Protein AF-A0A3C0NUC7-F1 (afdb_monomer)

Sequence (745 aa):
VPSLGAIVGIGQNVAAPVVTASPYTPPDVSGTISAPIISTGGTANYTVTAVAGVTYSWNFGDGTADTPYNANPAVTHSYAQAGAYVVTLSAKDSNGIISRRTYIQAVATAKTANSPTSSTAIALESRTGNPARVWVINPDNDSVSVIDTSTNALVAEITVGTSPRNVAIAPDGRIWVTNKNSASISVISPTTLTVVQTIALPRASQPHGLAFSPNGSNAFVVLEATGQLLKLDPATGAQLGAANVGANVRHISIGADSTTLMVSRFITPPLPGESTATIDTTTAGAEIVVANASSMVVTKTITLKHSDKVDNETQGSGIPNYLAAAVISPDGTTAWVPSKQDNIKRGMARSGQNLDFQNTIRAISSRIDMSTLSEDYAKRIDHDNSSLGSAAVYHPSGVYMFVALETSRQVAVVDAIGGRELFKINVGRAPQGLTISADGNTLYVHEFMDRSVSVIDLTPLTINGNLTTNIAAITYTITNEKLPAQVVLGKQLFYDAKDVRLARDSYMSCASCHNDGGHDGRVWDLTGFGEGLRNTIALNGRAGMGHGFLHWSANFDEVQDFEKQIRTLAGGTGLMSDTDFNTGTRNQPLGDAKAGVSVDLDELAAYVSSLSTFAQTPYRNTDGSLTAAASAGRTVFNNSCASCHNGNAFTLSSDANNLKNVGTINSLSGQRLGATLTGLDVPTLRDTWATAPYLHNGSASTITAAVQAHNNVTLNATDLANVVAYVQQIGVEEAATSGTGTGTG

Secondary structure (DSSP, 8-state):
-----------TT-PPP-------------SPPP---EETT-EEEEE----TT-EEEEE-SSSPPPPPPBS--EEEEE--S-EEEEEEEEEE-TT--EEEEEEEEEEEPPPPSS--EE-BSEEEE--TTS--EEEEEEGGGTEEEEEETTTTEEEEEEE-SSSEEEEEE-TTS-EEEEETTTTEEEEEETTTTEEEEEEE-STT--EEEEEE-TTSS-EEEEETTTTEEEEE-TTT--EEEEEE--TTEEEEEE-TTS-EEEEEESSPPPPTTTTSS----SS--EEEEEEETTTTEEEEEEEEPPB-PPPSSS---BEEES----EEPTTSSEEEEEEEEE-TT-BTTTTSB---TTTSEEEEEEEEETTTTEE-GGGPEEESS-S-EEEEEE-TTSSEEEEEETTTTEEEEEETTTTEEEEEEE-SS-EEEEEE-TTS-EEEEEETTTTEEEEEE-HHHHTT--S--EEEEEEE--SS--S-HHHHHHHHHHT-SSSTTTBSTT---GGGTSGGG-----EEE-GGGT--EEEPPP-TT-TGGGGS-BTTTT-BSSGGGGHHHHHHTSB---SS-HHHHTSTTTTSTTSS--TTT-HHHHHHHHHHHH---PPPPTTS-TTSPPPHHHHHHHHHHHHHTTTTS-BTTT---SSTT--B--S---TTS-EETTEE---B-----TTGGG--SBSTT--BSSHHHHHHT-TT----HHHHHHHHHHHTT-STTSPPB--------

Nearest PDB structures (foldseek):
  5c2v-assembly1_B  TM=7.567E-01  e=3.592E-18  Candidatus Kuenenia stuttgartensis
  1l0q-assembly4_D  TM=6.253E-01  e=9.362E-19  Methanosarcina mazei S-6
  7som-assembly1_d  TM=7.506E-01  e=3.390E-08  Chlamydomonas reinhardtii
  9c9i-assembly4_G  TM=6.562E-01  e=1.529E-07  Homo sapiens
  8to0-assembly1_Bo  TM=2.882E-01  e=6.063E-09  Mus musculus

Mean predicted aligned error: 5.79 Å

Solvent-accessible surface area (backbone atoms only — not comparable to full-atom values): 37606 Å² total; per-residue (Å²): 142,88,82,81,84,82,86,78,88,79,73,90,92,68,86,79,79,87,75,83,74,75,82,85,75,64,54,85,77,88,67,85,42,58,25,53,67,37,52,52,61,31,72,50,64,42,52,55,85,78,55,92,69,38,27,31,26,44,33,65,55,80,80,65,78,62,45,73,74,34,74,60,48,57,52,74,50,70,41,81,56,58,34,77,21,57,28,35,44,38,35,30,36,83,87,69,42,72,29,77,50,75,32,33,40,40,19,19,53,68,66,47,98,35,58,48,34,51,27,30,34,31,36,74,46,83,41,91,98,48,71,34,34,41,37,37,59,34,40,82,62,19,26,38,18,35,28,35,67,80,76,61,39,70,74,46,72,34,77,56,45,42,38,32,53,18,37,36,70,40,83,87,56,35,36,40,31,22,6,21,77,56,14,29,32,35,31,26,37,74,86,78,65,40,73,77,46,75,43,82,51,62,65,43,22,26,29,26,12,33,33,48,30,47,79,49,72,34,26,37,38,26,20,23,66,70,9,32,36,39,33,25,37,65,90,78,61,49,77,76,49,63,28,82,70,43,66,43,26,40,21,27,17,29,38,39,82,44,39,49,31,40,33,16,23,22,43,25,70,77,48,58,42,49,57,52,61,58,64,51,57,85,87,49,47,18,45,33,37,27,29,36,60,83,80,41,42,76,78,47,71,31,57,42,59,48,39,88,48,73,70,51,91,71,43,47,32,21,36,42,30,53,32,20,32,48,45,55,36,41,53,57,54,34,28,36,30,22,9,20,21,41,21,67,60,43,2,40,69,47,64,63,38,60,64,39,32,70,53,36,33,30,10,2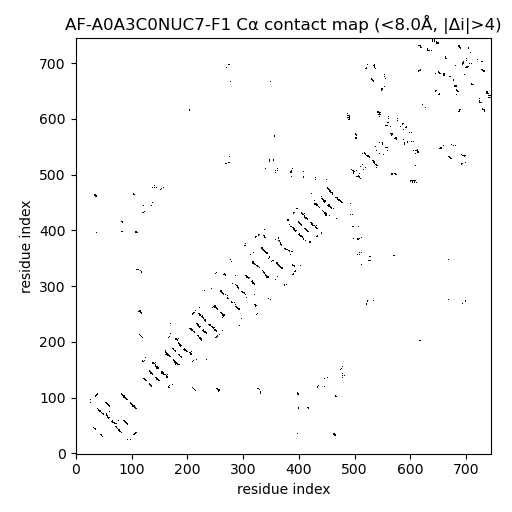8,34,43,32,30,36,52,88,76,57,37,58,41,66,93,40,43,36,64,45,62,60,20,22,30,17,43,21,54,36,70,39,78,44,40,32,42,28,40,34,22,25,16,28,37,19,28,34,40,36,25,36,56,70,82,37,43,80,74,48,72,44,84,58,56,42,34,22,49,21,42,38,62,45,92,87,49,44,37,42,38,36,33,12,67,66,64,39,29,33,43,35,28,38,30,47,47,32,51,36,36,12,37,97,51,69,43,79,76,47,74,29,60,50,68,94,71,82,71,62,56,71,53,34,49,52,6,45,45,55,36,35,30,2,59,46,53,34,43,3,38,68,13,12,34,33,59,34,75,47,24,51,96,35,32,49,51,38,46,38,44,41,35,42,63,76,43,32,16,41,34,35,55,67,58,39,56,30,27,21,50,58,72,49,20,54,45,63,58,64,30,54,24,80,50,66,48,47,50,46,55,47,25,32,68,37,22,50,9,71,28,64,50,55,73,67,62,40,64,42,87,45,31,75,40,47,84,42,46,80,56,76,88,74,25,70,66,38,42,19,34,31,42,25,45,35,65,29,53,62,49,48,64,42,56,71,35,43,93,88,65,45,73,38,74,50,17,53,56,6,48,60,54,34,39,60,71,42,13,72,51,39,17,43,78,52,22,23,64,33,75,61,78,76,74,49,49,69,45,70,76,79,54,94,59,46,41,34,42,96,87,37,83,56,80,39,28,44,44,65,53,43,60,41,50,68,75,54,55,42,30,64,60,32,31,76,14,82,44,67,63,49,42,55,67,51,26,76,72,52,86,68,56,74,68,57,43,53,14,30,41,46,22,46,39,41,27,16,60,81,49,74,60,42,86,38,80,41,87,62,94,106

Structure (mmCIF, N/CA/C/O backbone):
data_AF-A0A3C0NUC7-F1
#
_entry.id   AF-A0A3C0NUC7-F1
#
loop_
_atom_site.group_PDB
_atom_site.id
_atom_site.type_symbol
_atom_site.label_atom_id
_atom_site.label_alt_id
_atom_site.label_comp_id
_atom_site.label_asym_id
_atom_site.label_entity_id
_atom_site.label_seq_id
_atom_site.pdbx_PDB_ins_code
_atom_site.Cartn_x
_atom_site.Cartn_y
_atom_site.Cartn_z
_atom_site.occupancy
_atom_site.B_iso_or_equiv
_atom_site.auth_seq_id
_atom_site.auth_comp_id
_atom_site.auth_asym_id
_atom_site.auth_atom_id
_atom_site.pdbx_PDB_model_num
ATOM 1 N N . VAL A 1 1 ? 1.757 13.877 -35.395 1.00 41.09 1 VAL A N 1
ATOM 2 C CA . VAL A 1 1 ? 1.035 14.422 -36.566 1.00 41.09 1 VAL A CA 1
ATOM 3 C C . VAL A 1 1 ? 0.200 15.602 -36.107 1.00 41.09 1 VAL A C 1
ATOM 5 O O . VAL A 1 1 ? -0.701 15.391 -35.306 1.00 41.09 1 VAL A O 1
ATOM 8 N N . PRO A 1 2 ? 0.531 16.825 -36.540 1.00 38.38 2 PRO A N 1
ATOM 9 C CA . PRO A 1 2 ? -0.512 17.823 -36.744 1.00 38.38 2 PRO A CA 1
ATOM 10 C C . PRO A 1 2 ? -0.326 18.568 -38.077 1.00 38.38 2 PRO A C 1
ATOM 12 O O . PRO A 1 2 ? 0.723 19.151 -38.334 1.00 38.38 2 PRO A O 1
ATOM 15 N N . SER A 1 3 ? -1.365 18.600 -38.904 1.00 34.78 3 SER A N 1
ATOM 16 C CA . SER A 1 3 ? -1.610 19.689 -39.858 1.00 34.78 3 SER A CA 1
ATOM 17 C C . SER A 1 3 ? -3.130 19.842 -39.969 1.00 34.78 3 SER A C 1
ATOM 19 O O . SER A 1 3 ? -3.842 18.927 -40.362 1.00 34.78 3 SER A O 1
ATOM 21 N N . LEU A 1 4 ? -3.679 20.833 -39.267 1.00 37.47 4 LEU A N 1
ATOM 22 C CA . LEU A 1 4 ? -4.042 22.143 -39.818 1.00 37.47 4 LEU A CA 1
ATOM 23 C C . LEU A 1 4 ? -5.168 22.024 -40.849 1.00 37.47 4 LEU A C 1
ATOM 25 O O . LEU A 1 4 ? -4.939 21.863 -42.045 1.00 37.47 4 LEU A O 1
ATOM 29 N N . GLY A 1 5 ? -6.396 22.148 -40.342 1.00 37.69 5 GLY A N 1
ATOM 30 C CA . GLY A 1 5 ? -7.547 22.489 -41.158 1.00 37.69 5 GLY A CA 1
ATOM 31 C C . GLY A 1 5 ? -7.327 23.836 -41.844 1.00 37.69 5 GLY A C 1
ATOM 32 O O . GLY A 1 5 ? -6.888 24.805 -41.225 1.00 37.69 5 GLY A O 1
ATOM 33 N N . ALA A 1 6 ? -7.651 23.887 -43.130 1.00 35.47 6 ALA A N 1
ATOM 34 C CA . ALA A 1 6 ? -7.850 25.133 -43.843 1.00 35.47 6 ALA A CA 1
ATOM 35 C C . ALA A 1 6 ? -9.319 25.543 -43.672 1.00 35.47 6 ALA A C 1
ATOM 37 O O . ALA A 1 6 ? -10.211 24.909 -44.231 1.00 35.47 6 ALA A O 1
ATOM 38 N N . ILE A 1 7 ? -9.578 26.604 -42.905 1.00 40.19 7 ILE A N 1
ATOM 39 C CA . ILE A 1 7 ? -10.824 27.363 -43.039 1.00 40.19 7 ILE A CA 1
ATOM 40 C C . ILE A 1 7 ? -10.574 28.385 -44.149 1.00 40.19 7 ILE A C 1
ATOM 42 O O . ILE A 1 7 ? -9.797 29.320 -43.970 1.00 40.19 7 ILE A O 1
ATOM 46 N N . VAL A 1 8 ? -11.222 28.202 -45.300 1.00 39.09 8 VAL A N 1
ATOM 47 C CA . VAL A 1 8 ? -11.290 29.214 -46.361 1.00 39.09 8 VAL A CA 1
ATOM 48 C C . VAL A 1 8 ? -12.677 29.846 -46.293 1.00 39.09 8 VAL A C 1
ATOM 50 O O . VAL A 1 8 ? -13.677 29.187 -46.571 1.00 39.09 8 VAL A O 1
ATOM 53 N N . GLY A 1 9 ? -12.750 31.119 -45.903 1.00 40.88 9 GLY A N 1
ATOM 54 C CA . GLY A 1 9 ? -13.963 31.918 -46.065 1.00 40.88 9 GLY A CA 1
ATOM 55 C C . GLY A 1 9 ? -14.203 32.188 -47.551 1.00 40.88 9 GLY A C 1
ATOM 56 O O . GLY A 1 9 ? -13.331 32.730 -48.225 1.00 40.88 9 GLY A O 1
ATOM 57 N N . ILE A 1 10 ? -15.370 31.797 -48.066 1.00 42.22 10 ILE A N 1
ATOM 58 C CA . ILE A 1 10 ? -15.755 32.002 -49.468 1.00 42.22 10 ILE A CA 1
ATOM 59 C C . ILE A 1 10 ? -16.673 33.221 -49.579 1.00 42.22 10 ILE A C 1
ATOM 61 O O . ILE A 1 10 ? -17.796 33.217 -49.076 1.00 42.22 10 ILE A O 1
ATOM 65 N N . GLY A 1 11 ? -16.192 34.257 -50.270 1.00 35.88 11 GLY A N 1
ATOM 66 C CA . GLY A 1 11 ? -17.046 35.249 -50.919 1.00 35.88 11 GLY A CA 1
ATOM 67 C C . GLY A 1 11 ? -17.757 34.616 -52.120 1.00 35.88 11 GLY A C 1
ATOM 68 O O . GLY A 1 11 ? -17.204 33.747 -52.793 1.00 35.88 11 GLY A O 1
ATOM 69 N N . GLN A 1 12 ? -19.005 35.013 -52.352 1.00 44.22 12 GLN A N 1
ATOM 70 C CA . GLN A 1 12 ? -19.898 34.398 -53.334 1.00 44.22 12 GLN A CA 1
ATOM 71 C C . GLN A 1 12 ? -19.389 34.528 -54.788 1.00 44.22 12 GLN A C 1
ATOM 73 O O . GLN A 1 12 ? -18.934 35.592 -55.199 1.00 44.22 12 GLN A O 1
ATOM 78 N N . ASN A 1 13 ? -19.569 33.452 -55.570 1.00 47.28 13 ASN A N 1
ATOM 79 C CA . ASN A 1 13 ? -19.500 33.370 -57.043 1.00 47.28 13 ASN A CA 1
ATOM 80 C C . ASN A 1 13 ? -18.130 33.332 -57.757 1.00 47.28 13 ASN A C 1
ATOM 82 O O . ASN A 1 13 ? -18.032 33.767 -58.904 1.00 47.28 13 ASN A O 1
ATOM 86 N N . VAL A 1 14 ? -17.104 32.698 -57.176 1.00 44.00 14 VAL A N 1
ATOM 87 C CA . VAL A 1 14 ? -15.921 32.241 -57.940 1.00 44.00 14 VAL A CA 1
ATOM 88 C C . VAL A 1 14 ? -15.622 30.778 -57.602 1.00 44.00 14 VAL A C 1
ATOM 90 O O . VAL A 1 14 ? -15.551 30.420 -56.428 1.00 44.00 14 VAL A O 1
ATOM 93 N N . ALA A 1 15 ? -15.470 29.916 -58.616 1.00 53.78 15 ALA A N 1
ATOM 94 C CA . ALA A 1 15 ? -15.054 28.527 -58.409 1.00 53.78 15 ALA A CA 1
ATOM 95 C C . ALA A 1 15 ? -13.648 28.494 -57.787 1.00 53.78 15 ALA A C 1
ATOM 97 O O . ALA A 1 15 ? -12.748 29.187 -58.265 1.00 53.78 15 ALA A O 1
ATOM 98 N N . ALA A 1 16 ? -13.464 27.710 -56.720 1.00 47.91 16 ALA A N 1
ATOM 99 C CA . ALA A 1 16 ? -12.172 27.590 -56.051 1.00 47.91 16 ALA A CA 1
ATOM 100 C C . ALA A 1 16 ? -11.092 27.136 -57.055 1.00 47.91 16 ALA A C 1
ATOM 102 O O . ALA A 1 16 ? -11.358 26.231 -57.854 1.00 47.91 16 ALA A O 1
ATOM 103 N N . PRO A 1 17 ? -9.883 27.732 -57.044 1.00 48.47 17 PRO A N 1
ATOM 104 C CA . PRO A 1 17 ? -8.795 27.249 -57.880 1.00 48.47 17 PRO A CA 1
ATOM 105 C C . PRO A 1 17 ? -8.499 25.788 -57.532 1.00 48.47 17 PRO A C 1
ATOM 107 O O . PRO A 1 17 ? -8.503 25.407 -56.361 1.00 48.47 17 PRO A O 1
ATOM 110 N N . VAL A 1 18 ? -8.239 24.966 -58.551 1.00 47.41 18 VAL A N 1
ATOM 111 C CA . VAL A 1 18 ? -7.799 23.581 -58.360 1.00 47.41 18 VAL A CA 1
ATOM 112 C C . VAL A 1 18 ? -6.422 23.622 -57.698 1.00 47.41 18 VAL A C 1
ATOM 114 O O . VAL A 1 18 ? -5.407 23.821 -58.360 1.00 47.41 18 VAL A O 1
ATOM 117 N N . VAL A 1 19 ? -6.382 23.467 -56.375 1.00 43.56 19 VAL A N 1
ATOM 118 C CA . VAL A 1 19 ? -5.134 23.241 -55.647 1.00 43.56 19 VAL A CA 1
ATOM 119 C C . VAL A 1 19 ? -4.793 21.766 -55.813 1.00 43.56 19 VAL A C 1
ATOM 121 O O . VAL A 1 19 ? -5.341 20.909 -55.123 1.00 43.56 19 VAL A O 1
ATOM 124 N N . THR A 1 20 ? -3.890 21.448 -56.738 1.00 42.12 20 THR A N 1
ATOM 125 C CA . THR A 1 20 ? -3.211 20.149 -56.739 1.00 42.12 20 THR A CA 1
ATOM 126 C C . THR A 1 20 ? -2.270 20.106 -55.539 1.00 42.12 20 THR A C 1
ATOM 128 O O . THR A 1 20 ? -1.101 20.475 -55.638 1.00 42.12 20 THR A O 1
ATOM 131 N N . ALA A 1 21 ? -2.780 19.694 -54.381 1.00 49.59 21 ALA A N 1
ATOM 132 C CA . ALA A 1 21 ? -1.928 19.267 -53.285 1.00 49.59 21 ALA A CA 1
ATOM 133 C C . ALA A 1 21 ? -1.375 17.885 -53.654 1.00 49.59 21 ALA A C 1
ATOM 135 O O . ALA A 1 21 ? -2.088 16.888 -53.558 1.00 49.59 21 ALA A O 1
ATOM 136 N N . SER A 1 22 ? -0.121 17.814 -54.111 1.00 51.06 22 SER A N 1
ATOM 137 C CA . SER A 1 22 ? 0.584 16.529 -54.108 1.00 51.06 22 SER A CA 1
ATOM 138 C C . SER A 1 22 ? 0.645 16.048 -52.658 1.00 51.06 22 SER A C 1
ATOM 140 O O . SER A 1 22 ? 1.157 16.792 -51.816 1.00 51.06 22 SER A O 1
ATOM 142 N N . PRO A 1 23 ? 0.118 14.856 -52.330 1.00 50.47 23 PRO A N 1
ATOM 143 C CA . PRO A 1 23 ? 0.176 14.343 -50.974 1.00 50.47 23 PRO A CA 1
ATOM 144 C C . PRO A 1 23 ? 1.640 14.205 -50.557 1.00 50.47 23 PRO A C 1
ATOM 146 O O . PRO A 1 23 ? 2.427 13.458 -51.137 1.00 50.47 23 PRO A O 1
ATOM 149 N N . TYR A 1 24 ? 2.003 14.994 -49.554 1.00 60.03 24 TYR A N 1
ATOM 150 C CA . TYR A 1 24 ? 3.292 14.949 -48.895 1.00 60.03 24 TYR A CA 1
ATOM 151 C C . TYR A 1 24 ? 3.438 13.596 -48.197 1.00 60.03 24 TYR A C 1
ATOM 153 O O . TYR A 1 24 ? 2.672 13.285 -47.285 1.00 60.03 24 TYR A O 1
ATOM 161 N N . THR A 1 25 ? 4.411 12.795 -48.629 1.00 62.94 25 THR A N 1
ATOM 162 C CA . THR A 1 25 ? 4.714 11.504 -48.001 1.00 62.94 25 THR A CA 1
ATOM 163 C C . THR A 1 25 ? 6.153 11.567 -47.498 1.00 62.94 25 THR A C 1
ATOM 165 O O . THR A 1 25 ? 7.074 11.443 -48.303 1.00 62.94 25 THR A O 1
ATOM 168 N N . PRO A 1 26 ? 6.379 11.855 -46.206 1.00 72.25 26 PRO A N 1
ATOM 169 C CA . PRO A 1 26 ? 7.728 11.907 -45.658 1.00 72.25 26 PRO A CA 1
ATOM 170 C C . PRO A 1 26 ? 8.341 10.489 -45.630 1.00 72.25 26 PRO A C 1
ATOM 172 O O . PRO A 1 26 ? 7.587 9.514 -45.707 1.00 72.25 26 PRO A O 1
ATOM 175 N N . PRO A 1 27 ? 9.679 10.334 -45.517 1.00 76.81 27 PRO A N 1
ATOM 176 C CA . PRO A 1 27 ? 10.321 9.022 -45.434 1.00 76.81 27 PRO A CA 1
ATOM 177 C C . PRO A 1 27 ? 9.667 8.118 -44.401 1.00 76.81 27 PRO A C 1
ATOM 179 O O . PRO A 1 27 ? 9.520 8.510 -43.238 1.00 76.81 27 PRO A O 1
ATOM 182 N N . ASP A 1 28 ? 9.318 6.900 -44.803 1.00 77.62 28 ASP A N 1
ATOM 183 C CA . ASP A 1 28 ? 8.837 5.922 -43.848 1.00 77.62 28 ASP A CA 1
ATOM 184 C C . ASP A 1 28 ? 10.007 5.417 -42.999 1.00 77.62 28 ASP A C 1
ATOM 186 O O . ASP A 1 28 ? 10.956 4.810 -43.491 1.00 77.62 28 ASP A O 1
ATOM 190 N N . VAL A 1 29 ? 9.940 5.705 -41.705 1.00 77.44 29 VAL A N 1
ATOM 191 C CA . VAL A 1 29 ? 10.855 5.161 -40.698 1.00 77.44 29 VAL A CA 1
ATOM 192 C C . VAL A 1 29 ? 10.175 4.067 -39.876 1.00 77.44 29 VAL A C 1
ATOM 194 O O . VAL A 1 29 ? 10.670 3.722 -38.809 1.00 77.44 29 VAL A O 1
ATOM 197 N N . SER A 1 30 ? 9.029 3.542 -40.328 1.00 67.00 30 SER A N 1
ATOM 198 C CA . SER A 1 30 ? 8.292 2.444 -39.706 1.00 67.00 30 SER A CA 1
ATOM 199 C C . SER A 1 30 ? 9.060 1.126 -39.789 1.00 67.00 30 SER A C 1
ATOM 201 O O . SER A 1 30 ? 9.192 0.481 -40.819 1.00 67.00 30 SER A O 1
ATOM 203 N N . GLY A 1 31 ? 9.662 0.754 -38.662 1.00 72.06 31 GLY A N 1
ATOM 204 C CA . GLY A 1 31 ? 10.410 -0.484 -38.505 1.00 72.06 31 GLY A CA 1
ATOM 205 C C . GLY A 1 31 ? 10.903 -0.638 -37.074 1.00 72.06 31 GLY A C 1
ATOM 206 O O . GLY A 1 31 ? 11.112 0.348 -36.360 1.00 72.06 31 GLY A O 1
ATOM 207 N N . THR A 1 32 ? 11.054 -1.877 -36.628 1.00 78.88 32 THR A N 1
ATOM 208 C CA . THR A 1 32 ? 11.553 -2.161 -35.284 1.00 78.88 32 THR A CA 1
ATOM 209 C C . THR A 1 32 ? 13.037 -1.822 -35.205 1.00 78.88 32 THR A C 1
ATOM 211 O O . THR A 1 32 ? 13.827 -2.321 -36.003 1.00 78.88 32 THR A O 1
ATOM 214 N N . ILE A 1 33 ? 13.414 -0.987 -34.237 1.00 87.88 33 ILE A N 1
ATOM 215 C CA . ILE A 1 33 ? 14.814 -0.739 -33.889 1.00 87.88 33 ILE A CA 1
ATOM 216 C C . ILE A 1 33 ? 15.122 -1.565 -32.642 1.00 87.88 33 ILE A C 1
ATOM 218 O O . ILE A 1 33 ? 14.326 -1.612 -31.704 1.00 87.88 33 ILE A O 1
ATOM 222 N N . SER A 1 34 ? 16.257 -2.260 -32.648 1.00 92.50 34 SER A N 1
ATOM 223 C CA . SER A 1 34 ? 16.758 -2.932 -31.452 1.00 92.50 34 SER A CA 1
ATOM 224 C C . SER A 1 34 ? 17.498 -1.910 -30.590 1.00 92.50 34 SER A C 1
ATOM 226 O O . SER A 1 34 ? 18.441 -1.275 -31.053 1.00 92.50 34 SER A O 1
ATOM 228 N N . ALA A 1 35 ? 17.072 -1.771 -29.343 1.00 94.94 35 ALA A N 1
ATOM 229 C CA . ALA A 1 35 ? 17.698 -0.967 -28.301 1.00 94.94 35 ALA A CA 1
ATOM 230 C C . ALA A 1 35 ? 17.758 -1.795 -27.001 1.00 94.94 35 ALA A C 1
ATOM 232 O O . ALA A 1 35 ? 17.095 -1.457 -26.019 1.00 94.94 35 ALA A O 1
ATOM 233 N N . PRO A 1 36 ? 18.479 -2.936 -27.003 1.00 96.62 36 PRO A N 1
ATOM 234 C CA . PRO A 1 36 ? 18.550 -3.795 -25.832 1.00 96.62 36 PRO A CA 1
ATOM 235 C C . PRO A 1 36 ? 19.245 -3.061 -24.688 1.00 96.62 36 PRO A C 1
ATOM 237 O O . PRO A 1 36 ? 20.122 -2.225 -24.913 1.00 96.62 36 PRO A O 1
ATOM 240 N N . ILE A 1 37 ? 18.901 -3.410 -23.453 1.00 97.56 37 ILE A N 1
ATOM 241 C CA . ILE A 1 37 ? 19.621 -2.912 -22.279 1.00 97.56 37 ILE A CA 1
ATOM 242 C C . ILE A 1 37 ? 21.098 -3.324 -22.373 1.00 97.56 37 ILE A C 1
ATOM 244 O O . ILE A 1 37 ? 21.416 -4.508 -22.477 1.00 97.56 37 ILE A O 1
ATOM 248 N N . ILE A 1 38 ? 21.999 -2.346 -22.281 1.00 97.62 38 ILE A N 1
ATOM 249 C CA . ILE A 1 38 ? 23.454 -2.561 -22.260 1.00 97.62 38 ILE A CA 1
ATOM 250 C C . ILE A 1 38 ? 24.034 -2.214 -20.888 1.00 97.62 38 ILE A C 1
ATOM 252 O O . ILE A 1 38 ? 23.396 -1.525 -20.098 1.00 97.62 38 ILE A O 1
ATOM 256 N N . SER A 1 39 ? 25.248 -2.667 -20.581 1.00 96.25 39 SER A N 1
ATOM 257 C CA . SER A 1 39 ? 25.963 -2.243 -19.371 1.00 96.25 39 SER A CA 1
ATOM 258 C C . SER A 1 39 ? 26.516 -0.823 -19.507 1.00 96.25 39 SER A C 1
ATOM 260 O O . SER A 1 39 ? 26.806 -0.370 -20.614 1.00 96.25 39 SER A O 1
ATOM 262 N N . THR A 1 40 ? 26.743 -0.144 -18.380 1.00 94.94 40 THR A N 1
ATOM 263 C CA . THR A 1 40 ? 27.534 1.100 -18.344 1.00 94.94 40 THR A CA 1
ATOM 264 C C . THR A 1 40 ? 28.883 0.912 -19.050 1.00 94.94 40 THR A C 1
ATOM 266 O O . THR A 1 40 ? 29.555 -0.098 -18.844 1.00 94.94 40 THR A O 1
ATOM 269 N N . GLY A 1 41 ? 29.262 1.861 -19.912 1.00 94.94 41 GLY A N 1
ATOM 270 C CA . GLY A 1 41 ? 30.448 1.774 -20.774 1.00 94.94 41 GLY A CA 1
ATOM 271 C C . GLY A 1 41 ? 30.263 0.906 -22.026 1.00 94.94 41 GLY A C 1
ATOM 272 O O . GLY A 1 41 ? 31.195 0.778 -22.818 1.00 94.94 41 GLY A O 1
ATOM 273 N N . GLY A 1 42 ? 29.089 0.298 -22.209 1.00 96.12 42 GLY A N 1
ATOM 274 C CA . GLY A 1 42 ? 28.765 -0.544 -23.355 1.00 96.12 42 GLY A CA 1
ATOM 275 C C . GLY A 1 42 ? 28.463 0.246 -24.630 1.00 96.12 42 GLY A C 1
ATOM 276 O O . GLY A 1 42 ? 28.225 1.456 -24.605 1.00 96.12 42 GLY A O 1
ATOM 277 N N . THR A 1 43 ? 28.426 -0.476 -25.750 1.00 97.62 43 THR A N 1
ATOM 278 C CA . THR A 1 43 ? 28.128 0.064 -27.083 1.00 97.62 43 THR A CA 1
ATOM 279 C C . THR A 1 43 ? 26.783 -0.454 -27.583 1.00 97.62 43 THR A C 1
ATOM 281 O O . THR A 1 43 ? 26.578 -1.665 -27.681 1.00 97.62 43 THR A O 1
ATOM 284 N N . ALA A 1 44 ? 25.879 0.461 -27.927 1.00 97.25 44 ALA A N 1
ATOM 285 C CA . ALA A 1 44 ? 24.639 0.164 -28.628 1.00 97.25 44 ALA A CA 1
ATOM 286 C C . ALA A 1 44 ? 24.871 0.150 -30.144 1.00 97.25 44 ALA A C 1
ATOM 288 O O . ALA A 1 44 ? 25.651 0.946 -30.675 1.00 97.25 44 ALA A O 1
ATOM 289 N N . ASN A 1 45 ? 24.159 -0.735 -30.840 1.00 95.75 45 ASN A N 1
ATOM 290 C CA . ASN A 1 45 ? 24.168 -0.832 -32.295 1.00 95.75 45 ASN A CA 1
ATOM 291 C C . ASN A 1 45 ? 22.747 -0.590 -32.797 1.00 95.75 45 ASN A C 1
ATOM 293 O O . ASN A 1 45 ? 21.842 -1.358 -32.477 1.00 95.75 45 ASN A O 1
ATOM 297 N N . TYR A 1 46 ? 22.560 0.458 -33.592 1.00 94.25 46 TYR A N 1
ATOM 298 C CA . TYR A 1 46 ? 21.269 0.813 -34.165 1.00 94.25 46 TYR A CA 1
ATOM 299 C C . TYR A 1 46 ? 21.291 0.574 -35.665 1.00 94.25 46 TYR A C 1
ATOM 301 O O . TYR A 1 46 ? 22.287 0.831 -36.343 1.00 94.25 46 TYR A O 1
ATOM 309 N N . THR A 1 47 ? 20.195 0.057 -36.203 1.00 90.81 47 THR A N 1
ATOM 310 C CA . THR A 1 47 ? 20.048 -0.199 -37.636 1.00 90.81 47 THR A CA 1
ATOM 311 C C . THR A 1 47 ? 18.591 -0.014 -38.030 1.00 90.81 47 THR A C 1
ATOM 313 O O . THR A 1 47 ? 17.695 -0.426 -37.294 1.00 90.81 47 THR A O 1
ATOM 316 N N . VAL A 1 48 ? 18.361 0.594 -39.193 1.00 88.62 48 VAL A N 1
ATOM 317 C CA . VAL A 1 48 ? 17.046 0.654 -39.845 1.00 88.62 48 VAL A CA 1
ATOM 318 C C . VAL A 1 48 ? 17.087 0.063 -41.247 1.00 88.62 48 VAL A C 1
ATOM 320 O O . VAL A 1 48 ? 18.148 -0.148 -41.829 1.00 88.62 48 VAL A O 1
ATOM 323 N N . THR A 1 49 ? 15.912 -0.200 -41.811 1.00 88.06 49 THR A N 1
ATOM 324 C CA . THR A 1 49 ? 15.803 -0.565 -43.225 1.00 88.06 49 THR A CA 1
ATOM 325 C C . THR A 1 49 ? 16.129 0.661 -44.079 1.00 88.06 49 THR A C 1
ATOM 327 O O . THR A 1 49 ? 15.503 1.711 -43.924 1.00 88.06 49 THR A O 1
ATOM 330 N N . ALA A 1 50 ? 17.121 0.543 -44.965 1.00 86.88 50 ALA A N 1
ATOM 331 C CA . ALA A 1 50 ? 17.494 1.627 -45.870 1.00 86.88 50 ALA A CA 1
ATOM 332 C C . ALA A 1 50 ? 16.367 1.932 -46.868 1.00 86.88 50 ALA A C 1
ATOM 334 O O . ALA A 1 50 ? 15.812 1.028 -47.490 1.00 86.88 50 ALA A O 1
ATOM 335 N N . VAL A 1 51 ? 16.093 3.219 -47.071 1.00 88.62 51 VAL A N 1
ATOM 336 C CA . VAL A 1 51 ? 15.158 3.735 -48.073 1.00 88.62 51 VAL A CA 1
ATOM 337 C C . VAL A 1 51 ? 15.964 4.492 -49.124 1.00 88.62 51 VAL A C 1
ATOM 339 O O . VAL A 1 51 ? 16.805 5.333 -48.801 1.00 88.62 51 VAL A O 1
ATOM 342 N N . ALA A 1 52 ? 15.732 4.186 -50.400 1.00 88.44 52 ALA A N 1
ATOM 343 C CA . ALA A 1 52 ? 16.453 4.823 -51.496 1.00 88.44 52 ALA A CA 1
ATOM 344 C C . ALA A 1 52 ? 16.226 6.347 -51.499 1.00 88.44 52 ALA A C 1
ATOM 346 O O . ALA A 1 52 ? 15.096 6.814 -51.382 1.00 88.44 52 ALA A O 1
ATOM 347 N N . GLY A 1 53 ? 17.306 7.121 -51.643 1.00 89.00 53 GLY A N 1
ATOM 348 C CA . GLY A 1 53 ? 17.245 8.589 -51.653 1.00 89.00 53 GLY A CA 1
ATOM 349 C C . GLY A 1 53 ? 17.072 9.242 -50.276 1.00 89.00 53 GLY A C 1
ATOM 350 O O . GLY A 1 53 ? 16.864 10.452 -50.212 1.00 89.00 53 GLY A O 1
ATOM 351 N N . VAL A 1 54 ? 17.174 8.472 -49.186 1.00 93.31 54 VAL A N 1
ATOM 352 C CA . VAL A 1 54 ? 17.054 8.962 -47.806 1.00 93.31 54 VAL A CA 1
ATOM 353 C C . VAL A 1 54 ? 18.415 8.942 -47.102 1.00 93.31 54 VAL A C 1
ATOM 355 O O . VAL A 1 54 ? 19.221 8.034 -47.288 1.00 93.31 54 VAL A O 1
ATOM 358 N N . THR A 1 55 ? 18.675 9.961 -46.282 1.00 95.50 55 THR A N 1
ATOM 359 C CA . THR A 1 55 ? 19.855 10.061 -45.407 1.00 95.50 55 THR A CA 1
ATOM 360 C C . THR A 1 55 ? 19.446 10.095 -43.940 1.00 95.50 55 THR A C 1
ATOM 362 O O . THR A 1 55 ? 18.383 10.613 -43.606 1.00 95.50 55 THR A O 1
ATOM 365 N N . TYR A 1 56 ? 20.294 9.582 -43.054 1.00 95.62 56 TYR A N 1
ATOM 366 C CA . TYR A 1 56 ? 19.996 9.361 -41.642 1.00 95.62 56 TYR A CA 1
ATOM 367 C C . TYR A 1 56 ? 20.948 10.139 -40.735 1.00 95.62 56 TYR A C 1
ATOM 369 O O . TYR A 1 56 ? 22.140 10.253 -41.021 1.00 95.62 56 TYR A O 1
ATOM 377 N N . SER A 1 57 ? 20.408 10.664 -39.640 1.00 96.44 57 SER A N 1
ATOM 378 C CA . SER A 1 57 ? 21.121 11.345 -38.560 1.00 96.44 57 SER A CA 1
ATOM 379 C C . SER A 1 57 ? 20.563 10.881 -37.215 1.00 96.44 57 SER A C 1
ATOM 381 O O . SER A 1 57 ? 19.354 10.671 -37.089 1.00 96.44 57 SER A O 1
ATOM 383 N N . TRP A 1 58 ? 21.437 10.709 -36.228 1.00 96.06 58 TRP A N 1
ATOM 384 C CA . TRP A 1 58 ? 21.105 10.159 -34.920 1.00 96.06 58 TRP A CA 1
ATOM 385 C C . TRP A 1 58 ? 21.512 11.125 -33.810 1.00 96.06 58 TRP A C 1
ATOM 387 O O . TRP A 1 58 ? 22.644 11.605 -33.796 1.00 96.06 58 TRP A O 1
ATOM 397 N N . ASN A 1 59 ? 20.601 11.365 -32.869 1.00 97.38 59 ASN A N 1
ATOM 398 C CA . ASN A 1 59 ? 20.889 11.974 -31.572 1.00 97.38 59 ASN A CA 1
ATOM 399 C C . ASN A 1 59 ? 20.765 10.889 -30.498 1.00 97.38 59 ASN A C 1
ATOM 401 O O . ASN A 1 59 ? 19.740 10.211 -30.436 1.00 97.38 59 ASN A O 1
ATOM 405 N N . PHE A 1 60 ? 21.786 10.721 -29.661 1.00 97.19 60 PHE A N 1
ATOM 406 C CA . PHE A 1 60 ? 21.849 9.617 -28.698 1.00 97.19 60 PHE A CA 1
ATOM 407 C C . PHE A 1 60 ? 21.289 9.947 -27.313 1.00 97.19 60 PHE A C 1
ATOM 409 O O . PHE A 1 60 ? 21.212 9.050 -26.475 1.00 97.19 60 PHE A O 1
ATOM 416 N N . GLY A 1 61 ? 20.881 11.197 -27.073 1.00 95.44 61 GLY A N 1
ATOM 417 C CA . GLY A 1 61 ? 20.248 11.639 -25.830 1.00 95.44 61 GLY A CA 1
ATOM 418 C C . GLY A 1 61 ? 21.191 11.847 -24.640 1.00 95.44 61 GLY A C 1
ATOM 419 O O . GLY A 1 61 ? 20.718 12.190 -23.561 1.00 95.44 61 GLY A O 1
ATOM 420 N N . ASP A 1 62 ? 22.503 11.662 -24.807 1.00 95.06 62 ASP A N 1
ATOM 421 C CA . ASP A 1 62 ? 23.522 11.766 -23.747 1.00 95.06 62 ASP A CA 1
ATOM 422 C C . ASP A 1 62 ? 24.329 13.079 -23.783 1.00 95.06 62 ASP A C 1
ATOM 424 O O . ASP A 1 62 ? 25.310 13.239 -23.058 1.00 95.06 62 ASP A O 1
ATOM 428 N N . GLY A 1 63 ? 23.911 14.029 -24.625 1.00 95.00 63 GLY A N 1
ATOM 429 C CA . GLY A 1 63 ? 24.576 15.319 -24.819 1.00 95.00 63 GLY A CA 1
ATOM 430 C C . GLY A 1 63 ? 25.663 15.319 -25.897 1.00 95.00 63 GLY A C 1
ATOM 431 O O . GLY A 1 63 ? 26.215 16.381 -26.185 1.00 95.00 63 GLY A O 1
ATOM 432 N N . THR A 1 64 ? 25.959 14.175 -26.525 1.00 95.69 64 THR A N 1
ATOM 433 C CA . THR A 1 64 ? 26.794 14.151 -27.734 1.00 95.69 64 THR A CA 1
ATOM 434 C C . THR A 1 64 ? 26.095 14.821 -28.924 1.00 95.69 64 THR A C 1
ATOM 436 O O . THR A 1 64 ? 24.867 14.919 -28.979 1.00 95.69 64 THR A O 1
ATOM 439 N N . ALA A 1 65 ? 26.889 15.337 -29.869 1.00 96.06 65 ALA A N 1
ATOM 440 C CA . ALA A 1 65 ? 26.366 16.001 -31.060 1.00 96.06 65 ALA A CA 1
ATOM 441 C C . ALA A 1 65 ? 25.697 15.003 -32.018 1.00 96.06 65 ALA A C 1
ATOM 443 O O . ALA A 1 65 ? 26.168 13.875 -32.172 1.00 96.06 65 ALA A O 1
ATOM 444 N N . ASP A 1 66 ? 24.649 15.457 -32.709 1.00 96.94 66 ASP A N 1
ATOM 445 C CA . ASP A 1 66 ? 23.971 14.680 -33.747 1.00 96.94 66 ASP A CA 1
ATOM 446 C C . ASP A 1 66 ? 24.961 14.188 -34.808 1.00 96.94 66 ASP A C 1
ATOM 448 O O . ASP A 1 66 ? 25.832 14.930 -35.278 1.00 96.94 66 ASP A O 1
ATOM 452 N N . THR A 1 67 ? 24.794 12.945 -35.256 1.00 97.44 67 THR A N 1
ATOM 453 C CA . THR A 1 67 ? 25.617 12.432 -36.352 1.00 97.44 67 THR A CA 1
ATOM 454 C C . THR A 1 67 ? 25.290 13.171 -37.655 1.00 97.44 67 THR A C 1
ATOM 456 O O . THR A 1 67 ? 24.115 13.440 -37.928 1.00 97.44 67 THR A O 1
ATOM 459 N N . PRO A 1 68 ? 26.271 13.433 -38.536 1.00 96.50 68 PRO A N 1
ATOM 460 C CA . PRO A 1 68 ? 25.993 13.998 -39.854 1.00 96.50 68 PRO A CA 1
ATOM 461 C C . PRO A 1 68 ? 25.022 13.129 -40.666 1.00 96.50 68 PRO A C 1
ATOM 463 O O . PRO A 1 68 ? 25.107 11.898 -40.626 1.00 96.50 68 PRO A O 1
ATOM 466 N N . TYR A 1 69 ? 24.142 13.769 -41.444 1.00 96.19 69 TYR A N 1
ATOM 467 C CA . TYR A 1 69 ? 23.261 13.068 -42.384 1.00 96.19 69 TYR A CA 1
ATOM 468 C C . TYR A 1 69 ? 24.082 12.285 -43.407 1.00 96.19 69 TYR A C 1
ATOM 470 O O . TYR A 1 69 ? 24.876 12.870 -44.143 1.00 96.19 69 TYR A O 1
ATOM 478 N N . ASN A 1 70 ? 23.863 10.976 -43.484 1.00 94.56 70 ASN A N 1
ATOM 479 C CA . ASN A 1 70 ? 24.543 10.114 -44.445 1.00 94.56 70 ASN A CA 1
ATOM 480 C C . ASN A 1 70 ? 23.650 8.936 -44.880 1.00 94.56 70 ASN A C 1
ATOM 482 O O . ASN A 1 70 ? 22.603 8.699 -44.290 1.00 94.56 70 ASN A O 1
ATOM 486 N N . ALA A 1 71 ? 24.028 8.221 -45.941 1.00 92.88 71 ALA A N 1
ATOM 487 C CA . ALA A 1 71 ? 23.211 7.137 -46.499 1.00 92.88 71 ALA A CA 1
ATOM 488 C C . ALA A 1 71 ? 23.303 5.807 -45.719 1.00 92.88 71 ALA A C 1
ATOM 490 O O . ALA A 1 71 ? 22.580 4.870 -46.051 1.00 92.88 71 ALA A O 1
ATOM 491 N N . ASN A 1 72 ? 24.183 5.691 -44.714 1.00 91.50 72 ASN A N 1
ATOM 492 C CA . ASN A 1 72 ? 24.300 4.482 -43.903 1.00 91.50 72 ASN A CA 1
ATOM 493 C C . ASN A 1 72 ? 23.125 4.412 -42.908 1.00 91.50 72 ASN A C 1
ATOM 495 O O . ASN A 1 72 ? 22.988 5.301 -42.064 1.00 91.50 72 ASN A O 1
ATOM 499 N N . PRO A 1 73 ? 22.281 3.368 -42.968 1.00 87.94 73 PRO A N 1
ATOM 500 C CA . PRO A 1 73 ? 21.157 3.211 -42.051 1.00 87.94 73 PRO A CA 1
ATOM 501 C C . PRO A 1 73 ? 21.564 2.639 -40.680 1.00 87.94 73 PRO A C 1
ATOM 503 O O . PRO A 1 73 ? 20.695 2.406 -39.839 1.00 87.94 73 PRO A O 1
ATOM 506 N N . ALA A 1 74 ? 22.854 2.361 -40.458 1.00 92.00 74 ALA A N 1
ATOM 507 C CA . ALA A 1 74 ? 23.377 1.803 -39.219 1.00 92.00 74 ALA A CA 1
ATOM 508 C C . ALA A 1 74 ? 24.368 2.749 -38.531 1.00 92.00 74 ALA A C 1
ATOM 510 O O . ALA A 1 74 ? 25.158 3.435 -39.184 1.00 92.00 74 ALA A O 1
ATOM 511 N N . VAL A 1 75 ? 24.352 2.751 -37.198 1.00 95.31 75 VAL A N 1
ATOM 512 C CA . VAL A 1 75 ? 25.292 3.514 -36.373 1.00 95.31 75 VAL A CA 1
ATOM 513 C C . VAL A 1 75 ? 25.562 2.796 -35.053 1.00 95.31 75 VAL A C 1
ATOM 515 O O . VAL A 1 75 ? 24.715 2.063 -34.543 1.00 95.31 75 VAL A O 1
ATOM 518 N N . THR A 1 76 ? 26.740 3.027 -34.484 1.00 96.44 76 THR A N 1
ATOM 519 C CA . THR A 1 76 ? 27.134 2.517 -33.167 1.00 96.44 76 THR A CA 1
ATOM 520 C C . THR A 1 76 ? 27.424 3.675 -32.226 1.00 96.44 76 THR A C 1
ATOM 522 O O . THR A 1 76 ? 28.050 4.646 -32.652 1.00 96.44 76 THR A O 1
ATOM 525 N N . HIS A 1 77 ? 27.037 3.560 -30.956 1.00 97.69 77 HIS A N 1
ATOM 526 C CA . HIS A 1 77 ? 27.319 4.584 -29.946 1.00 97.69 77 HIS A CA 1
ATOM 527 C C . HIS A 1 77 ? 27.629 3.972 -28.585 1.00 97.69 77 HIS A C 1
ATOM 529 O O . HIS A 1 77 ? 26.948 3.041 -28.158 1.00 97.69 77 HIS A O 1
ATOM 535 N N . SER A 1 78 ? 28.643 4.498 -27.899 1.00 97.88 78 SER A N 1
ATOM 536 C CA . SER A 1 78 ? 29.039 4.037 -26.566 1.00 97.88 78 SER A CA 1
ATOM 537 C C . SER A 1 78 ? 28.536 4.989 -25.493 1.00 97.88 78 SER A C 1
ATOM 539 O O . SER A 1 78 ? 28.804 6.186 -25.554 1.00 97.88 78 SER A O 1
ATOM 541 N N . TYR A 1 79 ? 27.872 4.445 -24.475 1.00 98.06 79 TYR A N 1
ATOM 542 C CA . TYR A 1 79 ? 27.322 5.226 -23.371 1.00 98.06 79 TYR A CA 1
ATOM 543 C C . TYR A 1 79 ? 28.207 5.102 -22.136 1.00 98.06 79 TYR A C 1
ATOM 545 O O . TYR A 1 79 ? 28.353 4.023 -21.561 1.00 98.06 79 TYR A O 1
ATOM 553 N N . ALA A 1 80 ? 28.791 6.219 -21.705 1.00 95.75 80 ALA A N 1
ATOM 554 C CA . ALA A 1 80 ? 29.719 6.232 -20.576 1.00 95.75 80 ALA A CA 1
ATOM 555 C C . ALA A 1 80 ? 29.034 6.067 -19.208 1.00 95.75 80 ALA A C 1
ATOM 557 O O . ALA A 1 80 ? 29.686 5.646 -18.258 1.00 95.75 80 ALA A O 1
ATOM 558 N N . GLN A 1 81 ? 27.751 6.421 -19.095 1.00 96.38 81 GLN A N 1
ATOM 559 C CA . GLN A 1 81 ? 27.012 6.469 -17.831 1.00 96.38 81 GLN A CA 1
ATOM 560 C C . GLN A 1 81 ? 25.733 5.632 -17.905 1.00 96.38 81 GLN A C 1
ATOM 562 O O . GLN A 1 81 ? 25.170 5.437 -18.983 1.00 96.38 81 GLN A O 1
ATOM 567 N N . ALA A 1 82 ? 25.281 5.141 -16.751 1.00 97.12 82 ALA A N 1
ATOM 568 C CA . ALA A 1 82 ? 23.970 4.518 -16.623 1.00 97.12 82 ALA A CA 1
ATOM 569 C C . ALA A 1 82 ? 22.855 5.557 -16.820 1.00 97.12 82 ALA A C 1
ATOM 571 O O . ALA A 1 82 ? 22.989 6.710 -16.406 1.00 97.12 82 ALA A O 1
ATOM 572 N N . GLY A 1 83 ? 21.734 5.145 -17.410 1.00 96.38 83 GLY A N 1
ATOM 573 C CA . GLY A 1 83 ? 20.617 6.048 -17.675 1.00 96.38 83 GLY A CA 1
ATOM 574 C C . GLY A 1 83 ? 19.585 5.491 -18.649 1.00 96.38 83 GLY A C 1
ATOM 575 O O . GLY A 1 83 ? 19.786 4.443 -19.264 1.00 96.38 83 GLY A O 1
ATOM 576 N N . ALA A 1 84 ? 18.479 6.219 -18.794 1.00 96.38 84 ALA A N 1
ATOM 577 C CA . ALA A 1 84 ? 17.487 6.023 -19.845 1.00 96.38 84 ALA A CA 1
ATOM 578 C C . ALA A 1 84 ? 17.571 7.187 -20.847 1.00 96.38 84 ALA A C 1
ATOM 580 O O . ALA A 1 84 ? 17.102 8.296 -20.579 1.00 96.38 84 ALA A O 1
ATOM 581 N N . TYR A 1 85 ? 18.174 6.937 -22.007 1.00 96.50 85 TYR A N 1
ATOM 582 C CA . TYR A 1 85 ? 18.458 7.955 -23.016 1.00 96.50 85 TYR A CA 1
ATOM 583 C C . TYR A 1 85 ? 17.400 7.959 -24.116 1.00 96.50 85 TYR A C 1
ATOM 585 O O . TYR A 1 85 ? 17.074 6.911 -24.668 1.00 96.50 85 TYR A O 1
ATOM 593 N N . VAL A 1 86 ? 16.873 9.138 -24.458 1.00 96.00 86 VAL A N 1
ATOM 594 C CA . VAL A 1 86 ? 15.957 9.291 -25.598 1.00 96.00 86 VAL A CA 1
ATOM 595 C C . VAL A 1 86 ? 16.789 9.386 -26.873 1.00 96.00 86 VAL A C 1
ATOM 597 O O . VAL A 1 86 ? 17.376 10.427 -27.157 1.00 96.00 86 VAL A O 1
ATOM 600 N N . VAL A 1 87 ? 16.827 8.304 -27.644 1.00 96.00 87 VAL A N 1
ATOM 601 C CA . VAL A 1 87 ? 17.521 8.258 -28.932 1.00 96.00 87 VAL A CA 1
ATOM 602 C C . VAL A 1 87 ? 16.566 8.725 -30.020 1.00 96.00 87 VAL A C 1
ATOM 604 O O . VAL A 1 87 ? 15.434 8.250 -30.096 1.00 96.00 87 VAL A O 1
ATOM 607 N N . THR A 1 88 ? 17.008 9.659 -30.863 1.00 95.44 88 THR A N 1
ATOM 608 C CA . THR A 1 88 ? 16.219 10.205 -31.973 1.00 95.44 88 THR A CA 1
ATOM 609 C C . THR A 1 88 ? 16.869 9.870 -33.307 1.00 95.44 88 THR A C 1
ATOM 611 O O . THR A 1 88 ? 17.973 10.326 -33.595 1.00 95.44 88 THR A O 1
ATOM 614 N N . LEU A 1 89 ? 16.148 9.140 -34.154 1.00 95.00 89 LEU A N 1
ATOM 615 C CA . LEU A 1 89 ? 16.466 8.970 -35.569 1.00 95.00 89 LEU A CA 1
ATOM 616 C C . LEU A 1 89 ? 15.790 10.077 -36.377 1.00 95.00 89 LEU A C 1
ATOM 618 O O . LEU A 1 89 ? 14.571 10.227 -36.303 1.00 95.00 89 LEU A O 1
ATOM 622 N N . SER A 1 90 ? 16.558 10.797 -37.192 1.00 95.00 90 SER A N 1
ATOM 623 C CA . SER A 1 90 ? 16.057 11.709 -38.222 1.00 95.00 90 SER A CA 1
ATOM 624 C C . SER A 1 90 ? 16.394 11.166 -39.613 1.00 95.00 90 SER A C 1
ATOM 626 O O . SER A 1 90 ? 17.565 10.972 -39.933 1.00 95.00 90 SER A O 1
ATOM 628 N N . ALA A 1 91 ? 15.381 10.943 -40.449 1.00 94.31 91 ALA A N 1
ATOM 629 C CA . ALA A 1 91 ? 15.525 10.485 -41.829 1.00 94.31 91 ALA A CA 1
ATOM 630 C C . ALA A 1 91 ? 15.088 11.590 -42.795 1.00 94.31 91 ALA A C 1
ATOM 632 O O . ALA A 1 91 ? 13.975 12.097 -42.671 1.00 94.31 91 ALA A O 1
ATOM 633 N N . LYS A 1 92 ? 15.954 11.964 -43.737 1.00 94.75 92 LYS A N 1
ATOM 634 C CA . LYS A 1 92 ? 15.769 13.094 -44.652 1.00 94.75 92 LYS A CA 1
ATOM 635 C C . LYS A 1 92 ? 15.761 12.638 -46.107 1.00 94.75 92 LYS A C 1
ATOM 637 O O . LYS A 1 92 ? 16.743 12.031 -46.536 1.00 94.75 92 LYS A O 1
ATOM 642 N N . ASP A 1 93 ? 14.696 12.939 -46.846 1.00 91.31 93 ASP A N 1
ATOM 643 C CA . ASP A 1 93 ? 14.592 12.625 -48.277 1.00 91.31 93 ASP A CA 1
ATOM 644 C C . ASP A 1 93 ? 15.388 13.592 -49.174 1.00 91.31 93 ASP A C 1
ATOM 646 O O . ASP A 1 93 ? 16.008 14.558 -48.715 1.00 91.31 93 ASP A O 1
ATOM 650 N N . SER A 1 94 ? 15.331 13.348 -50.485 1.00 88.56 94 SER A N 1
ATOM 651 C CA . SER A 1 94 ? 15.958 14.183 -51.513 1.00 88.56 94 SER A CA 1
ATOM 652 C C . SER A 1 94 ? 15.390 15.603 -51.616 1.00 88.56 94 SER A C 1
ATOM 654 O O . SER A 1 94 ? 16.064 16.480 -52.147 1.00 88.56 94 SER A O 1
ATOM 656 N N . ASN A 1 95 ? 14.176 15.843 -51.116 1.00 87.81 95 ASN A N 1
ATOM 657 C CA . ASN A 1 95 ? 13.529 17.156 -51.083 1.00 87.81 95 ASN A CA 1
ATOM 658 C C . ASN A 1 95 ? 13.822 17.916 -49.774 1.00 87.81 95 ASN A C 1
ATOM 660 O O . ASN A 1 95 ? 13.328 19.026 -49.582 1.00 87.81 95 ASN A O 1
ATOM 664 N N . GLY A 1 96 ? 14.617 17.335 -48.866 1.00 87.31 96 GLY A N 1
ATOM 665 C CA . GLY A 1 96 ? 14.951 17.917 -47.566 1.00 87.31 96 GLY A CA 1
ATOM 666 C C . GLY A 1 96 ? 13.891 17.695 -46.482 1.00 87.31 96 GLY A C 1
ATOM 667 O O . GLY A 1 96 ? 13.996 18.274 -45.400 1.00 87.31 96 GLY A O 1
ATOM 668 N N . ILE A 1 97 ? 12.890 16.857 -46.741 1.00 89.19 97 ILE A N 1
ATOM 669 C CA . ILE A 1 97 ? 11.804 16.525 -45.821 1.00 89.19 97 ILE A CA 1
ATOM 670 C C . ILE A 1 97 ? 12.297 15.532 -44.770 1.00 89.19 97 ILE A C 1
ATOM 672 O O . ILE A 1 97 ? 12.895 14.518 -45.118 1.00 89.19 97 ILE A O 1
ATOM 676 N N . ILE A 1 98 ? 12.009 15.801 -43.490 1.00 92.00 98 ILE A N 1
ATOM 677 C CA . ILE A 1 98 ? 12.511 15.017 -42.355 1.00 92.00 98 ILE A CA 1
ATOM 678 C C . ILE A 1 98 ? 11.379 14.285 -41.626 1.00 92.00 98 ILE A C 1
ATOM 680 O O . ILE A 1 98 ? 10.463 14.918 -41.101 1.00 92.00 98 ILE A O 1
ATOM 684 N N . SER A 1 99 ? 11.523 12.966 -41.494 1.00 91.81 99 SER A N 1
ATOM 685 C CA . SER A 1 99 ? 10.800 12.128 -40.530 1.00 91.81 99 SER A CA 1
ATOM 686 C C . SER A 1 99 ? 11.635 11.907 -39.274 1.00 91.81 99 SER A C 1
ATOM 688 O O . SER A 1 99 ? 12.853 11.743 -39.364 1.00 91.81 99 SER A O 1
ATOM 690 N N . ARG A 1 100 ? 10.990 11.846 -38.101 1.00 92.25 100 ARG A N 1
ATOM 691 C CA . ARG A 1 100 ? 11.656 11.521 -36.831 1.00 92.25 100 ARG A CA 1
ATOM 692 C C . ARG A 1 100 ? 10.988 10.371 -36.096 1.00 92.25 100 ARG A C 1
ATOM 694 O O . ARG A 1 100 ? 9.768 10.231 -36.138 1.00 92.25 100 ARG A O 1
ATOM 701 N N . ARG A 1 101 ? 11.801 9.593 -35.385 1.00 91.06 101 ARG A N 1
ATOM 702 C CA . ARG A 1 101 ? 11.378 8.525 -34.474 1.00 91.06 101 ARG A CA 1
ATOM 703 C C . ARG A 1 101 ? 12.220 8.578 -33.207 1.00 91.06 101 ARG A C 1
ATOM 705 O O . ARG A 1 101 ? 13.426 8.789 -33.302 1.00 91.06 101 ARG A O 1
ATOM 712 N N . THR A 1 102 ? 11.593 8.345 -32.058 1.00 92.81 102 THR A N 1
ATOM 713 C CA . THR A 1 102 ? 12.273 8.248 -30.764 1.00 92.81 102 THR A CA 1
ATOM 714 C C . THR A 1 102 ? 12.045 6.893 -30.107 1.00 92.81 102 THR A C 1
ATOM 716 O O . THR A 1 102 ? 10.997 6.278 -30.295 1.00 92.81 102 THR A O 1
ATOM 719 N N . TYR A 1 103 ? 13.033 6.441 -29.342 1.00 93.50 103 TYR A N 1
ATOM 720 C CA . TYR A 1 103 ? 12.971 5.256 -28.484 1.00 93.50 103 TYR A CA 1
ATOM 721 C C . TYR A 1 103 ? 13.960 5.417 -27.320 1.00 93.50 103 TYR A C 1
ATOM 723 O O . TYR A 1 103 ? 14.781 6.338 -27.315 1.00 93.50 103 TYR A O 1
ATOM 731 N N . ILE A 1 104 ? 13.861 4.557 -26.308 1.00 95.94 104 ILE A N 1
ATOM 732 C CA . ILE A 1 104 ? 14.721 4.592 -25.124 1.00 95.94 104 ILE A CA 1
ATOM 733 C C . ILE A 1 104 ? 15.876 3.604 -25.267 1.00 95.94 104 ILE A C 1
ATOM 735 O O . ILE A 1 104 ? 15.654 2.409 -25.422 1.00 95.94 104 ILE A O 1
ATOM 739 N N . GLN A 1 105 ? 17.107 4.087 -25.124 1.00 97.81 105 GLN A N 1
ATOM 740 C CA . GLN A 1 105 ? 18.256 3.238 -24.830 1.00 97.81 105 GLN A CA 1
ATOM 741 C C . GLN A 1 105 ? 18.488 3.225 -23.319 1.00 97.81 105 GLN A C 1
ATOM 743 O O . GLN A 1 105 ? 18.844 4.245 -22.729 1.00 97.81 105 GLN A O 1
ATOM 748 N N . ALA A 1 106 ? 18.310 2.066 -22.691 1.00 97.94 106 ALA A N 1
ATOM 749 C CA . ALA A 1 106 ? 18.647 1.874 -21.285 1.00 97.94 106 ALA A CA 1
ATOM 750 C C . ALA A 1 106 ? 20.084 1.365 -21.118 1.00 97.94 106 ALA A C 1
ATOM 752 O O . ALA A 1 106 ? 20.531 0.453 -21.818 1.00 97.94 106 ALA A O 1
ATOM 753 N N . VAL A 1 107 ? 20.792 1.949 -20.155 1.00 98.31 107 VAL A N 1
ATOM 754 C CA . VAL A 1 107 ? 22.167 1.608 -19.789 1.00 98.31 107 VAL A CA 1
ATOM 755 C C . VAL A 1 107 ? 22.189 1.255 -18.306 1.00 98.31 107 VAL A C 1
ATOM 757 O O . VAL A 1 107 ? 21.941 2.105 -17.455 1.00 98.31 107 VAL A O 1
ATOM 760 N N . ALA A 1 108 ? 22.424 -0.021 -18.011 1.00 97.94 108 ALA A N 1
ATOM 761 C CA . ALA A 1 108 ? 22.286 -0.631 -16.696 1.00 97.94 108 ALA A CA 1
ATOM 762 C C . ALA A 1 108 ? 23.311 -0.124 -15.678 1.00 97.94 108 ALA A C 1
ATOM 764 O O . ALA A 1 108 ? 24.477 0.117 -16.017 1.00 97.94 108 ALA A O 1
ATOM 765 N N . THR A 1 109 ? 22.883 -0.054 -14.416 1.00 96.81 109 THR A N 1
ATOM 766 C CA . THR A 1 109 ? 23.763 0.202 -13.273 1.00 96.81 109 THR A CA 1
ATOM 767 C C . THR A 1 109 ? 24.567 -1.047 -12.898 1.00 96.81 109 THR A C 1
ATOM 769 O O . THR A 1 109 ? 24.264 -2.171 -13.316 1.00 96.81 109 THR A O 1
ATOM 772 N N . ALA A 1 110 ? 25.636 -0.858 -12.123 1.00 93.81 110 ALA A N 1
ATOM 773 C CA . ALA A 1 110 ? 26.454 -1.959 -11.627 1.00 93.81 110 ALA A CA 1
ATOM 774 C C . ALA A 1 110 ? 25.754 -2.657 -10.454 1.00 93.81 110 ALA A C 1
ATOM 776 O O . ALA A 1 110 ? 25.533 -2.052 -9.412 1.00 93.81 110 ALA A O 1
ATOM 777 N N . LYS A 1 111 ? 25.427 -3.942 -10.601 1.00 94.38 111 LYS A N 1
ATOM 778 C CA . LYS A 1 111 ? 24.750 -4.706 -9.545 1.00 94.38 111 LYS A CA 1
ATOM 779 C C . LYS A 1 111 ? 25.675 -4.964 -8.356 1.00 94.38 111 LYS A C 1
ATOM 781 O O . LYS A 1 111 ? 26.864 -5.233 -8.523 1.00 94.38 111 LYS A O 1
ATOM 786 N N . THR A 1 112 ? 25.096 -4.964 -7.163 1.00 96.31 112 THR A N 1
ATOM 787 C CA . THR A 1 112 ? 25.729 -5.512 -5.960 1.00 96.31 112 THR A CA 1
ATOM 788 C C . THR A 1 112 ? 25.842 -7.038 -6.044 1.00 96.31 112 THR A C 1
ATOM 790 O O . THR A 1 112 ? 25.175 -7.686 -6.852 1.00 96.31 112 THR A O 1
ATOM 793 N N . ALA A 1 113 ? 26.714 -7.627 -5.218 1.00 94.19 113 ALA A N 1
ATOM 794 C CA . ALA A 1 113 ? 26.954 -9.074 -5.222 1.00 94.19 113 ALA A CA 1
ATOM 795 C C . ALA A 1 113 ? 25.715 -9.891 -4.809 1.00 94.19 113 ALA A C 1
ATOM 797 O O . ALA A 1 113 ? 25.485 -10.970 -5.346 1.00 94.19 113 ALA A O 1
ATOM 798 N N . ASN A 1 114 ? 24.913 -9.358 -3.883 1.00 95.44 114 ASN A N 1
ATOM 799 C CA . ASN A 1 114 ? 23.640 -9.936 -3.461 1.00 95.44 114 ASN A CA 1
ATOM 800 C C . ASN A 1 114 ? 22.511 -8.968 -3.804 1.00 95.44 114 ASN A C 1
ATOM 802 O O . ASN A 1 114 ? 22.713 -7.762 -3.769 1.00 95.44 114 ASN A O 1
ATOM 806 N N . SER A 1 115 ? 21.309 -9.470 -4.069 1.00 94.88 115 SER A N 1
ATOM 807 C CA . SER A 1 115 ? 20.154 -8.593 -4.294 1.00 94.88 115 SER A CA 1
ATOM 808 C C . SER A 1 115 ? 19.532 -8.163 -2.962 1.00 94.88 115 SER A C 1
ATOM 810 O O . SER A 1 115 ? 19.339 -9.023 -2.100 1.00 94.88 115 SER A O 1
ATOM 812 N N . PRO A 1 116 ? 19.190 -6.875 -2.773 1.00 97.69 116 PRO A N 1
ATOM 813 C CA . PRO A 1 116 ? 18.351 -6.452 -1.657 1.00 97.69 116 PRO A CA 1
ATOM 814 C C . PRO A 1 116 ? 17.018 -7.209 -1.644 1.00 97.69 116 PRO A C 1
ATOM 816 O O . PRO A 1 116 ? 16.512 -7.616 -2.692 1.00 97.69 116 PRO A O 1
ATOM 819 N N . THR A 1 117 ? 16.421 -7.359 -0.467 1.00 98.00 117 THR A N 1
ATOM 820 C CA . THR A 1 117 ? 15.115 -8.012 -0.304 1.00 98.00 117 THR A CA 1
ATOM 821 C C . THR A 1 117 ? 14.112 -7.051 0.318 1.00 98.00 117 THR A C 1
ATOM 823 O O . THR A 1 117 ? 14.478 -6.099 1.005 1.00 98.00 117 THR A O 1
ATOM 826 N N . SER A 1 118 ? 12.826 -7.274 0.061 1.00 98.06 118 SER A N 1
ATOM 827 C CA . SER A 1 118 ? 11.748 -6.495 0.667 1.00 98.06 118 SER A CA 1
ATOM 828 C C . SER A 1 118 ? 10.488 -7.336 0.822 1.00 98.06 118 SER A C 1
ATOM 830 O O . SER A 1 118 ? 10.307 -8.343 0.136 1.00 98.06 118 SER A O 1
ATOM 832 N N . SER A 1 119 ? 9.628 -6.937 1.752 1.00 98.50 119 SER A N 1
ATOM 833 C CA . SER A 1 119 ? 8.326 -7.559 1.950 1.00 98.50 119 SER A CA 1
ATOM 834 C C . SER A 1 119 ? 7.395 -7.273 0.768 1.00 98.50 119 SER A C 1
ATOM 836 O O . SER A 1 119 ? 7.210 -6.114 0.403 1.00 98.50 119 SER A O 1
ATOM 838 N N . THR A 1 120 ? 6.755 -8.311 0.233 1.00 98.25 120 THR A N 1
ATOM 839 C CA . THR A 1 120 ? 5.827 -8.266 -0.905 1.00 98.25 120 THR A CA 1
ATOM 840 C C . THR A 1 120 ? 4.640 -9.224 -0.714 1.00 98.25 120 THR A C 1
ATOM 842 O O . THR A 1 120 ? 4.710 -10.168 0.076 1.00 98.25 120 THR A O 1
ATOM 845 N N . ALA A 1 121 ? 3.547 -8.979 -1.437 1.00 98.06 121 ALA A N 1
ATOM 846 C CA . ALA A 1 121 ? 2.382 -9.861 -1.547 1.00 98.06 121 ALA A CA 1
ATOM 847 C C . ALA A 1 121 ? 2.530 -10.929 -2.656 1.00 98.06 121 ALA A C 1
ATOM 849 O O . ALA A 1 121 ? 1.704 -11.835 -2.762 1.00 98.06 121 ALA A O 1
ATOM 850 N N . ILE A 1 122 ? 3.573 -10.820 -3.484 1.00 98.81 122 ILE A N 1
ATOM 851 C CA . ILE A 1 122 ? 3.846 -11.705 -4.620 1.00 98.81 122 ILE A CA 1
ATOM 852 C C . ILE A 1 122 ? 5.349 -11.984 -4.738 1.00 98.81 122 ILE A C 1
ATOM 854 O O . ILE A 1 122 ? 6.154 -11.051 -4.727 1.00 98.81 122 ILE A O 1
ATOM 858 N N . ALA A 1 123 ? 5.738 -13.253 -4.863 1.00 98.44 123 ALA A N 1
ATOM 859 C CA . ALA A 1 123 ? 7.138 -13.672 -4.937 1.00 98.44 123 ALA A CA 1
ATOM 860 C C . ALA A 1 123 ? 7.392 -14.642 -6.098 1.00 98.44 123 ALA A C 1
ATOM 862 O O . ALA A 1 123 ? 6.563 -15.501 -6.392 1.00 98.44 123 ALA A O 1
ATOM 863 N N . LEU A 1 124 ? 8.561 -14.525 -6.731 1.00 98.12 124 LEU A N 1
ATOM 864 C CA . LEU A 1 124 ? 9.003 -15.416 -7.802 1.00 98.12 124 LEU A CA 1
ATOM 865 C C . LEU A 1 124 ? 9.997 -16.453 -7.266 1.00 98.12 124 LEU A C 1
ATOM 867 O O . LEU A 1 124 ? 11.114 -16.125 -6.869 1.00 98.12 124 LEU A O 1
ATOM 871 N N . GLU A 1 125 ? 9.605 -17.719 -7.302 1.00 97.75 125 GLU A N 1
ATOM 872 C CA . GLU A 1 125 ? 10.444 -18.860 -6.960 1.00 97.75 125 GLU A CA 1
ATOM 873 C C . GLU A 1 125 ? 11.206 -19.349 -8.192 1.00 97.75 125 GLU A C 1
ATOM 875 O O . GLU A 1 125 ? 10.625 -19.879 -9.142 1.00 97.75 125 GLU A O 1
ATOM 880 N N . SER A 1 126 ? 12.531 -19.217 -8.151 1.00 93.62 126 SER A N 1
ATOM 881 C CA . SER A 1 126 ? 13.421 -19.809 -9.152 1.00 93.62 126 SER A CA 1
ATOM 882 C C . SER A 1 126 ? 13.652 -21.289 -8.859 1.00 93.62 126 SER A C 1
ATOM 884 O O . SER A 1 126 ? 13.949 -21.661 -7.725 1.00 93.62 126 SER A O 1
ATOM 886 N N . ARG A 1 127 ? 13.550 -22.140 -9.886 1.00 93.44 127 ARG A N 1
ATOM 887 C CA . ARG A 1 127 ? 13.659 -23.598 -9.746 1.00 93.44 127 ARG A CA 1
ATOM 888 C C . ARG A 1 127 ? 14.669 -24.162 -10.737 1.00 93.44 127 ARG A C 1
ATOM 890 O O . ARG A 1 127 ? 14.506 -24.042 -11.946 1.00 93.44 127 ARG A O 1
ATOM 897 N N . THR A 1 128 ? 15.714 -24.817 -10.240 1.00 91.06 128 THR A N 1
ATOM 898 C CA . THR A 1 128 ? 16.729 -25.430 -11.107 1.00 91.06 128 THR A CA 1
ATOM 899 C C . THR A 1 128 ? 16.101 -26.520 -11.979 1.00 91.06 128 THR A C 1
ATOM 901 O O . THR A 1 128 ? 15.452 -27.438 -11.474 1.00 91.06 128 THR A O 1
ATOM 904 N N . GLY A 1 129 ? 16.282 -26.413 -13.298 1.00 91.00 129 GLY A N 1
ATOM 905 C CA . GLY A 1 129 ? 15.787 -27.390 -14.274 1.00 91.00 129 GLY A CA 1
ATOM 906 C C . GLY A 1 129 ? 14.263 -27.440 -14.442 1.00 91.00 129 GLY A C 1
ATOM 907 O O . GLY A 1 129 ? 13.770 -28.362 -15.082 1.00 91.00 129 GLY A O 1
ATOM 908 N N . ASN A 1 130 ? 13.515 -26.487 -13.876 1.00 92.94 130 ASN A N 1
ATOM 909 C CA . ASN A 1 130 ? 12.056 -26.420 -13.966 1.00 92.94 130 ASN A CA 1
ATOM 910 C C . ASN A 1 130 ? 11.600 -24.974 -14.227 1.00 92.94 130 ASN A C 1
ATOM 912 O O . ASN A 1 130 ? 12.332 -24.044 -13.888 1.00 92.94 130 ASN A O 1
ATOM 916 N N . PRO A 1 131 ? 10.388 -24.755 -14.766 1.00 92.69 131 PRO A N 1
ATOM 917 C CA . PRO A 1 131 ? 9.792 -23.426 -14.799 1.00 92.69 131 PRO A CA 1
ATOM 918 C C . PRO A 1 131 ? 9.730 -22.798 -13.404 1.00 92.69 131 PRO A C 1
ATOM 920 O O . PRO A 1 131 ? 9.487 -23.489 -12.401 1.00 92.69 131 PRO A O 1
ATOM 923 N N . ALA A 1 132 ? 9.941 -21.483 -13.354 1.00 97.06 132 ALA A N 1
ATOM 924 C CA . ALA A 1 132 ? 9.731 -20.702 -12.146 1.00 97.06 132 ALA A CA 1
ATOM 925 C C . ALA A 1 132 ? 8.252 -20.748 -11.727 1.00 97.06 132 ALA A C 1
ATOM 927 O O . ALA A 1 132 ? 7.367 -21.120 -12.506 1.00 97.06 132 ALA A O 1
ATOM 928 N N . ARG A 1 133 ? 7.982 -20.385 -10.472 1.00 98.38 133 ARG A N 1
ATOM 929 C CA . ARG A 1 133 ? 6.614 -20.263 -9.958 1.00 98.38 133 ARG A CA 1
ATOM 930 C C . ARG A 1 133 ? 6.393 -18.910 -9.318 1.00 98.38 133 ARG A C 1
ATOM 932 O O . ARG A 1 133 ? 7.271 -18.395 -8.635 1.00 98.38 133 ARG A O 1
ATOM 939 N N . VAL A 1 134 ? 5.208 -18.359 -9.513 1.00 98.75 134 VAL A N 1
ATOM 940 C CA . VAL A 1 134 ? 4.757 -17.144 -8.839 1.00 98.75 134 VAL A CA 1
ATOM 941 C C . VAL A 1 134 ? 3.871 -17.543 -7.665 1.00 98.75 134 VAL A C 1
ATOM 943 O O . VAL A 1 134 ? 2.916 -18.296 -7.836 1.00 98.75 134 VAL A O 1
ATOM 946 N N . TRP A 1 135 ? 4.205 -17.041 -6.480 1.00 98.88 135 TRP A N 1
ATOM 947 C CA . TRP A 1 135 ? 3.461 -17.233 -5.239 1.00 98.88 135 TRP A CA 1
ATOM 948 C C . TRP A 1 135 ? 2.719 -15.951 -4.891 1.00 98.88 135 TRP A C 1
ATOM 950 O O . TRP A 1 135 ? 3.345 -14.894 -4.853 1.00 98.88 135 TRP A O 1
ATOM 960 N N . VAL A 1 136 ? 1.415 -16.032 -4.631 1.00 98.75 136 VAL A N 1
ATOM 961 C CA . VAL A 1 136 ? 0.543 -14.859 -4.447 1.00 98.75 136 VAL A CA 1
ATOM 962 C C . VAL A 1 136 ? -0.347 -15.058 -3.234 1.00 98.75 136 VAL A C 1
ATOM 964 O O . VAL A 1 136 ? -0.988 -16.098 -3.114 1.00 98.75 136 VAL A O 1
ATOM 967 N N . ILE A 1 137 ? -0.401 -14.082 -2.332 1.00 98.44 137 ILE A N 1
ATOM 968 C CA . ILE A 1 137 ? -1.304 -14.144 -1.177 1.00 98.44 137 ILE A CA 1
ATOM 969 C C . ILE A 1 137 ? -2.744 -13.800 -1.571 1.00 98.44 137 ILE A C 1
ATOM 971 O O . ILE A 1 137 ? -2.968 -12.878 -2.348 1.00 98.44 137 ILE A O 1
ATOM 975 N N . ASN A 1 138 ? -3.719 -14.458 -0.946 1.00 98.44 138 ASN A N 1
ATOM 976 C CA . ASN A 1 138 ? -5.135 -14.110 -1.051 1.00 98.44 138 ASN A CA 1
ATOM 977 C C . ASN A 1 138 ? -5.687 -13.802 0.354 1.00 98.44 138 ASN A C 1
ATOM 979 O O . ASN A 1 138 ? -6.170 -14.707 1.042 1.00 98.44 138 ASN A O 1
ATOM 983 N N . PRO A 1 139 ? -5.605 -12.537 0.812 1.00 97.25 139 PRO A N 1
ATOM 984 C CA . PRO A 1 139 ? -6.032 -12.134 2.151 1.00 97.25 139 PRO A CA 1
ATOM 985 C C . PRO A 1 139 ? -7.475 -12.518 2.489 1.00 97.25 139 PRO A C 1
ATOM 987 O O . PRO A 1 139 ? -7.735 -12.971 3.598 1.00 97.25 139 PRO A O 1
ATOM 990 N N . ASP A 1 140 ? -8.388 -12.372 1.523 1.00 97.31 140 ASP A N 1
ATOM 991 C CA . ASP A 1 140 ? -9.826 -12.635 1.691 1.00 97.31 140 ASP A CA 1
ATOM 992 C C . ASP A 1 140 ? -10.168 -14.140 1.679 1.00 97.31 140 ASP A C 1
ATOM 994 O O . ASP A 1 140 ? -11.244 -14.544 2.117 1.00 97.31 140 ASP A O 1
ATOM 998 N N . ASN A 1 141 ? -9.236 -14.980 1.218 1.00 98.06 141 ASN A N 1
ATOM 999 C CA . ASN A 1 141 ? -9.402 -16.427 1.083 1.00 98.06 141 ASN A CA 1
ATOM 1000 C C . ASN A 1 141 ? -8.589 -17.234 2.102 1.00 98.06 141 ASN A C 1
ATOM 1002 O O . ASN A 1 141 ? -8.719 -18.459 2.157 1.00 98.06 141 ASN A O 1
ATOM 1006 N N . ASP A 1 142 ? -7.778 -16.575 2.934 1.00 98.50 142 ASP A N 1
ATOM 1007 C CA . ASP A 1 142 ? -6.825 -17.220 3.846 1.00 98.50 142 ASP A CA 1
ATOM 1008 C C . ASP A 1 142 ? -5.949 -18.263 3.127 1.00 98.50 142 ASP A C 1
ATOM 1010 O O . ASP A 1 142 ? -5.732 -19.376 3.618 1.00 98.50 142 ASP A O 1
ATOM 1014 N N . SER A 1 143 ? -5.505 -17.935 1.912 1.00 98.75 143 SER A N 1
ATOM 1015 C CA . SER A 1 143 ? -4.771 -18.856 1.044 1.00 98.75 143 SER A CA 1
ATOM 1016 C C . SER A 1 143 ? -3.575 -18.191 0.362 1.00 98.75 143 SER A C 1
ATOM 1018 O O . SER A 1 143 ? -3.441 -16.965 0.340 1.00 98.75 143 SER A O 1
ATOM 1020 N N . VAL A 1 144 ? -2.687 -19.019 -0.186 1.00 98.69 144 VAL A N 1
ATOM 1021 C CA . VAL A 1 144 ? -1.612 -18.615 -1.098 1.00 98.69 144 VAL A CA 1
ATOM 1022 C C . VAL A 1 144 ? -1.689 -19.455 -2.362 1.00 98.69 144 VAL A C 1
ATOM 1024 O O . VAL A 1 144 ? -1.795 -20.679 -2.294 1.00 98.69 144 VAL A O 1
ATOM 1027 N N . SER A 1 145 ? -1.604 -18.799 -3.509 1.00 98.81 145 SER A N 1
ATOM 1028 C CA . SER A 1 145 ? -1.695 -19.425 -4.823 1.00 98.81 145 SER A CA 1
ATOM 1029 C C . SER A 1 145 ? -0.335 -19.588 -5.464 1.00 98.81 145 SER A C 1
ATOM 1031 O O . SER A 1 145 ? 0.561 -18.771 -5.259 1.00 98.81 145 SER A O 1
ATOM 1033 N N . VAL A 1 146 ? -0.204 -20.639 -6.264 1.00 98.75 146 VAL A N 1
ATOM 1034 C CA . VAL A 1 146 ? 1.016 -20.994 -6.985 1.00 98.75 146 VAL A CA 1
ATOM 1035 C C . VAL A 1 146 ? 0.703 -21.026 -8.470 1.00 98.75 146 VAL A C 1
ATOM 1037 O O . VAL A 1 146 ? -0.165 -21.785 -8.888 1.00 98.75 146 VAL A O 1
ATOM 1040 N N . ILE A 1 147 ? 1.411 -20.232 -9.265 1.00 98.75 147 ILE A N 1
ATOM 1041 C CA . ILE A 1 147 ? 1.229 -20.132 -10.718 1.00 98.75 147 ILE A CA 1
ATOM 1042 C C . ILE A 1 147 ? 2.512 -20.589 -11.410 1.00 98.75 147 ILE A C 1
ATOM 1044 O O . ILE A 1 147 ? 3.604 -20.164 -11.035 1.00 98.75 147 ILE A O 1
ATOM 1048 N N . ASP A 1 148 ? 2.397 -21.453 -12.415 1.00 98.00 148 ASP A N 1
ATOM 1049 C CA . ASP A 1 148 ? 3.524 -21.876 -13.249 1.00 98.00 148 ASP A CA 1
ATOM 1050 C C . ASP A 1 148 ? 3.813 -20.827 -14.331 1.00 98.00 148 ASP A C 1
ATOM 1052 O O . ASP A 1 148 ? 2.923 -20.461 -15.096 1.00 98.00 148 ASP A O 1
ATOM 1056 N N . THR A 1 149 ? 5.057 -20.347 -14.425 1.00 97.62 149 THR A N 1
ATOM 1057 C CA . THR A 1 149 ? 5.401 -19.239 -15.336 1.00 97.62 149 THR A CA 1
ATOM 1058 C C . THR A 1 149 ? 5.550 -19.649 -16.799 1.00 97.62 149 THR A C 1
ATOM 1060 O O . THR A 1 149 ? 5.683 -18.785 -17.658 1.00 97.62 149 THR A O 1
ATOM 1063 N N . SER A 1 150 ? 5.605 -20.948 -17.109 1.00 96.25 150 SER A N 1
ATOM 1064 C CA . SER A 1 150 ? 5.694 -21.417 -18.500 1.00 96.25 150 SER A CA 1
ATOM 1065 C C . SER A 1 150 ? 4.320 -21.556 -19.147 1.00 96.25 150 SER A C 1
ATOM 1067 O O . SER A 1 150 ? 4.166 -21.324 -20.343 1.00 96.25 150 SER A O 1
ATOM 1069 N N . THR A 1 151 ? 3.322 -21.915 -18.342 1.00 97.19 151 THR A N 1
ATOM 1070 C CA . THR A 1 151 ? 1.941 -22.136 -18.784 1.00 97.19 151 THR A CA 1
ATOM 1071 C C . THR A 1 151 ? 0.998 -21.005 -18.386 1.00 97.19 151 THR A C 1
ATOM 1073 O O . THR A 1 151 ? -0.103 -20.935 -18.925 1.00 97.19 151 THR A O 1
ATOM 1076 N N . ASN A 1 152 ? 1.415 -20.124 -17.467 1.00 97.50 152 ASN A N 1
ATOM 1077 C CA . ASN A 1 152 ? 0.571 -19.115 -16.821 1.00 97.50 152 ASN A CA 1
ATOM 1078 C C . ASN A 1 152 ? -0.705 -19.732 -16.225 1.00 97.50 152 ASN A C 1
ATOM 1080 O O . ASN A 1 152 ? -1.793 -19.175 -16.327 1.00 97.50 152 ASN A O 1
ATOM 1084 N N . ALA A 1 153 ? -0.580 -20.927 -15.645 1.00 97.19 153 ALA A N 1
ATOM 1085 C CA . ALA A 1 153 ? -1.698 -21.666 -15.075 1.00 97.19 153 ALA A CA 1
ATOM 1086 C C . ALA A 1 153 ? -1.577 -21.758 -13.552 1.00 97.19 153 ALA A C 1
ATOM 1088 O O . ALA A 1 153 ? -0.481 -21.928 -13.007 1.00 97.19 153 ALA A O 1
ATOM 1089 N N . LEU A 1 154 ? -2.723 -21.687 -12.869 1.00 98.44 154 LEU A N 1
ATOM 1090 C CA . LEU A 1 154 ? -2.823 -21.974 -11.442 1.00 98.44 154 LEU A CA 1
ATOM 1091 C C . LEU A 1 154 ? -2.483 -23.452 -11.194 1.00 98.44 154 LEU A C 1
ATOM 1093 O O . LEU A 1 154 ? -3.139 -24.350 -11.715 1.00 98.44 154 LEU A O 1
ATOM 1097 N N . VAL A 1 155 ? -1.454 -23.692 -10.387 1.00 98.19 155 VAL A N 1
ATOM 1098 C CA . VAL A 1 155 ? -0.987 -25.023 -9.978 1.00 98.19 155 VAL A CA 1
ATOM 1099 C C . VAL A 1 155 ? -1.686 -25.472 -8.699 1.00 98.19 155 VAL A C 1
ATOM 1101 O O . VAL A 1 155 ? -2.088 -26.628 -8.590 1.00 98.19 155 VAL A O 1
ATOM 1104 N N . ALA A 1 156 ? -1.802 -24.575 -7.718 1.00 98.31 156 ALA A N 1
ATOM 1105 C CA . ALA A 1 156 ? -2.420 -24.863 -6.429 1.00 98.31 156 ALA A CA 1
ATOM 1106 C C . ALA A 1 156 ? -2.908 -23.585 -5.740 1.00 98.31 156 ALA A C 1
ATOM 1108 O O . ALA A 1 156 ? -2.307 -22.524 -5.896 1.00 98.31 156 ALA A O 1
ATOM 1109 N N . GLU A 1 157 ? -3.941 -23.732 -4.914 1.00 98.50 157 GLU A N 1
ATOM 1110 C CA . GLU A 1 157 ? -4.356 -22.769 -3.894 1.00 98.50 157 GLU A CA 1
ATOM 1111 C C . GLU A 1 157 ? -4.219 -23.457 -2.526 1.00 98.50 157 GLU A C 1
ATOM 1113 O O . GLU A 1 157 ? -4.832 -24.494 -2.277 1.00 98.50 157 GLU A O 1
ATOM 1118 N N . ILE A 1 158 ? -3.364 -22.920 -1.655 1.00 98.81 158 ILE A N 1
ATOM 1119 C CA . ILE A 1 158 ? -2.943 -23.558 -0.403 1.00 98.81 158 ILE A CA 1
ATOM 1120 C C . ILE A 1 158 ? -3.517 -22.768 0.768 1.00 98.81 158 ILE A C 1
ATOM 1122 O O . ILE A 1 158 ? -3.187 -21.597 0.940 1.00 98.81 158 ILE A O 1
ATOM 1126 N N . THR A 1 159 ? -4.341 -23.403 1.601 1.00 98.69 159 THR A N 1
ATOM 1127 C CA . THR A 1 159 ? -4.853 -22.785 2.833 1.00 98.69 159 THR A CA 1
ATOM 1128 C C . THR A 1 159 ? -3.719 -22.505 3.823 1.00 98.69 159 THR A C 1
ATOM 1130 O O . THR A 1 159 ? -2.896 -23.378 4.108 1.00 98.69 159 THR A O 1
ATOM 1133 N N . VAL A 1 160 ? -3.706 -21.294 4.378 1.00 98.88 160 VAL A N 1
ATOM 1134 C CA . VAL A 1 160 ? -2.770 -20.832 5.414 1.00 98.88 160 VAL A CA 1
ATOM 1135 C C . VAL A 1 160 ? -3.547 -20.285 6.622 1.00 98.88 160 VAL A C 1
ATOM 1137 O O . VAL A 1 160 ? -4.699 -20.660 6.842 1.00 98.88 160 VAL A O 1
ATOM 1140 N N . GLY A 1 161 ? -2.914 -19.463 7.464 1.00 98.69 161 GLY A N 1
ATOM 1141 C CA . GLY A 1 161 ? -3.612 -18.766 8.543 1.00 98.69 161 GLY A CA 1
ATOM 1142 C C . GLY A 1 161 ? -4.475 -17.608 8.034 1.00 98.69 161 GLY A C 1
ATOM 1143 O O . GLY A 1 161 ? -4.468 -17.256 6.859 1.00 98.69 161 GLY A O 1
ATOM 1144 N N . THR A 1 162 ? -5.219 -16.992 8.946 1.00 98.19 162 THR A N 1
ATOM 1145 C CA . THR A 1 162 ? -6.206 -15.965 8.617 1.00 98.19 162 THR A CA 1
ATOM 1146 C C . THR A 1 162 ? -5.557 -14.651 8.202 1.00 98.19 162 THR A C 1
ATOM 1148 O O . THR A 1 162 ? -4.693 -14.119 8.913 1.00 98.19 162 THR A O 1
ATOM 1151 N N . SER A 1 163 ? -6.068 -14.067 7.116 1.00 97.50 163 SER A N 1
ATOM 1152 C CA . SER A 1 163 ? -5.681 -12.753 6.607 1.00 97.50 163 SER A CA 1
ATOM 1153 C C . SER A 1 163 ? -4.172 -12.675 6.298 1.00 97.50 163 SER A C 1
ATOM 1155 O O . SER A 1 163 ? -3.454 -11.889 6.929 1.00 97.50 163 SER A O 1
ATOM 1157 N N . PRO A 1 164 ? -3.646 -13.503 5.370 1.00 98.75 164 PRO A N 1
ATOM 1158 C CA . PRO A 1 164 ? -2.239 -13.453 4.984 1.00 98.75 164 PRO A CA 1
ATOM 1159 C C . PRO A 1 164 ? -1.857 -12.074 4.420 1.00 98.75 164 PRO A C 1
ATOM 1161 O O . PRO A 1 164 ? -2.696 -11.394 3.823 1.00 98.75 164 PRO A O 1
ATOM 1164 N N . ARG A 1 165 ? -0.615 -11.620 4.646 1.00 98.38 165 ARG A N 1
ATOM 1165 C CA . ARG A 1 165 ? -0.148 -10.268 4.245 1.00 98.38 165 ARG A CA 1
ATOM 1166 C C . ARG A 1 165 ? 1.167 -10.216 3.486 1.00 98.38 165 ARG A C 1
ATOM 1168 O O . ARG A 1 165 ? 1.417 -9.248 2.773 1.00 98.38 165 ARG A O 1
ATOM 1175 N N . ASN A 1 166 ? 2.001 -11.235 3.611 1.00 98.69 166 ASN A N 1
ATOM 1176 C CA . ASN A 1 166 ? 3.280 -11.291 2.925 1.00 98.69 166 ASN A CA 1
ATOM 1177 C C . ASN A 1 166 ? 3.617 -12.729 2.552 1.00 98.69 166 ASN A C 1
ATOM 1179 O O . ASN A 1 166 ? 3.243 -13.655 3.268 1.00 98.69 166 ASN A O 1
ATOM 1183 N N . VAL A 1 167 ? 4.358 -12.882 1.458 1.00 98.81 167 VAL A N 1
ATOM 1184 C CA . VAL A 1 167 ? 5.007 -14.131 1.074 1.00 98.81 167 VAL A CA 1
ATOM 1185 C C . VAL A 1 167 ? 6.494 -13.881 0.825 1.00 98.81 167 VAL A C 1
ATOM 1187 O O . VAL A 1 167 ? 6.866 -12.917 0.153 1.00 98.81 167 VAL A O 1
ATOM 1190 N N . ALA A 1 168 ? 7.350 -14.745 1.365 1.00 98.69 168 ALA A N 1
ATOM 1191 C CA . ALA A 1 168 ? 8.795 -14.691 1.170 1.00 98.69 168 ALA A CA 1
ATOM 1192 C C . ALA A 1 168 ? 9.375 -16.094 0.971 1.00 98.69 168 ALA A C 1
ATOM 1194 O O . ALA A 1 168 ? 8.912 -17.065 1.569 1.00 98.69 168 ALA A O 1
ATOM 1195 N N . ILE A 1 169 ? 10.416 -16.196 0.147 1.00 98.44 169 ILE A N 1
ATOM 1196 C CA . ILE A 1 169 ? 11.122 -17.452 -0.113 1.00 98.44 169 ILE A CA 1
ATOM 1197 C C . ILE A 1 169 ? 12.343 -17.514 0.804 1.00 98.44 169 ILE A C 1
ATOM 1199 O O . ILE A 1 169 ? 13.204 -16.634 0.762 1.00 98.44 169 ILE A O 1
ATOM 1203 N N . ALA A 1 170 ? 12.398 -18.541 1.645 1.00 98.12 170 ALA A N 1
ATOM 1204 C CA . ALA A 1 170 ? 13.512 -18.818 2.535 1.00 98.12 170 ALA A CA 1
ATOM 1205 C C . ALA A 1 170 ? 14.739 -19.330 1.754 1.00 98.12 170 ALA A C 1
ATOM 1207 O O . ALA A 1 170 ? 14.590 -19.876 0.659 1.00 98.12 170 ALA A O 1
ATOM 1208 N N . PRO A 1 171 ? 15.958 -19.232 2.317 1.00 96.88 171 PRO A N 1
ATOM 1209 C CA . PRO A 1 171 ? 17.184 -19.717 1.669 1.00 96.88 171 PRO A CA 1
ATOM 1210 C C . PRO A 1 171 ? 17.180 -21.212 1.327 1.00 96.88 171 PRO A C 1
ATOM 1212 O O . PRO A 1 171 ? 17.885 -21.638 0.418 1.00 96.88 171 PRO A O 1
ATOM 1215 N N . ASP A 1 172 ? 16.386 -22.010 2.041 1.00 96.25 172 ASP A N 1
ATOM 1216 C CA . ASP A 1 172 ? 16.198 -23.440 1.777 1.00 96.25 172 ASP A CA 1
ATOM 1217 C C . ASP A 1 172 ? 15.067 -23.740 0.772 1.00 96.25 172 ASP A C 1
ATOM 1219 O O . ASP A 1 172 ? 14.733 -24.900 0.534 1.00 96.25 172 ASP A O 1
ATOM 1223 N N . GLY A 1 173 ? 14.468 -22.700 0.186 1.00 96.94 173 GLY A N 1
ATOM 1224 C CA . GLY A 1 173 ? 13.375 -22.780 -0.777 1.00 96.94 173 GLY A CA 1
ATOM 1225 C C . GLY A 1 173 ? 11.978 -22.879 -0.160 1.00 96.94 173 GLY A C 1
ATOM 1226 O O . GLY A 1 173 ? 10.997 -22.823 -0.901 1.00 96.94 173 GLY A O 1
ATOM 1227 N N . ARG A 1 174 ? 11.835 -23.006 1.169 1.00 98.31 174 ARG A N 1
ATOM 1228 C CA . ARG A 1 174 ? 10.510 -22.988 1.812 1.00 98.31 174 ARG A CA 1
ATOM 1229 C C . ARG A 1 174 ? 9.855 -21.621 1.691 1.00 98.31 174 ARG A C 1
ATOM 1231 O O . ARG A 1 174 ? 10.519 -20.592 1.708 1.00 98.31 174 ARG A O 1
ATOM 1238 N N . ILE A 1 175 ? 8.531 -21.609 1.621 1.00 98.81 175 ILE A N 1
ATOM 1239 C CA . ILE A 1 175 ? 7.758 -20.376 1.468 1.00 98.81 175 ILE A CA 1
ATOM 1240 C C . ILE A 1 175 ? 7.182 -19.986 2.821 1.00 98.81 175 ILE A C 1
ATOM 1242 O O . ILE A 1 175 ? 6.499 -20.789 3.451 1.00 98.81 175 ILE A O 1
ATOM 1246 N N . TRP A 1 176 ? 7.477 -18.779 3.287 1.00 98.88 176 TRP A N 1
ATOM 1247 C CA . TRP A 1 176 ? 6.985 -18.250 4.555 1.00 98.88 176 TRP A CA 1
ATOM 1248 C C . TRP A 1 176 ? 5.902 -17.216 4.289 1.00 98.88 176 TRP A C 1
ATOM 1250 O O . TRP A 1 176 ? 6.082 -16.320 3.465 1.00 98.88 176 TRP A O 1
ATOM 1260 N N . VAL A 1 177 ? 4.784 -17.349 4.997 1.00 98.94 177 VAL A N 1
ATOM 1261 C CA . VAL A 1 177 ? 3.591 -16.520 4.822 1.00 98.94 177 VAL A CA 1
ATOM 1262 C C . VAL A 1 177 ? 3.183 -15.947 6.168 1.00 98.94 177 VAL A C 1
ATOM 1264 O O . VAL A 1 177 ? 2.897 -16.709 7.089 1.00 98.94 177 VAL A O 1
ATOM 1267 N N . THR A 1 178 ? 3.154 -14.623 6.308 1.00 98.94 178 THR A N 1
ATOM 1268 C CA . THR A 1 178 ? 2.661 -13.983 7.538 1.00 98.94 178 THR A CA 1
ATOM 1269 C C . THR A 1 178 ? 1.139 -13.943 7.539 1.00 98.94 178 THR A C 1
ATOM 1271 O O . THR A 1 178 ? 0.524 -13.511 6.565 1.00 98.94 178 THR A O 1
ATOM 1274 N N . ASN A 1 179 ? 0.529 -14.364 8.648 1.00 98.88 179 ASN A N 1
ATOM 1275 C CA . ASN A 1 179 ? -0.919 -14.410 8.831 1.00 98.88 179 ASN A CA 1
ATOM 1276 C C . ASN A 1 179 ? -1.327 -13.378 9.887 1.00 98.88 179 ASN A C 1
ATOM 1278 O O . ASN A 1 179 ? -1.170 -13.616 11.091 1.00 98.88 179 ASN A O 1
ATOM 1282 N N . LYS A 1 180 ? -1.834 -12.223 9.441 1.00 98.19 180 LYS A N 1
ATOM 1283 C CA . LYS A 1 180 ? -2.059 -11.050 10.296 1.00 98.19 180 LYS A CA 1
ATOM 1284 C C . LYS A 1 180 ? -2.993 -11.364 11.463 1.00 98.19 180 LYS A C 1
ATOM 1286 O O . LYS A 1 180 ? -2.655 -11.124 12.620 1.00 98.19 180 LYS A O 1
ATOM 1291 N N . ASN A 1 181 ? -4.158 -11.933 11.168 1.00 96.94 181 ASN A N 1
ATOM 1292 C CA . ASN A 1 181 ? -5.203 -12.120 12.174 1.00 96.94 181 ASN A CA 1
ATOM 1293 C C . ASN A 1 181 ? -4.960 -13.361 13.044 1.00 96.94 181 ASN A C 1
ATOM 1295 O O . ASN A 1 181 ? -5.404 -13.394 14.186 1.00 96.94 181 ASN A O 1
ATOM 1299 N N . SER A 1 182 ? -4.219 -14.357 12.547 1.00 97.81 182 SER A N 1
ATOM 1300 C CA . SER A 1 182 ? -3.833 -15.531 13.344 1.00 97.81 182 SER A CA 1
ATOM 1301 C C . SER A 1 182 ? -2.585 -15.322 14.206 1.00 97.81 182 SER A C 1
ATOM 1303 O O . SER A 1 182 ? -2.236 -16.229 14.957 1.00 97.81 182 SER A O 1
ATOM 1305 N N . ALA A 1 183 ? -1.898 -14.177 14.090 1.00 98.31 183 ALA A N 1
ATOM 1306 C CA . ALA A 1 183 ? -0.622 -13.914 14.760 1.00 98.31 183 ALA A CA 1
ATOM 1307 C C . ALA A 1 183 ? 0.389 -15.068 14.579 1.00 98.31 183 ALA A C 1
ATOM 1309 O O . ALA A 1 183 ? 0.944 -15.602 15.541 1.00 98.31 183 ALA A O 1
ATOM 1310 N N . SER A 1 184 ? 0.599 -15.494 13.331 1.00 98.88 184 SER A N 1
ATOM 1311 C CA . SER A 1 184 ? 1.462 -16.636 13.009 1.00 98.88 184 SER A CA 1
ATOM 1312 C C . SER A 1 184 ? 2.164 -16.489 11.658 1.00 98.88 184 SER A C 1
ATOM 1314 O O . SER A 1 184 ? 1.839 -15.602 10.868 1.00 98.88 184 SER A O 1
ATOM 1316 N N . ILE A 1 185 ? 3.115 -17.384 11.387 1.00 98.94 185 ILE A N 1
ATOM 1317 C CA . ILE A 1 185 ? 3.715 -17.591 10.064 1.00 98.94 185 ILE A CA 1
ATOM 1318 C C . ILE A 1 185 ? 3.433 -19.029 9.627 1.00 98.94 185 ILE A C 1
ATOM 1320 O O . ILE A 1 185 ? 3.730 -19.968 10.367 1.00 98.94 185 ILE A O 1
ATOM 1324 N N . SER A 1 186 ? 2.891 -19.216 8.426 1.00 98.94 186 SER A N 1
ATOM 1325 C CA . SER A 1 186 ? 2.794 -20.526 7.776 1.00 98.94 186 SER A CA 1
ATOM 1326 C C . SER A 1 186 ? 4.043 -20.777 6.936 1.00 98.94 186 SER A C 1
ATOM 1328 O O . SER A 1 186 ? 4.434 -19.927 6.143 1.00 98.94 186 SER A O 1
ATOM 1330 N N . VAL A 1 187 ? 4.660 -21.947 7.091 1.00 98.88 187 VAL A N 1
ATOM 1331 C CA . VAL A 1 187 ? 5.826 -22.380 6.313 1.00 98.88 187 VAL A CA 1
ATOM 1332 C C . VAL A 1 187 ? 5.402 -23.518 5.393 1.00 98.88 187 VAL A C 1
ATOM 1334 O O . VAL A 1 187 ? 4.937 -24.558 5.859 1.00 98.88 187 VAL A O 1
ATOM 1337 N N . ILE A 1 188 ? 5.562 -23.328 4.087 1.00 98.94 188 ILE A N 1
ATOM 1338 C CA . ILE A 1 188 ? 5.086 -24.228 3.035 1.00 98.94 188 ILE A CA 1
ATOM 1339 C C . ILE A 1 188 ? 6.277 -24.909 2.360 1.00 98.94 188 ILE A C 1
ATOM 1341 O O . ILE A 1 188 ? 7.292 -24.281 2.049 1.00 98.94 188 ILE A O 1
ATOM 1345 N N . SER A 1 189 ? 6.135 -26.209 2.111 1.00 98.38 189 SER A N 1
ATOM 1346 C CA . SER A 1 189 ? 7.072 -26.976 1.292 1.00 98.38 189 SER A CA 1
ATOM 1347 C C . SER A 1 189 ? 6.835 -26.686 -0.196 1.00 98.38 189 SER A C 1
ATOM 1349 O O . SER A 1 189 ? 5.723 -26.914 -0.683 1.00 98.38 189 SER A O 1
ATOM 1351 N N . PRO A 1 190 ? 7.856 -26.246 -0.955 1.00 96.19 190 PRO A N 1
ATOM 1352 C CA . PRO A 1 190 ? 7.708 -25.953 -2.379 1.00 96.19 190 PRO A CA 1
ATOM 1353 C C . PRO A 1 190 ? 7.502 -27.234 -3.205 1.00 96.19 190 PRO A C 1
ATOM 1355 O O . PRO A 1 190 ? 6.976 -27.177 -4.316 1.00 96.19 190 PRO A O 1
ATOM 1358 N N . THR A 1 191 ? 7.901 -28.397 -2.686 1.00 95.81 191 THR A N 1
ATOM 1359 C CA . THR A 1 191 ? 7.782 -29.681 -3.389 1.00 95.81 191 THR A CA 1
ATOM 1360 C C . THR A 1 191 ? 6.396 -30.289 -3.224 1.00 95.81 191 THR A C 1
ATOM 1362 O O . THR A 1 191 ? 5.814 -30.756 -4.197 1.00 95.81 191 THR A O 1
ATOM 1365 N N . THR A 1 192 ? 5.864 -30.290 -1.999 1.00 97.81 192 THR A N 1
ATOM 1366 C CA . THR A 1 192 ? 4.568 -30.920 -1.693 1.00 97.81 192 THR A CA 1
ATOM 1367 C C . THR A 1 192 ? 3.400 -29.946 -1.766 1.00 97.81 192 THR A C 1
ATOM 1369 O O . THR A 1 192 ? 2.264 -30.400 -1.804 1.00 97.81 192 THR A O 1
ATOM 1372 N N . LEU A 1 193 ? 3.664 -28.632 -1.794 1.00 98.38 193 LEU A N 1
ATOM 1373 C CA . LEU A 1 193 ? 2.650 -27.572 -1.793 1.00 98.38 193 LEU A CA 1
ATOM 1374 C C . LEU A 1 193 ? 1.707 -27.652 -0.581 1.00 98.38 193 LEU A C 1
ATOM 1376 O O . LEU A 1 193 ? 0.508 -27.415 -0.675 1.00 98.38 193 LEU A O 1
ATOM 1380 N N . THR A 1 194 ? 2.270 -27.982 0.582 1.00 98.56 194 THR A N 1
ATOM 1381 C CA . THR A 1 194 ? 1.545 -28.095 1.854 1.00 98.56 194 THR A CA 1
ATOM 1382 C C . THR A 1 194 ? 2.245 -27.302 2.950 1.00 98.56 194 THR A C 1
ATOM 1384 O O . THR A 1 194 ? 3.477 -27.220 2.970 1.00 98.56 194 THR A O 1
ATOM 1387 N N . VAL A 1 195 ? 1.474 -26.767 3.900 1.00 98.88 195 VAL A N 1
ATOM 1388 C CA . VAL A 1 195 ? 2.023 -26.188 5.135 1.00 98.88 195 VAL A CA 1
ATOM 1389 C C . VAL A 1 195 ? 2.695 -27.302 5.943 1.00 98.88 195 VAL A C 1
ATOM 1391 O O . VAL A 1 195 ? 2.054 -28.287 6.302 1.00 98.88 195 VAL A O 1
ATOM 1394 N N . VAL A 1 196 ? 3.994 -27.162 6.206 1.00 98.50 196 VAL A N 1
ATOM 1395 C CA . VAL A 1 196 ? 4.813 -28.127 6.962 1.00 98.50 196 VAL A CA 1
ATOM 1396 C C . VAL A 1 196 ? 5.123 -27.660 8.382 1.00 98.50 196 VAL A C 1
ATOM 1398 O O . VAL A 1 196 ? 5.530 -28.463 9.216 1.00 98.50 196 VAL A O 1
ATOM 1401 N N . GLN A 1 197 ? 4.938 -26.371 8.667 1.00 98.56 197 GLN A N 1
ATOM 1402 C CA . GLN A 1 197 ? 5.143 -25.790 9.989 1.00 98.56 197 GLN A CA 1
ATOM 1403 C C . GLN A 1 197 ? 4.300 -24.517 10.141 1.00 98.56 197 GLN A C 1
ATOM 1405 O O . GLN A 1 197 ? 4.146 -23.749 9.193 1.00 98.56 197 GLN A O 1
ATOM 1410 N N . THR A 1 198 ? 3.806 -24.276 11.355 1.00 98.75 198 THR A N 1
ATOM 1411 C CA . THR A 1 198 ? 3.207 -22.998 11.762 1.00 98.75 198 THR A CA 1
ATOM 1412 C C . THR A 1 198 ? 4.017 -22.434 12.922 1.00 98.75 198 THR A C 1
ATOM 1414 O O . THR A 1 198 ? 4.156 -23.085 13.956 1.00 98.75 198 THR A O 1
ATOM 1417 N N . ILE A 1 199 ? 4.565 -21.232 12.754 1.00 98.81 199 ILE A N 1
ATOM 1418 C CA . ILE A 1 199 ? 5.314 -20.512 13.788 1.00 98.81 199 ILE A CA 1
ATOM 1419 C C . ILE A 1 199 ? 4.339 -19.566 14.488 1.00 98.81 199 ILE A C 1
ATOM 1421 O O . ILE A 1 199 ? 3.773 -18.678 13.850 1.00 98.81 199 ILE A O 1
ATOM 1425 N N . ALA A 1 200 ? 4.127 -19.754 15.789 1.00 98.38 200 ALA A N 1
ATOM 1426 C CA . ALA A 1 200 ? 3.330 -18.834 16.593 1.00 98.38 200 ALA A CA 1
ATOM 1427 C C . ALA A 1 200 ? 4.129 -17.557 16.893 1.00 98.38 200 ALA A C 1
ATOM 1429 O O . ALA A 1 200 ? 5.303 -17.626 17.254 1.00 98.38 200 ALA A O 1
ATOM 1430 N N . LEU A 1 201 ? 3.483 -16.401 16.762 1.00 98.44 201 LEU A N 1
ATOM 1431 C CA . LEU A 1 201 ? 4.030 -15.100 17.140 1.00 98.44 201 LEU A CA 1
ATOM 1432 C C . LEU A 1 201 ? 3.294 -14.570 18.381 1.00 98.44 201 LEU A C 1
ATOM 1434 O O . LEU A 1 201 ? 2.300 -15.169 18.806 1.00 98.44 201 LEU A O 1
ATOM 1438 N N . PRO A 1 202 ? 3.761 -13.468 19.004 1.00 97.31 202 PRO A N 1
ATOM 1439 C CA . PRO A 1 202 ? 3.077 -12.899 20.157 1.00 97.31 202 PRO A CA 1
ATOM 1440 C C . PRO A 1 202 ? 1.594 -12.651 19.871 1.00 97.31 202 PRO A C 1
ATOM 1442 O O . PRO A 1 202 ? 1.205 -12.264 18.766 1.00 97.31 202 PRO A O 1
ATOM 1445 N N . ARG A 1 203 ? 0.755 -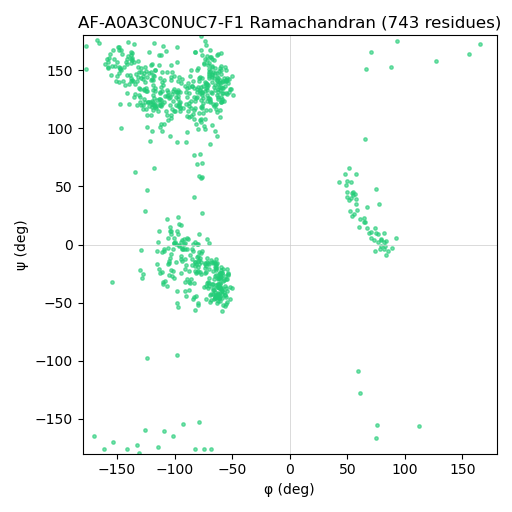12.892 20.875 1.00 95.38 203 ARG A N 1
ATOM 1446 C CA . ARG A 1 203 ? -0.699 -12.796 20.756 1.00 95.38 203 ARG A CA 1
ATOM 1447 C C . ARG A 1 203 ? -1.121 -11.444 20.165 1.00 95.38 203 ARG A C 1
ATOM 1449 O O . ARG A 1 203 ? -0.645 -10.405 20.612 1.00 95.38 203 ARG A O 1
ATOM 1456 N N . ALA A 1 204 ? -2.034 -11.475 19.189 1.00 96.88 204 ALA A N 1
ATOM 1457 C CA . ALA A 1 204 ? -2.599 -10.290 18.534 1.00 96.88 204 ALA A CA 1
ATOM 1458 C C . ALA A 1 204 ? -1.551 -9.315 17.950 1.00 96.88 204 ALA A C 1
ATOM 1460 O O . ALA A 1 204 ? -1.828 -8.133 17.770 1.00 96.88 204 ALA A O 1
ATOM 1461 N N . SER A 1 205 ? -0.348 -9.806 17.635 1.00 97.62 205 SER A N 1
ATOM 1462 C CA . SER A 1 205 ? 0.770 -8.976 17.163 1.00 97.62 205 SER A CA 1
ATOM 1463 C C . SER A 1 205 ? 0.613 -8.423 15.746 1.00 97.62 205 SER A C 1
ATOM 1465 O O . SER A 1 205 ? 1.330 -7.491 15.387 1.00 97.62 205 SER A O 1
ATOM 1467 N N . GLN A 1 206 ? -0.319 -8.967 14.955 1.00 97.88 206 GLN A N 1
ATOM 1468 C CA . GLN A 1 206 ? -0.579 -8.566 13.567 1.00 97.88 206 GLN A CA 1
ATOM 1469 C C . GLN A 1 206 ? 0.703 -8.550 12.709 1.00 97.88 206 GLN A C 1
ATOM 1471 O O . GLN A 1 206 ? 1.153 -7.481 12.290 1.00 97.88 206 GLN A O 1
ATOM 1476 N N . PRO A 1 207 ? 1.332 -9.717 12.459 1.00 98.75 207 PRO A N 1
ATOM 1477 C CA . PRO A 1 207 ? 2.499 -9.790 11.589 1.00 98.75 207 PRO A CA 1
ATOM 1478 C C . PRO A 1 207 ? 2.144 -9.336 10.174 1.00 98.75 207 PRO A C 1
ATOM 1480 O O . PRO A 1 207 ? 1.116 -9.738 9.627 1.00 98.75 207 PRO A O 1
ATOM 1483 N N . HIS A 1 208 ? 3.013 -8.520 9.584 1.00 98.50 208 HIS A N 1
ATOM 1484 C CA . HIS A 1 208 ? 2.789 -7.952 8.260 1.00 98.50 208 HIS A CA 1
ATOM 1485 C C . HIS A 1 208 ? 3.951 -8.284 7.317 1.00 98.50 208 HIS A C 1
ATOM 1487 O O . HIS A 1 208 ? 3.988 -9.380 6.764 1.00 98.50 208 HIS A O 1
ATOM 1493 N N . GLY A 1 209 ? 4.915 -7.385 7.126 1.00 98.62 209 GLY A N 1
ATOM 1494 C CA . GLY A 1 209 ? 6.066 -7.612 6.257 1.00 98.62 209 GLY A CA 1
ATOM 1495 C C . GLY A 1 209 ? 7.063 -8.615 6.837 1.00 98.62 209 GLY A C 1
ATOM 1496 O O . GLY A 1 209 ? 7.432 -8.527 8.009 1.00 98.62 209 GLY A O 1
ATOM 1497 N N . LEU A 1 210 ? 7.533 -9.536 5.995 1.00 98.88 210 LEU A N 1
ATOM 1498 C CA . LEU A 1 210 ? 8.619 -10.461 6.298 1.00 98.88 210 LEU A CA 1
ATOM 1499 C C . LEU A 1 210 ? 9.621 -10.494 5.139 1.00 98.88 210 LEU A C 1
ATOM 1501 O O . LEU A 1 210 ? 9.240 -10.434 3.970 1.00 98.88 210 LEU A O 1
ATOM 1505 N N . ALA A 1 211 ? 10.911 -10.552 5.468 1.00 98.81 211 ALA A N 1
ATOM 1506 C CA . ALA A 1 211 ? 11.989 -10.683 4.493 1.00 98.81 211 ALA A CA 1
ATOM 1507 C C . ALA A 1 211 ? 13.166 -11.481 5.071 1.00 98.81 211 ALA A C 1
ATOM 1509 O O . ALA A 1 211 ? 13.461 -11.408 6.266 1.00 98.81 211 ALA A O 1
ATOM 1510 N N . PHE A 1 212 ? 13.859 -12.220 4.206 1.00 98.81 212 PHE A N 1
ATOM 1511 C CA . PHE A 1 212 ? 15.113 -12.892 4.540 1.00 98.81 212 PHE A CA 1
ATOM 1512 C C . PHE A 1 212 ? 16.296 -12.006 4.176 1.00 98.81 212 PHE A C 1
ATOM 1514 O O . PHE A 1 212 ? 16.270 -11.322 3.150 1.00 98.81 212 PHE A O 1
ATOM 1521 N N . SER A 1 213 ? 17.341 -12.021 5.001 1.00 98.31 213 SER A N 1
ATOM 1522 C CA . SER A 1 213 ? 18.579 -11.323 4.680 1.00 98.31 213 SER A CA 1
ATOM 1523 C C . SER A 1 213 ? 19.186 -11.884 3.386 1.00 98.31 213 SER A C 1
ATOM 1525 O O . SER A 1 213 ? 19.163 -13.101 3.198 1.00 98.31 213 SER A O 1
ATOM 1527 N N . PRO A 1 214 ? 19.764 -11.051 2.502 1.00 97.94 214 PRO A N 1
ATOM 1528 C CA . PRO A 1 214 ? 20.348 -11.530 1.245 1.00 97.94 214 PRO A CA 1
ATOM 1529 C C . PRO A 1 214 ? 21.413 -12.627 1.400 1.00 97.94 214 PRO A C 1
ATOM 1531 O O . PRO A 1 214 ? 21.545 -13.488 0.540 1.00 97.94 214 PRO A O 1
ATOM 1534 N N . ASN A 1 215 ? 22.144 -12.642 2.519 1.00 97.50 215 ASN A N 1
ATOM 1535 C CA . ASN A 1 215 ? 23.096 -13.706 2.860 1.00 97.50 215 ASN A CA 1
ATOM 1536 C C . ASN A 1 215 ? 22.452 -14.988 3.441 1.00 97.50 215 ASN A C 1
ATOM 1538 O O . ASN A 1 215 ? 23.167 -15.898 3.850 1.00 97.50 215 ASN A O 1
ATOM 1542 N N . GLY A 1 216 ? 21.124 -15.032 3.566 1.00 97.31 216 GLY A N 1
ATOM 1543 C CA . GLY A 1 216 ? 20.341 -16.163 4.064 1.00 97.31 216 GLY A CA 1
ATOM 1544 C C . GLY A 1 216 ? 20.458 -16.470 5.560 1.00 97.31 216 GLY A C 1
ATOM 1545 O O . GLY A 1 216 ? 19.916 -17.467 6.022 1.00 97.31 216 GLY A O 1
ATOM 1546 N N . SER A 1 217 ? 21.158 -15.643 6.335 1.00 97.38 217 SER A N 1
ATOM 1547 C CA . SER A 1 217 ? 21.426 -15.937 7.749 1.00 97.38 217 SER A CA 1
ATOM 1548 C C . SER A 1 217 ? 20.249 -15.690 8.695 1.00 97.38 217 SER A C 1
ATOM 1550 O O . SER A 1 217 ? 20.221 -16.275 9.772 1.00 97.38 217 SER A O 1
ATOM 1552 N N . ASN A 1 218 ? 19.306 -14.808 8.347 1.00 98.44 218 ASN A N 1
ATOM 1553 C CA . ASN A 1 218 ? 18.234 -14.383 9.249 1.00 98.44 218 ASN A CA 1
ATOM 1554 C C . ASN A 1 218 ? 16.939 -14.077 8.490 1.00 98.44 218 ASN A C 1
ATOM 1556 O O . ASN A 1 218 ? 16.971 -13.614 7.350 1.00 98.44 218 ASN A O 1
ATOM 1560 N N . ALA A 1 219 ? 15.806 -14.268 9.160 1.00 98.81 219 ALA A N 1
ATOM 1561 C CA . ALA A 1 219 ? 14.518 -13.725 8.749 1.00 98.81 219 ALA A CA 1
ATOM 1562 C C . ALA A 1 219 ? 14.122 -12.568 9.670 1.00 98.81 219 ALA A C 1
ATOM 1564 O O . ALA A 1 219 ? 14.440 -12.572 10.860 1.00 98.81 219 ALA A O 1
ATOM 1565 N N . PHE A 1 220 ? 13.405 -11.588 9.132 1.00 98.94 220 PHE A N 1
ATOM 1566 C CA . PHE A 1 220 ? 12.904 -10.451 9.893 1.00 98.94 220 PHE A CA 1
ATOM 1567 C C . PHE A 1 220 ? 11.422 -10.249 9.622 1.00 98.94 220 PHE A C 1
ATOM 1569 O O . PHE A 1 220 ? 11.014 -10.260 8.463 1.00 98.94 220 PHE A O 1
ATOM 1576 N N . VAL A 1 221 ? 10.631 -10.053 10.677 1.00 98.94 221 VAL A N 1
ATOM 1577 C CA . VAL A 1 221 ? 9.181 -9.832 10.584 1.00 98.94 221 VAL A CA 1
ATOM 1578 C C . VAL A 1 221 ? 8.768 -8.615 11.399 1.00 98.94 221 VAL A C 1
ATOM 1580 O O . VAL A 1 221 ? 9.204 -8.450 12.540 1.00 98.94 221 VAL A O 1
ATOM 1583 N N . VAL A 1 222 ? 7.930 -7.760 10.814 1.00 98.75 222 VAL A N 1
ATOM 1584 C CA . VAL A 1 222 ? 7.337 -6.611 11.510 1.00 98.75 222 VAL A CA 1
ATOM 1585 C C . VAL A 1 222 ? 5.962 -6.966 12.062 1.00 98.75 222 VAL A C 1
ATOM 1587 O O . VAL A 1 222 ? 5.168 -7.645 11.408 1.00 98.75 222 VAL A O 1
ATOM 1590 N N . LEU A 1 223 ? 5.698 -6.503 13.277 1.00 98.69 223 LEU A N 1
ATOM 1591 C CA . LEU A 1 223 ? 4.466 -6.704 14.026 1.00 98.69 223 LEU A CA 1
ATOM 1592 C C . LEU A 1 223 ? 3.751 -5.355 14.142 1.00 98.69 223 LEU A C 1
ATOM 1594 O O . LEU A 1 223 ? 4.177 -4.492 14.913 1.00 98.69 223 LEU A O 1
ATOM 1598 N N . GLU A 1 224 ? 2.694 -5.160 13.350 1.00 98.06 224 GLU A N 1
ATOM 1599 C CA . GLU A 1 224 ? 2.001 -3.871 13.208 1.00 98.06 224 GLU A CA 1
ATOM 1600 C C . GLU A 1 224 ? 1.414 -3.402 14.542 1.00 98.06 224 GLU A C 1
ATOM 1602 O O . GLU A 1 224 ? 1.603 -2.250 14.937 1.00 98.06 224 GLU A O 1
ATOM 1607 N N . ALA A 1 225 ? 0.751 -4.313 15.261 1.00 97.00 225 ALA A N 1
ATOM 1608 C CA . ALA A 1 225 ? -0.004 -3.976 16.461 1.00 97.00 225 ALA A CA 1
ATOM 1609 C C . ALA A 1 225 ? 0.893 -3.636 17.659 1.00 97.00 225 ALA A C 1
ATOM 1611 O O . ALA A 1 225 ? 0.553 -2.770 18.462 1.00 97.00 225 ALA A O 1
ATOM 1612 N N . THR A 1 226 ? 2.039 -4.311 17.794 1.00 95.75 226 THR A N 1
ATOM 1613 C CA . THR A 1 226 ? 2.983 -4.078 18.902 1.00 95.75 226 THR A CA 1
ATOM 1614 C C . THR A 1 226 ? 4.092 -3.089 18.551 1.00 95.75 226 THR A C 1
ATOM 1616 O O . THR A 1 226 ? 4.809 -2.641 19.444 1.00 95.75 226 THR A O 1
ATOM 1619 N N . GLY A 1 227 ? 4.258 -2.743 17.271 1.00 97.31 227 GLY A N 1
ATOM 1620 C CA . GLY A 1 227 ? 5.326 -1.861 16.806 1.00 97.31 227 GLY A CA 1
ATOM 1621 C C . GLY A 1 227 ? 6.724 -2.465 16.948 1.00 97.31 227 GLY A C 1
ATOM 1622 O O . GLY A 1 227 ? 7.697 -1.750 17.220 1.00 97.31 227 GLY A O 1
ATOM 1623 N N . GLN A 1 228 ? 6.818 -3.790 16.817 1.00 98.38 228 GLN A N 1
ATOM 1624 C CA . GLN A 1 228 ? 8.051 -4.549 17.005 1.00 98.38 228 GLN A CA 1
ATOM 1625 C C . GLN A 1 228 ? 8.576 -5.119 15.692 1.00 98.38 228 GLN A C 1
ATOM 1627 O O . GLN A 1 228 ? 7.826 -5.495 14.797 1.00 98.38 228 GLN A O 1
ATOM 1632 N N . LEU A 1 229 ? 9.894 -5.232 15.618 1.00 98.81 229 LEU A N 1
ATOM 1633 C CA . LEU A 1 229 ? 10.622 -5.952 14.588 1.00 98.81 229 LEU A CA 1
ATOM 1634 C C . LEU A 1 229 ? 11.277 -7.164 15.247 1.00 98.81 229 LEU A C 1
ATOM 1636 O O . LEU A 1 229 ? 12.099 -6.995 16.147 1.00 98.81 229 LEU A O 1
ATOM 1640 N N . LEU A 1 230 ? 10.939 -8.371 14.804 1.00 98.88 230 LEU A N 1
ATOM 1641 C CA . LEU A 1 230 ? 11.555 -9.603 15.289 1.00 98.88 230 LEU A CA 1
ATOM 1642 C C . LEU A 1 230 ? 12.615 -10.103 14.312 1.00 98.88 230 LEU A C 1
ATOM 1644 O O . LEU A 1 230 ? 12.449 -10.007 13.097 1.00 98.88 230 LEU A O 1
ATOM 1648 N N . LYS A 1 231 ? 13.675 -10.687 14.865 1.00 98.88 231 LYS A N 1
ATOM 1649 C CA . LYS A 1 231 ? 14.689 -11.465 14.152 1.00 98.88 231 LYS A CA 1
ATOM 1650 C C . LYS A 1 231 ? 14.451 -12.936 14.435 1.00 98.88 231 LYS A C 1
ATOM 1652 O O . LYS A 1 231 ? 14.387 -13.318 15.604 1.00 98.88 231 LYS A O 1
ATOM 1657 N N . LEU A 1 232 ? 14.332 -13.743 13.391 1.00 98.88 232 LEU A N 1
ATOM 1658 C CA . LEU A 1 232 ? 14.046 -15.168 13.470 1.00 98.88 232 LEU A CA 1
ATOM 1659 C C . LEU A 1 232 ? 15.149 -15.979 12.784 1.00 98.88 232 LEU A C 1
ATOM 1661 O O . LEU A 1 232 ? 15.738 -15.551 11.788 1.00 98.88 232 LEU A O 1
ATOM 1665 N N . ASP A 1 233 ? 15.390 -17.173 13.307 1.00 98.56 233 ASP A N 1
ATOM 1666 C CA . ASP A 1 233 ? 16.220 -18.184 12.670 1.00 98.56 233 ASP A CA 1
ATOM 1667 C C . ASP A 1 233 ? 15.508 -18.721 11.411 1.00 98.56 233 ASP A C 1
ATOM 1669 O O . ASP A 1 233 ? 14.366 -19.180 11.510 1.00 98.56 233 ASP A O 1
ATOM 1673 N N . PRO A 1 234 ? 16.137 -18.683 10.224 1.00 98.06 234 PRO A N 1
ATOM 1674 C CA . PRO A 1 234 ? 15.477 -19.029 8.966 1.00 98.06 234 PRO A CA 1
ATOM 1675 C C . PRO A 1 234 ? 15.248 -20.537 8.792 1.00 98.06 234 PRO A C 1
ATOM 1677 O O . PRO A 1 234 ? 14.441 -20.936 7.956 1.00 98.06 234 PRO A O 1
ATOM 1680 N N . ALA A 1 235 ? 15.931 -21.387 9.565 1.00 96.50 235 ALA A N 1
ATOM 1681 C CA . ALA A 1 235 ? 15.758 -22.834 9.501 1.00 96.50 235 ALA A CA 1
ATOM 1682 C C . ALA A 1 235 ? 14.623 -23.309 10.421 1.00 96.50 235 ALA A C 1
ATOM 1684 O O . ALA A 1 235 ? 13.844 -24.188 10.049 1.00 96.50 235 ALA A O 1
ATOM 1685 N N . THR A 1 236 ? 14.509 -22.722 11.609 1.00 96.69 236 THR A N 1
ATOM 1686 C CA . THR A 1 236 ? 13.628 -23.204 12.684 1.00 96.69 236 THR A CA 1
ATOM 1687 C C . THR A 1 236 ? 12.442 -22.288 12.968 1.00 96.69 236 THR A C 1
ATOM 1689 O O . THR A 1 236 ? 11.437 -22.755 13.504 1.00 96.69 236 THR A O 1
ATOM 1692 N N . GLY A 1 237 ? 12.531 -20.999 12.630 1.00 97.81 237 GLY A N 1
ATOM 1693 C CA . GLY A 1 237 ? 11.556 -19.984 13.030 1.00 97.81 237 GLY A CA 1
ATOM 1694 C C . GLY A 1 237 ? 11.725 -19.470 14.460 1.00 97.81 237 GLY A C 1
ATOM 1695 O O . GLY A 1 237 ? 10.906 -18.673 14.913 1.00 97.81 237 GLY A O 1
ATOM 1696 N N . ALA A 1 238 ? 12.760 -19.907 15.186 1.00 98.25 238 ALA A N 1
ATOM 1697 C CA . ALA A 1 238 ? 13.003 -19.470 16.556 1.00 98.25 238 ALA A CA 1
ATOM 1698 C C . ALA A 1 238 ? 13.317 -17.968 16.618 1.00 98.25 238 ALA A C 1
ATOM 1700 O O . ALA A 1 238 ? 14.098 -17.457 15.817 1.00 98.25 238 ALA A O 1
ATOM 1701 N N . GLN A 1 239 ? 12.746 -17.256 17.592 1.00 98.31 239 GLN A N 1
ATOM 1702 C CA . GLN A 1 239 ? 13.049 -15.842 17.805 1.00 98.31 239 GLN A CA 1
ATOM 1703 C C . GLN A 1 239 ? 14.456 -15.669 18.391 1.00 98.31 239 GLN A C 1
ATOM 1705 O O . GLN A 1 239 ? 14.764 -16.185 19.462 1.00 98.31 239 GLN A O 1
ATOM 1710 N N . LEU A 1 240 ? 15.288 -14.895 17.696 1.00 98.56 240 LEU A N 1
ATOM 1711 C CA . LEU A 1 240 ? 16.678 -14.598 18.051 1.00 98.56 240 LEU A CA 1
ATOM 1712 C C . LEU A 1 240 ? 16.856 -13.198 18.650 1.00 98.56 240 LEU A C 1
ATOM 1714 O O . LEU A 1 240 ? 17.848 -12.932 19.323 1.00 98.56 240 LEU A O 1
ATOM 1718 N N . GLY A 1 241 ? 15.924 -12.281 18.390 1.00 98.25 241 GLY A N 1
ATOM 1719 C CA . GLY A 1 241 ? 16.003 -10.910 18.884 1.00 98.25 241 GLY A CA 1
ATOM 1720 C C . GLY A 1 241 ? 14.782 -10.080 18.513 1.00 98.25 241 GLY A C 1
ATOM 1721 O O . GLY A 1 241 ? 13.940 -10.511 17.724 1.00 98.25 241 GLY A O 1
ATOM 1722 N N . ALA A 1 242 ? 14.691 -8.885 19.092 1.00 98.44 242 ALA A N 1
ATOM 1723 C CA . ALA A 1 242 ? 13.615 -7.941 18.828 1.00 98.44 242 ALA A CA 1
ATOM 1724 C C . ALA A 1 242 ? 14.107 -6.492 18.937 1.00 98.44 242 ALA A C 1
ATOM 1726 O O . ALA A 1 242 ? 15.027 -6.207 19.702 1.00 98.44 242 ALA A O 1
ATOM 1727 N N . ALA A 1 243 ? 13.458 -5.590 18.206 1.00 98.44 243 ALA A N 1
ATOM 1728 C CA . ALA A 1 243 ? 13.636 -4.144 18.288 1.00 98.44 243 ALA A CA 1
ATOM 1729 C C . ALA A 1 243 ? 12.269 -3.448 18.335 1.00 98.44 243 ALA A C 1
ATOM 1731 O O . ALA A 1 243 ? 11.321 -3.898 17.692 1.00 98.44 243 ALA A O 1
ATOM 1732 N N . ASN A 1 244 ? 12.173 -2.323 19.044 1.00 98.19 244 ASN A N 1
ATOM 1733 C CA . ASN A 1 244 ? 10.998 -1.453 18.980 1.00 98.19 244 ASN A CA 1
ATOM 1734 C C . ASN A 1 244 ? 11.178 -0.464 17.824 1.00 98.19 244 ASN A C 1
ATOM 1736 O O . ASN A 1 244 ? 12.125 0.320 17.826 1.00 98.19 244 ASN A O 1
ATOM 1740 N N . VAL A 1 245 ? 10.271 -0.501 16.851 1.00 97.94 245 VAL A N 1
ATOM 1741 C CA . VAL A 1 245 ? 10.305 0.332 15.632 1.00 97.94 245 VAL A CA 1
ATOM 1742 C C . VAL A 1 245 ? 9.124 1.314 15.560 1.00 97.94 245 VAL A C 1
ATOM 1744 O O . VAL A 1 245 ? 9.099 2.220 14.727 1.00 97.94 245 VAL A O 1
ATOM 1747 N N . GLY A 1 246 ? 8.193 1.220 16.512 1.00 95.31 246 GLY A N 1
ATOM 1748 C CA . GLY A 1 246 ? 7.069 2.140 16.679 1.00 95.31 246 GLY A CA 1
ATOM 1749 C C . GLY A 1 246 ? 5.800 1.677 15.969 1.00 95.31 246 GLY A C 1
ATOM 1750 O O . GLY A 1 246 ? 5.789 0.649 15.301 1.00 95.31 246 GLY A O 1
ATOM 1751 N N . ALA A 1 247 ? 4.715 2.421 16.170 1.00 93.88 247 ALA A N 1
ATOM 1752 C CA . ALA A 1 247 ? 3.378 2.034 15.724 1.00 93.88 247 ALA A CA 1
ATOM 1753 C C . ALA A 1 247 ? 3.223 2.024 14.193 1.00 93.88 247 ALA A C 1
ATOM 1755 O O . ALA A 1 247 ? 3.963 2.700 13.475 1.00 93.88 247 ALA A O 1
ATOM 1756 N N . ASN A 1 248 ? 2.206 1.295 13.720 1.00 95.50 248 ASN A N 1
ATOM 1757 C CA . ASN A 1 248 ? 1.761 1.255 12.323 1.00 95.50 248 ASN A CA 1
ATOM 1758 C C . ASN A 1 248 ? 2.842 0.819 11.323 1.00 95.50 248 ASN A C 1
ATOM 1760 O O . ASN A 1 248 ? 2.833 1.242 10.170 1.00 95.50 248 ASN A O 1
ATOM 1764 N N . VAL A 1 249 ? 3.796 -0.014 11.738 1.00 97.69 249 VAL A N 1
ATOM 1765 C CA . VAL A 1 249 ? 4.796 -0.590 10.827 1.00 97.69 249 VAL A CA 1
ATOM 1766 C C . VAL A 1 249 ? 4.195 -1.745 10.028 1.00 97.69 249 VAL A C 1
ATOM 1768 O O . VAL A 1 249 ? 3.591 -2.645 10.604 1.00 97.69 249 VAL A O 1
ATOM 1771 N N . ARG A 1 250 ? 4.371 -1.750 8.700 1.00 98.25 250 ARG A N 1
ATOM 1772 C CA . ARG A 1 250 ? 3.861 -2.840 7.836 1.00 98.25 250 ARG A CA 1
ATOM 1773 C C . ARG A 1 250 ? 4.890 -3.463 6.913 1.00 98.25 250 ARG A C 1
ATOM 1775 O O . ARG A 1 250 ? 4.734 -4.624 6.540 1.00 98.25 250 ARG A O 1
ATOM 1782 N N . HIS A 1 251 ? 5.937 -2.733 6.551 1.00 98.56 251 HIS A N 1
ATOM 1783 C CA . HIS A 1 251 ? 6.864 -3.174 5.515 1.00 98.56 251 HIS A CA 1
ATOM 1784 C C . HIS A 1 251 ? 8.297 -3.189 6.014 1.00 98.56 251 HIS A C 1
ATOM 1786 O O . HIS A 1 251 ? 8.675 -2.379 6.859 1.00 98.56 251 HIS A O 1
ATOM 1792 N N . ILE A 1 252 ? 9.089 -4.104 5.463 1.00 98.81 252 ILE A N 1
ATOM 1793 C CA . ILE A 1 252 ? 10.515 -4.224 5.748 1.00 98.81 252 ILE A CA 1
ATOM 1794 C C . ILE A 1 252 ? 11.303 -4.437 4.461 1.00 98.81 252 ILE A C 1
ATOM 1796 O O . ILE A 1 252 ? 10.882 -5.196 3.588 1.00 98.81 252 ILE A O 1
ATOM 1800 N N . SER A 1 253 ? 12.468 -3.806 4.388 1.00 98.81 253 SER A N 1
ATOM 1801 C CA . SER A 1 253 ? 13.471 -4.012 3.349 1.00 98.81 253 SER A CA 1
ATOM 1802 C C . SER A 1 253 ? 14.843 -4.228 3.968 1.00 98.81 253 SER A C 1
ATOM 1804 O O . SER A 1 253 ? 15.145 -3.684 5.031 1.00 98.81 253 SER A O 1
ATOM 1806 N N . ILE A 1 254 ? 15.675 -5.025 3.306 1.00 98.81 254 ILE A N 1
ATOM 1807 C CA . ILE A 1 254 ? 17.010 -5.394 3.768 1.00 98.81 254 ILE A CA 1
ATOM 1808 C C . ILE A 1 254 ? 18.005 -5.076 2.659 1.00 98.81 254 ILE A C 1
ATOM 1810 O O . ILE A 1 254 ? 17.858 -5.538 1.525 1.00 98.81 254 ILE A O 1
ATOM 1814 N N . GLY A 1 255 ? 19.022 -4.282 2.993 1.00 98.25 255 GLY A N 1
ATOM 1815 C CA . GLY A 1 255 ? 20.106 -3.945 2.076 1.00 98.25 255 GLY A CA 1
ATOM 1816 C C . GLY A 1 255 ? 20.866 -5.181 1.595 1.00 98.25 255 GLY A C 1
ATOM 1817 O O . GLY A 1 255 ? 20.943 -6.190 2.296 1.00 98.25 255 GLY A O 1
ATOM 1818 N N . ALA A 1 256 ? 21.475 -5.090 0.408 1.00 97.38 256 ALA A N 1
ATOM 1819 C CA . ALA A 1 256 ? 22.319 -6.144 -0.176 1.00 97.38 256 ALA A CA 1
ATOM 1820 C C . ALA A 1 256 ? 23.456 -6.611 0.760 1.00 97.38 256 ALA A C 1
ATOM 1822 O O . ALA A 1 256 ? 23.923 -7.750 0.684 1.00 97.38 256 ALA A O 1
ATOM 1823 N N . ASP A 1 257 ? 23.880 -5.731 1.667 1.00 96.19 257 ASP A N 1
ATOM 1824 C CA . ASP A 1 257 ? 24.880 -5.983 2.701 1.00 96.19 257 ASP A CA 1
ATOM 1825 C C . ASP A 1 257 ? 24.387 -6.902 3.834 1.00 96.19 257 ASP A C 1
ATOM 1827 O O . ASP A 1 257 ? 25.192 -7.384 4.628 1.00 96.19 257 ASP A O 1
ATOM 1831 N N . SER A 1 258 ? 23.080 -7.177 3.910 1.00 98.19 258 SER A N 1
ATOM 1832 C CA . SER A 1 258 ? 22.422 -7.901 5.005 1.00 98.19 258 SER A CA 1
ATOM 1833 C C . SER A 1 258 ? 22.554 -7.240 6.385 1.00 98.19 258 SER A C 1
ATOM 1835 O O . SER A 1 258 ? 22.291 -7.895 7.395 1.00 98.19 258 SER A O 1
ATOM 1837 N N . THR A 1 259 ? 22.952 -5.965 6.455 1.00 97.44 259 THR A N 1
ATOM 1838 C CA . THR A 1 259 ? 23.158 -5.242 7.722 1.00 97.44 259 THR A CA 1
ATOM 1839 C C . THR A 1 259 ? 22.107 -4.170 7.972 1.00 97.44 259 THR A C 1
ATOM 1841 O O . THR A 1 259 ? 21.717 -3.964 9.124 1.00 97.44 259 THR A O 1
ATOM 1844 N N . THR A 1 260 ? 21.628 -3.518 6.913 1.00 98.19 260 THR A N 1
ATOM 1845 C CA . THR A 1 260 ? 20.691 -2.396 7.012 1.00 98.19 260 THR A CA 1
ATOM 1846 C C . THR A 1 260 ? 19.255 -2.882 6.849 1.00 98.19 260 THR A C 1
ATOM 1848 O O . THR A 1 260 ? 18.893 -3.388 5.787 1.00 98.19 260 THR A O 1
ATOM 1851 N N . LEU A 1 261 ? 18.432 -2.706 7.885 1.00 98.81 261 LEU A N 1
ATOM 1852 C CA . LEU A 1 261 ? 16.986 -2.931 7.845 1.00 98.81 261 LEU A CA 1
ATOM 1853 C C . LEU A 1 261 ? 16.274 -1.585 7.722 1.00 98.81 261 LEU A C 1
ATOM 1855 O O . LEU A 1 261 ? 16.573 -0.677 8.491 1.00 98.81 261 LEU A O 1
ATOM 1859 N N . MET A 1 262 ? 15.317 -1.467 6.807 1.00 98.88 262 MET A N 1
ATOM 1860 C CA . MET A 1 262 ? 14.437 -0.305 6.661 1.00 98.88 262 MET A CA 1
ATOM 1861 C C . MET A 1 262 ? 12.998 -0.739 6.912 1.00 98.88 262 MET A C 1
ATOM 1863 O O . MET A 1 262 ? 12.495 -1.613 6.211 1.00 98.88 262 MET A O 1
ATOM 1867 N N . VAL A 1 263 ? 12.340 -0.141 7.901 1.00 98.88 263 VAL A N 1
ATOM 1868 C CA . VAL A 1 263 ? 10.961 -0.453 8.284 1.00 98.88 263 VAL A CA 1
ATOM 1869 C C . VAL A 1 263 ? 10.068 0.751 8.012 1.00 98.88 263 VAL A C 1
ATOM 1871 O O . VAL A 1 263 ? 10.224 1.794 8.647 1.00 98.88 263 VAL A O 1
ATOM 1874 N N . SER A 1 264 ? 9.125 0.615 7.081 1.00 98.69 264 SER A N 1
ATOM 1875 C CA . SER A 1 264 ? 8.184 1.689 6.749 1.00 98.69 264 SER A CA 1
ATOM 1876 C C . SER A 1 264 ? 7.045 1.734 7.763 1.00 98.69 264 SER A C 1
ATOM 1878 O O . SER A 1 264 ? 6.356 0.727 7.981 1.00 98.69 264 SER A O 1
ATOM 1880 N N . ARG A 1 265 ? 6.807 2.914 8.345 1.00 98.06 265 ARG A N 1
ATOM 1881 C CA . ARG A 1 265 ? 5.555 3.191 9.054 1.00 98.06 265 ARG A CA 1
ATOM 1882 C C . ARG A 1 265 ? 4.473 3.463 8.027 1.00 98.06 265 ARG A C 1
ATOM 1884 O O . ARG A 1 265 ? 4.486 4.500 7.382 1.00 98.06 265 ARG A O 1
ATOM 1891 N N . PHE A 1 266 ? 3.555 2.521 7.872 1.00 98.38 266 PHE A N 1
ATOM 1892 C CA . PHE A 1 266 ? 2.445 2.634 6.941 1.00 98.38 266 PHE A CA 1
ATOM 1893 C C . PHE A 1 266 ? 1.655 3.917 7.195 1.00 98.38 266 PHE A C 1
ATOM 1895 O O . PHE A 1 266 ? 1.482 4.699 6.274 1.00 98.38 266 PHE A O 1
ATOM 1902 N N . ILE A 1 267 ? 1.266 4.193 8.443 1.00 98.25 267 ILE A N 1
ATOM 1903 C CA . ILE A 1 267 ? 0.625 5.464 8.807 1.00 98.25 267 ILE A CA 1
ATOM 1904 C C . ILE A 1 267 ? 1.673 6.432 9.350 1.00 98.25 267 ILE A C 1
ATOM 1906 O O . ILE A 1 267 ? 2.331 6.155 10.358 1.00 98.25 267 ILE A O 1
ATOM 1910 N N . THR A 1 268 ? 1.788 7.589 8.706 1.00 97.69 268 THR A N 1
ATOM 1911 C CA . THR A 1 268 ? 2.623 8.701 9.160 1.00 97.69 268 THR A CA 1
ATOM 1912 C C . THR A 1 268 ? 2.125 9.210 10.514 1.00 97.69 268 THR A C 1
ATOM 1914 O O . THR A 1 268 ? 0.922 9.415 10.674 1.00 97.69 268 THR A O 1
ATOM 1917 N N . PRO A 1 269 ? 2.996 9.450 11.511 1.00 95.56 269 PRO A N 1
ATOM 1918 C CA . PRO A 1 269 ? 2.574 10.051 12.777 1.00 95.56 269 PRO A CA 1
ATOM 1919 C C . PRO A 1 269 ? 1.850 11.397 12.577 1.00 95.56 269 PRO A C 1
ATOM 1921 O O . PRO A 1 269 ? 2.125 12.086 11.592 1.00 95.56 269 PRO A O 1
ATOM 1924 N N . PRO A 1 270 ? 0.912 11.790 13.458 1.00 93.88 270 PRO A N 1
ATOM 1925 C CA . PRO A 1 270 ? 0.294 13.114 13.395 1.00 93.88 270 PRO A CA 1
ATOM 1926 C C . PRO A 1 270 ? 1.336 14.226 13.530 1.00 93.88 270 PRO A C 1
ATOM 1928 O O . PRO A 1 270 ? 2.211 14.162 14.397 1.00 93.88 270 PRO A O 1
ATOM 1931 N N . LEU A 1 271 ? 1.230 15.253 12.693 1.00 95.69 271 LEU A N 1
ATOM 1932 C CA . LEU A 1 271 ? 2.092 16.426 12.744 1.00 95.69 271 LEU A CA 1
ATOM 1933 C C . LEU A 1 271 ? 1.622 17.412 13.831 1.00 95.69 271 LEU A C 1
ATOM 1935 O O . LEU A 1 271 ? 0.423 17.510 14.127 1.00 95.69 271 LEU A O 1
ATOM 1939 N N . PRO A 1 272 ? 2.544 18.187 14.435 1.00 96.06 272 PRO A N 1
ATOM 1940 C CA . PRO A 1 272 ? 2.175 19.203 15.412 1.00 96.06 272 PRO A CA 1
ATOM 1941 C C . PRO A 1 272 ? 1.199 20.229 14.821 1.00 96.06 272 PRO A C 1
ATOM 1943 O O . PRO A 1 272 ? 1.424 20.794 13.751 1.00 96.06 272 PRO A O 1
ATOM 1946 N N . GLY A 1 273 ? 0.105 20.486 15.539 1.00 95.75 273 GLY A N 1
ATOM 1947 C CA . GLY A 1 273 ? -0.910 21.457 15.127 1.00 95.75 273 GLY A CA 1
ATOM 1948 C C . GLY A 1 273 ? -1.964 20.934 14.146 1.00 95.75 273 GLY A C 1
ATOM 1949 O O . GLY A 1 273 ? -2.850 21.708 13.793 1.00 95.75 273 GLY A O 1
ATOM 1950 N N . GLU A 1 274 ? -1.953 19.646 13.760 1.00 95.56 274 GLU A N 1
ATOM 1951 C CA . GLU A 1 274 ? -2.990 19.057 12.884 1.00 95.56 274 GLU A CA 1
ATOM 1952 C C . GLU A 1 274 ? -4.424 19.262 13.406 1.00 95.56 274 GLU A C 1
ATOM 1954 O O . GLU A 1 274 ? -5.353 19.425 12.620 1.00 95.56 274 GLU A O 1
ATOM 1959 N N . SER A 1 275 ? -4.629 19.351 14.720 1.00 95.56 275 SER A N 1
ATOM 1960 C CA . SER A 1 275 ? -5.935 19.649 15.327 1.00 95.56 275 SER A CA 1
ATOM 1961 C C . SER A 1 275 ? -6.325 21.138 15.306 1.00 95.56 275 SER A C 1
ATOM 1963 O O . SER A 1 275 ? -7.306 21.535 15.940 1.00 95.56 275 SER A O 1
ATOM 1965 N N . THR A 1 276 ? -5.567 21.979 14.594 1.00 96.75 276 THR A N 1
ATOM 1966 C CA . THR A 1 276 ? -5.744 23.435 14.524 1.00 96.75 276 THR A CA 1
ATOM 1967 C C . THR A 1 276 ? -5.740 23.952 13.076 1.00 96.75 276 THR A C 1
ATOM 1969 O O . THR A 1 276 ? -5.617 23.188 12.115 1.00 96.75 276 THR A O 1
ATOM 1972 N N . ALA A 1 277 ? -5.888 25.271 12.913 1.00 96.50 277 ALA A N 1
ATOM 1973 C CA . ALA A 1 277 ? -5.791 25.950 11.618 1.00 96.50 277 ALA A CA 1
ATOM 1974 C C . ALA A 1 277 ? -4.349 26.031 11.074 1.00 96.50 277 ALA A C 1
ATOM 1976 O O . ALA A 1 277 ? -4.156 26.240 9.879 1.00 96.50 277 ALA A O 1
ATOM 1977 N N . THR A 1 278 ? -3.336 25.847 11.929 1.00 96.06 278 THR A N 1
ATOM 1978 C CA . THR A 1 278 ? -1.921 25.963 11.556 1.00 96.06 278 THR A CA 1
ATOM 1979 C C . THR A 1 278 ? -1.190 24.670 11.878 1.00 96.06 278 THR A C 1
ATOM 1981 O O . THR A 1 278 ? -1.147 24.243 13.028 1.00 96.06 278 THR A O 1
ATOM 1984 N N . ILE A 1 279 ? -0.564 24.074 10.866 1.00 96.44 279 ILE A N 1
ATOM 1985 C CA . ILE A 1 279 ? 0.174 22.816 10.997 1.00 96.44 279 ILE A CA 1
ATOM 1986 C C . ILE A 1 279 ? 1.658 23.086 10.791 1.00 96.44 279 ILE A C 1
ATOM 1988 O O . ILE A 1 279 ? 2.046 23.717 9.804 1.00 96.44 279 ILE A O 1
ATOM 1992 N N . ASP A 1 280 ? 2.490 22.575 11.693 1.00 96.44 280 ASP A N 1
ATOM 1993 C CA . ASP A 1 280 ? 3.933 22.561 11.500 1.00 96.44 280 ASP A CA 1
ATOM 1994 C C . ASP A 1 280 ? 4.336 21.359 10.640 1.00 96.44 280 ASP A C 1
ATOM 1996 O O . ASP A 1 280 ? 4.323 20.211 11.079 1.00 96.44 280 ASP A O 1
ATOM 2000 N N . THR A 1 281 ? 4.717 21.643 9.397 1.00 96.38 281 THR A N 1
ATOM 2001 C CA . THR A 1 281 ? 5.211 20.645 8.440 1.00 96.38 281 THR A CA 1
ATOM 2002 C C . THR A 1 281 ? 6.727 20.670 8.268 1.00 96.38 281 THR A C 1
ATOM 2004 O O . THR A 1 281 ? 7.245 20.086 7.317 1.00 96.38 281 THR A O 1
ATOM 2007 N N . THR A 1 282 ? 7.442 21.387 9.138 1.00 94.56 282 THR A N 1
ATOM 2008 C CA . THR A 1 282 ? 8.895 21.590 9.042 1.00 94.56 282 THR A CA 1
ATOM 2009 C C . THR A 1 282 ? 9.687 20.700 9.994 1.00 94.56 282 THR A C 1
ATOM 2011 O O . THR A 1 282 ? 10.854 20.417 9.731 1.00 94.56 282 THR A O 1
ATOM 2014 N N . THR A 1 283 ? 9.060 20.231 11.076 1.00 91.31 283 THR A N 1
ATOM 2015 C CA . THR A 1 283 ? 9.722 19.477 12.153 1.00 91.31 283 THR A CA 1
ATOM 2016 C C . THR A 1 283 ? 9.448 17.973 12.132 1.00 91.31 283 THR A C 1
ATOM 2018 O O . THR A 1 283 ? 10.133 17.225 12.827 1.00 91.31 283 THR A O 1
ATOM 2021 N N . ALA A 1 284 ? 8.482 17.512 11.333 1.00 93.81 284 ALA A N 1
ATOM 2022 C CA . ALA A 1 284 ? 8.066 16.114 11.267 1.00 93.81 284 ALA A CA 1
ATOM 2023 C C . ALA A 1 284 ? 7.640 15.706 9.847 1.00 93.81 284 ALA A C 1
ATOM 2025 O O . ALA A 1 284 ? 7.383 16.548 8.983 1.00 93.81 284 ALA A O 1
ATOM 2026 N N . GLY A 1 285 ? 7.561 14.398 9.606 1.00 96.94 285 GLY A N 1
ATOM 2027 C CA . GLY A 1 285 ? 7.093 13.852 8.340 1.00 96.94 285 GLY A CA 1
ATOM 2028 C C . GLY A 1 285 ? 6.869 12.346 8.391 1.00 96.94 285 GLY A C 1
ATOM 2029 O O . GLY A 1 285 ? 6.807 11.763 9.471 1.00 96.94 285 GLY A O 1
ATOM 2030 N N . ALA A 1 286 ? 6.749 11.719 7.224 1.00 98.38 286 ALA A N 1
ATOM 2031 C CA . ALA A 1 286 ? 6.614 10.270 7.130 1.00 98.38 286 ALA A CA 1
ATOM 2032 C C . ALA A 1 286 ? 7.931 9.590 7.512 1.00 98.38 286 ALA A C 1
ATOM 2034 O O . ALA A 1 286 ? 9.004 10.146 7.273 1.00 98.38 286 ALA A O 1
ATOM 2035 N N . GLU A 1 287 ? 7.866 8.399 8.100 1.00 98.56 287 GLU A N 1
ATOM 2036 C CA . GLU A 1 287 ? 9.025 7.799 8.761 1.00 98.56 287 GLU A CA 1
ATOM 2037 C C . GLU A 1 287 ? 9.362 6.408 8.230 1.00 98.56 287 GLU A C 1
ATOM 2039 O O . GLU A 1 287 ? 8.517 5.510 8.166 1.00 98.56 287 GLU A O 1
ATOM 2044 N N . ILE A 1 288 ? 10.649 6.215 7.945 1.00 98.81 288 ILE A N 1
ATOM 2045 C CA . ILE A 1 288 ? 11.244 4.902 7.706 1.00 98.81 288 ILE A CA 1
ATOM 2046 C C . ILE A 1 288 ? 12.307 4.683 8.768 1.00 98.81 288 ILE A C 1
ATOM 2048 O O . ILE A 1 288 ? 13.303 5.406 8.843 1.00 98.81 288 ILE A O 1
ATOM 2052 N N . VAL A 1 289 ? 12.083 3.688 9.611 1.00 98.81 289 VAL A N 1
ATOM 2053 C CA . VAL A 1 289 ? 12.945 3.383 10.747 1.00 98.81 289 VAL A CA 1
ATOM 2054 C C . VAL A 1 289 ? 14.052 2.448 10.285 1.00 98.81 289 VAL A C 1
ATOM 2056 O O . VAL A 1 289 ? 13.791 1.359 9.779 1.00 98.81 289 VAL A O 1
ATOM 2059 N N . VAL A 1 290 ? 15.296 2.880 10.454 1.00 98.81 290 VAL A N 1
ATOM 2060 C CA . VAL A 1 290 ? 16.488 2.118 10.094 1.00 98.81 290 VAL A CA 1
ATOM 2061 C C . VAL A 1 290 ? 17.025 1.419 11.332 1.00 98.81 290 VAL A C 1
ATOM 2063 O O . VAL A 1 290 ? 17.272 2.058 12.356 1.00 98.81 290 VAL A O 1
ATOM 2066 N N . ALA A 1 291 ? 17.235 0.111 11.236 1.00 98.75 291 ALA A N 1
ATOM 2067 C CA . ALA A 1 291 ? 17.818 -0.695 12.299 1.00 98.75 291 ALA A CA 1
ATOM 2068 C C . ALA A 1 291 ? 18.983 -1.542 11.782 1.00 98.75 291 ALA A C 1
ATOM 2070 O O . ALA A 1 291 ? 19.030 -1.927 10.614 1.00 98.75 291 ALA A O 1
ATOM 2071 N N . ASN A 1 292 ? 19.929 -1.853 12.667 1.00 98.56 292 ASN A N 1
ATOM 2072 C CA . ASN A 1 292 ? 21.006 -2.785 12.360 1.00 98.56 292 ASN A CA 1
ATOM 2073 C C . ASN A 1 292 ? 20.541 -4.236 12.567 1.00 98.56 292 ASN A C 1
ATOM 2075 O O . ASN A 1 292 ? 20.088 -4.605 13.650 1.00 98.56 292 ASN A O 1
ATOM 2079 N N . ALA A 1 293 ? 20.716 -5.073 11.546 1.00 98.31 293 ALA A N 1
ATOM 2080 C CA . ALA A 1 293 ? 20.264 -6.464 11.522 1.00 98.31 293 ALA A CA 1
ATOM 2081 C C . ALA A 1 293 ? 20.955 -7.377 12.553 1.00 98.31 293 ALA A C 1
ATOM 2083 O O . ALA A 1 293 ? 20.400 -8.397 12.978 1.00 98.31 293 ALA A O 1
ATOM 2084 N N . SER A 1 294 ? 22.185 -7.047 12.951 1.00 97.31 294 SER A N 1
ATOM 2085 C CA . SER A 1 294 ? 22.938 -7.839 13.923 1.00 97.31 294 SER A CA 1
ATOM 2086 C C . SER A 1 294 ? 22.520 -7.494 15.347 1.00 97.31 294 SER A C 1
ATOM 2088 O O . SER A 1 294 ? 22.070 -8.378 16.077 1.00 97.31 294 SER A O 1
ATOM 2090 N N . SER A 1 295 ? 22.617 -6.212 15.713 1.00 97.94 295 SER A N 1
ATOM 2091 C CA . SER A 1 295 ? 22.378 -5.740 17.080 1.00 97.94 295 SER A CA 1
ATOM 2092 C C . SER A 1 295 ? 20.906 -5.525 17.424 1.00 97.94 295 SER A C 1
ATOM 2094 O O . SER A 1 295 ? 20.591 -5.404 18.604 1.00 97.94 295 SER A O 1
ATOM 2096 N N . MET A 1 296 ? 20.013 -5.467 16.428 1.00 98.38 296 MET A N 1
ATOM 2097 C CA . MET A 1 296 ? 18.596 -5.119 16.608 1.00 98.38 296 MET A CA 1
ATOM 2098 C C . MET A 1 296 ? 18.397 -3.739 17.253 1.00 98.38 296 MET A C 1
ATOM 2100 O O . MET A 1 296 ? 17.460 -3.513 18.015 1.00 98.38 296 MET A O 1
ATOM 2104 N N . VAL A 1 297 ? 19.283 -2.792 16.939 1.00 98.31 297 VAL A N 1
ATOM 2105 C CA . VAL A 1 297 ? 19.212 -1.408 17.424 1.00 98.31 297 VAL A CA 1
ATOM 2106 C C . VAL A 1 297 ? 18.765 -0.489 16.293 1.00 98.31 297 VAL A C 1
ATOM 2108 O O . VAL A 1 297 ? 19.317 -0.555 15.193 1.00 98.31 297 VAL A O 1
ATOM 2111 N N . VAL A 1 298 ? 17.794 0.386 16.572 1.00 98.62 298 VAL A N 1
ATOM 2112 C CA . VAL A 1 298 ? 17.414 1.491 15.679 1.00 98.62 298 VAL A CA 1
ATOM 2113 C C . VAL A 1 298 ? 18.568 2.485 15.614 1.00 98.62 298 VAL A C 1
ATOM 2115 O O . VAL A 1 298 ? 18.996 3.018 16.635 1.00 98.62 298 VAL A O 1
ATOM 2118 N N . THR A 1 299 ? 19.084 2.724 14.414 1.00 98.25 299 THR A N 1
ATOM 2119 C CA . THR A 1 299 ? 20.241 3.595 14.177 1.00 98.25 299 THR A CA 1
ATOM 2120 C C . THR A 1 299 ? 19.840 4.959 13.637 1.00 98.25 299 THR A C 1
ATOM 2122 O O . THR A 1 299 ? 20.563 5.931 13.848 1.00 98.25 299 THR A O 1
ATOM 2125 N N . LYS A 1 300 ? 18.704 5.047 12.935 1.00 97.94 300 LYS A N 1
ATOM 2126 C CA . LYS A 1 300 ? 18.222 6.283 12.314 1.00 97.94 300 LYS A CA 1
ATOM 2127 C C . LYS A 1 300 ? 16.729 6.198 12.006 1.00 97.94 300 LYS A C 1
ATOM 2129 O O . LYS A 1 300 ? 16.212 5.116 11.763 1.00 97.94 300 LYS A O 1
ATOM 2134 N N . THR A 1 301 ? 16.065 7.345 11.924 1.00 98.38 301 THR A N 1
ATOM 2135 C CA . THR A 1 301 ? 14.769 7.479 11.250 1.00 98.38 301 THR A CA 1
ATOM 2136 C C . THR A 1 301 ? 14.955 8.391 10.045 1.00 98.38 301 THR A C 1
ATOM 2138 O O . THR A 1 301 ? 15.469 9.501 10.183 1.00 98.38 301 THR A O 1
ATOM 2141 N N . ILE A 1 302 ? 14.592 7.912 8.858 1.00 98.69 302 ILE A N 1
ATOM 2142 C CA . ILE A 1 302 ? 14.557 8.714 7.634 1.00 98.69 302 ILE A CA 1
ATOM 2143 C C . ILE A 1 302 ? 13.204 9.413 7.590 1.00 98.69 302 ILE A C 1
ATOM 2145 O O . ILE A 1 302 ? 12.169 8.748 7.627 1.00 98.69 302 ILE A O 1
ATOM 2149 N N . THR A 1 303 ? 13.224 10.739 7.497 1.00 98.38 303 THR A N 1
ATOM 2150 C CA . THR A 1 303 ? 12.016 11.550 7.342 1.00 98.38 303 THR A CA 1
ATOM 2151 C C . THR A 1 303 ? 11.773 11.838 5.866 1.00 98.38 303 THR A C 1
ATOM 2153 O O . THR A 1 303 ? 12.630 12.431 5.208 1.00 98.38 303 THR A O 1
ATOM 2156 N N . LEU A 1 304 ? 10.599 11.462 5.357 1.00 98.69 304 LEU A N 1
ATOM 2157 C CA . LEU A 1 304 ? 10.087 11.951 4.079 1.00 98.69 304 LEU A CA 1
ATOM 2158 C C . LEU A 1 304 ? 9.219 13.177 4.354 1.00 98.69 304 LEU A C 1
ATOM 2160 O O . LEU A 1 304 ? 8.223 13.106 5.080 1.00 98.69 304 LEU A O 1
ATOM 2164 N N . LYS A 1 305 ? 9.624 14.325 3.820 1.00 97.44 305 LYS A N 1
ATOM 2165 C CA . LYS A 1 305 ? 9.063 15.614 4.244 1.00 97.44 305 LYS A CA 1
ATOM 2166 C C . LYS A 1 305 ? 7.732 15.942 3.568 1.00 97.44 305 LYS A C 1
ATOM 2168 O O . LYS A 1 305 ? 7.369 15.368 2.542 1.00 97.44 305 LYS A O 1
ATOM 2173 N N . HIS A 1 306 ? 7.022 16.924 4.104 1.00 98.25 306 HIS A N 1
ATOM 2174 C CA . HIS A 1 306 ? 5.872 17.518 3.428 1.00 98.25 306 HIS A CA 1
ATOM 2175 C C . HIS A 1 306 ? 6.286 18.189 2.104 1.00 98.25 306 HIS A C 1
ATOM 2177 O O . HIS A 1 306 ? 7.369 18.772 2.005 1.00 98.25 306 HIS A O 1
ATOM 2183 N N . SER A 1 307 ? 5.435 18.103 1.081 1.00 97.56 307 SER A N 1
ATOM 2184 C CA . SER A 1 307 ? 5.581 18.870 -0.153 1.00 97.56 307 SER A CA 1
ATOM 2185 C C . SER A 1 307 ? 4.844 20.196 -0.043 1.00 97.56 307 SER A C 1
ATOM 2187 O O . SER A 1 307 ? 3.637 20.203 0.134 1.00 97.56 307 SER A O 1
ATOM 2189 N N . ASP A 1 308 ? 5.550 21.317 -0.190 1.00 95.00 308 ASP A N 1
ATOM 2190 C CA . ASP A 1 308 ? 4.943 22.656 -0.281 1.00 95.00 308 ASP A CA 1
ATOM 2191 C C . ASP A 1 308 ? 4.788 23.123 -1.741 1.00 95.00 308 ASP A C 1
ATOM 2193 O O . ASP A 1 308 ? 4.788 24.321 -2.031 1.00 95.00 308 ASP A O 1
ATOM 2197 N N . LYS A 1 309 ? 4.726 22.181 -2.694 1.00 95.38 309 LYS A N 1
ATOM 2198 C CA . LYS A 1 309 ? 4.435 22.513 -4.093 1.00 95.38 309 LYS A CA 1
ATOM 2199 C C . LYS A 1 309 ? 3.029 23.107 -4.187 1.00 95.38 309 LYS A C 1
ATOM 2201 O O . LYS A 1 309 ? 2.115 22.668 -3.501 1.00 95.38 309 LYS A O 1
ATOM 2206 N N . VAL A 1 310 ? 2.871 24.107 -5.051 1.00 94.62 310 VAL A N 1
ATOM 2207 C CA . VAL A 1 310 ? 1.568 24.729 -5.309 1.00 94.62 310 VAL A CA 1
ATOM 2208 C C . VAL A 1 310 ? 0.662 23.728 -6.019 1.00 94.62 310 VAL A C 1
ATOM 2210 O O . VAL A 1 310 ? 1.072 23.160 -7.035 1.00 94.62 310 VAL A O 1
ATOM 2213 N N . ASP A 1 311 ? -0.550 23.578 -5.496 1.00 95.00 311 ASP A N 1
ATOM 2214 C CA . ASP A 1 311 ? -1.630 22.770 -6.063 1.00 95.00 311 ASP A CA 1
ATOM 2215 C C . ASP A 1 311 ? -1.962 23.217 -7.501 1.00 95.00 311 ASP A C 1
ATOM 2217 O O . ASP A 1 311 ? -2.254 24.391 -7.749 1.00 95.00 311 ASP A O 1
ATOM 2221 N N . ASN A 1 312 ? -1.899 22.288 -8.455 1.00 91.50 312 ASN A N 1
ATOM 2222 C CA . ASN A 1 312 ? -2.390 22.437 -9.829 1.00 91.50 312 ASN A CA 1
ATOM 2223 C C . ASN A 1 312 ? -2.766 21.065 -10.411 1.00 91.50 312 ASN A C 1
ATOM 2225 O O . ASN A 1 312 ? -2.852 20.086 -9.675 1.00 91.50 312 ASN A O 1
ATOM 2229 N N . GLU A 1 313 ? -3.033 20.969 -11.718 1.00 88.31 313 GLU A N 1
ATOM 2230 C CA . GLU A 1 313 ? -3.432 19.688 -12.306 1.00 88.31 313 GLU A CA 1
ATOM 2231 C C . GLU A 1 313 ? -2.367 18.600 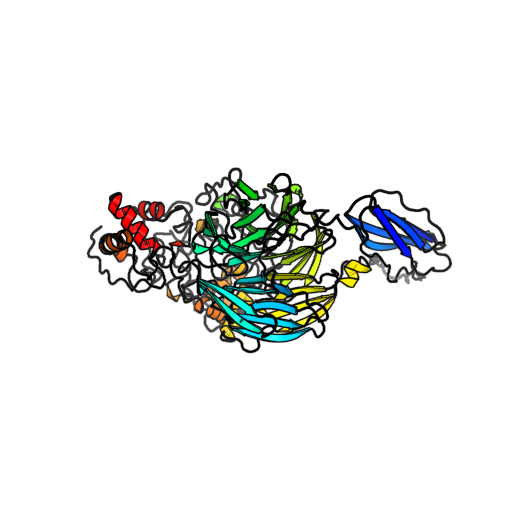-12.147 1.00 88.31 313 GLU A C 1
ATOM 2233 O O . GLU A 1 313 ? -2.728 17.472 -11.861 1.00 88.31 313 GLU A O 1
ATOM 2238 N N . THR A 1 314 ? -1.079 18.939 -12.249 1.00 89.06 314 THR A N 1
ATOM 2239 C CA . THR A 1 314 ? 0.032 17.969 -12.372 1.00 89.06 314 THR A CA 1
ATOM 2240 C C . THR A 1 314 ? 0.890 17.791 -11.118 1.00 89.06 314 THR A C 1
ATOM 2242 O O . THR A 1 314 ? 1.838 17.006 -11.117 1.00 89.06 314 THR A O 1
ATOM 2245 N N . GLN A 1 315 ? 0.613 18.547 -10.056 1.00 91.88 315 GLN A N 1
ATOM 2246 C CA . GLN A 1 315 ? 1.329 18.455 -8.784 1.00 91.88 315 GLN A CA 1
ATOM 2247 C C . GLN A 1 315 ? 0.479 19.007 -7.640 1.00 91.88 315 GLN A C 1
ATOM 2249 O O . GLN A 1 315 ? -0.358 19.884 -7.848 1.00 91.88 315 GLN A O 1
ATOM 2254 N N . GLY A 1 316 ? 0.768 18.573 -6.414 1.00 92.94 316 GLY A N 1
ATOM 2255 C CA . GLY A 1 316 ? 0.140 19.144 -5.224 1.00 92.94 316 GLY A CA 1
ATOM 2256 C C . GLY A 1 316 ? 1.006 19.122 -3.973 1.00 92.94 316 GLY A C 1
ATOM 2257 O O . GLY A 1 316 ? 2.066 18.489 -3.924 1.00 92.94 316 GLY A O 1
ATOM 2258 N N . SER A 1 317 ? 0.518 19.832 -2.962 1.00 96.25 317 SER A N 1
ATOM 2259 C CA . SER A 1 317 ? 1.023 19.811 -1.594 1.00 96.25 317 SER A CA 1
ATOM 2260 C C . SER A 1 317 ? 0.618 18.519 -0.874 1.00 96.25 317 SER A C 1
ATOM 2262 O O . SER A 1 317 ? -0.391 17.894 -1.202 1.00 96.25 317 SER A O 1
ATOM 2264 N N . GLY A 1 318 ? 1.387 18.121 0.140 1.00 97.50 318 GLY A N 1
ATOM 2265 C CA . GLY A 1 318 ? 0.965 17.057 1.050 1.00 97.50 318 GLY A CA 1
ATOM 2266 C C . GLY A 1 318 ? 2.084 16.313 1.764 1.00 97.50 318 GLY A C 1
ATOM 2267 O O . GLY A 1 318 ? 3.260 16.378 1.395 1.00 97.50 318 GLY A O 1
ATOM 2268 N N . ILE A 1 319 ? 1.709 15.590 2.818 1.00 98.38 319 ILE A N 1
ATOM 2269 C CA . ILE A 1 319 ? 2.615 14.730 3.583 1.00 98.38 319 ILE A CA 1
ATOM 2270 C C . ILE A 1 319 ? 2.531 13.283 3.087 1.00 98.38 319 ILE A C 1
ATOM 2272 O O . ILE A 1 319 ? 1.415 12.776 2.978 1.00 98.38 319 ILE A O 1
ATOM 2276 N N . PRO A 1 320 ? 3.655 12.586 2.818 1.00 98.69 320 PRO A N 1
ATOM 2277 C CA . PRO A 1 320 ? 3.607 11.168 2.483 1.00 98.69 320 PRO A CA 1
ATOM 2278 C C . PRO A 1 320 ? 2.899 10.354 3.577 1.00 98.69 320 PRO A C 1
ATOM 2280 O O . PRO A 1 320 ? 3.076 10.626 4.764 1.00 98.69 320 PRO A O 1
ATOM 2283 N N . ASN A 1 321 ? 2.089 9.374 3.190 1.00 98.69 321 ASN A N 1
ATOM 2284 C CA . ASN A 1 321 ? 1.341 8.486 4.083 1.00 98.69 321 ASN A CA 1
ATOM 2285 C C . ASN A 1 321 ? 1.010 7.172 3.349 1.00 98.69 321 ASN A C 1
ATOM 2287 O O . ASN A 1 321 ? 1.117 7.120 2.126 1.00 98.69 321 ASN A O 1
ATOM 2291 N N . TYR A 1 322 ? 0.625 6.112 4.061 1.00 98.50 322 TYR A N 1
ATOM 2292 C CA . TYR A 1 322 ? 0.519 4.745 3.510 1.00 98.50 322 TYR A CA 1
ATOM 2293 C C . TYR A 1 322 ? 1.809 4.304 2.815 1.00 98.50 322 TYR A C 1
ATOM 2295 O O . TYR A 1 322 ? 1.821 3.925 1.647 1.00 98.50 322 TYR A O 1
ATOM 2303 N N . LEU A 1 323 ? 2.922 4.402 3.546 1.00 98.81 323 LEU A N 1
ATOM 2304 C CA . LEU A 1 323 ? 4.247 4.056 3.036 1.00 98.81 323 LEU A CA 1
ATOM 2305 C C . LEU A 1 323 ? 4.342 2.556 2.747 1.00 98.81 323 LEU A C 1
ATOM 2307 O O . LEU A 1 323 ? 4.253 1.747 3.672 1.00 98.81 323 LEU A O 1
ATOM 2311 N N . ALA A 1 324 ? 4.600 2.201 1.489 1.00 98.62 324 ALA A N 1
ATOM 2312 C CA . ALA A 1 324 ? 4.921 0.840 1.076 1.00 98.62 324 ALA A CA 1
ATOM 2313 C C . ALA A 1 324 ? 6.361 0.445 1.472 1.00 98.62 324 ALA A C 1
ATOM 2315 O O . ALA A 1 324 ? 7.098 1.195 2.125 1.00 98.62 324 ALA A O 1
ATOM 2316 N N . ALA A 1 325 ? 6.792 -0.756 1.078 1.00 98.50 325 ALA A N 1
ATOM 2317 C CA . ALA A 1 325 ? 8.178 -1.183 1.254 1.00 98.50 325 ALA A CA 1
ATOM 2318 C C . ALA A 1 325 ? 9.144 -0.286 0.462 1.00 98.50 325 ALA A C 1
ATOM 2320 O O . ALA A 1 325 ? 8.894 0.033 -0.701 1.00 98.50 325 ALA A O 1
ATOM 2321 N N . ALA A 1 326 ? 10.275 0.076 1.073 1.00 98.62 326 ALA A N 1
ATOM 2322 C CA . ALA A 1 326 ? 11.342 0.778 0.372 1.00 98.62 326 ALA A CA 1
ATOM 2323 C C . ALA A 1 326 ? 12.080 -0.189 -0.564 1.00 98.62 326 ALA A C 1
ATOM 2325 O O . ALA A 1 326 ? 12.816 -1.057 -0.096 1.00 98.62 326 ALA A O 1
ATOM 2326 N N . VAL A 1 327 ? 11.910 -0.073 -1.878 1.00 98.44 327 VAL A N 1
ATOM 2327 C CA . VAL A 1 327 ? 12.623 -0.937 -2.828 1.00 98.44 327 VAL A CA 1
ATOM 2328 C C . VAL A 1 327 ? 14.011 -0.379 -3.090 1.00 98.44 327 VAL A C 1
ATOM 2330 O O . VAL A 1 327 ? 14.150 0.730 -3.595 1.00 98.44 327 VAL A O 1
ATOM 2333 N N . ILE A 1 328 ? 15.042 -1.128 -2.709 1.00 98.69 328 ILE A N 1
ATOM 2334 C CA . ILE A 1 328 ? 16.444 -0.723 -2.860 1.00 98.69 328 ILE A CA 1
ATOM 2335 C C . ILE A 1 328 ? 16.912 -1.090 -4.275 1.00 98.69 328 ILE A C 1
ATOM 2337 O O . ILE A 1 328 ? 16.614 -2.181 -4.766 1.00 98.69 328 ILE A O 1
ATOM 2341 N N . SER A 1 329 ? 17.629 -0.181 -4.937 1.00 98.06 329 SER A N 1
ATOM 2342 C CA . SER A 1 329 ? 18.152 -0.388 -6.289 1.00 98.06 329 SER A CA 1
ATOM 2343 C C . SER A 1 329 ? 19.120 -1.576 -6.350 1.00 98.06 329 SER A C 1
ATOM 2345 O O . SER A 1 329 ? 19.807 -1.863 -5.367 1.00 98.06 329 SER A O 1
ATOM 2347 N N . PRO A 1 330 ? 19.252 -2.253 -7.508 1.00 97.25 330 PRO A N 1
ATOM 2348 C CA . PRO A 1 330 ? 20.200 -3.360 -7.673 1.00 97.25 330 PRO A CA 1
ATOM 2349 C C . PRO A 1 330 ? 21.663 -3.007 -7.354 1.00 97.25 330 PRO A C 1
ATOM 2351 O O . PRO A 1 330 ? 22.437 -3.877 -6.955 1.00 97.25 330 PRO A O 1
ATOM 2354 N N . ASP A 1 331 ? 22.046 -1.738 -7.508 1.00 97.06 331 ASP A N 1
ATOM 2355 C CA . ASP A 1 331 ? 23.370 -1.212 -7.147 1.00 97.06 331 ASP A CA 1
ATOM 2356 C C . ASP A 1 331 ? 23.500 -0.793 -5.668 1.00 97.06 331 ASP A C 1
ATOM 2358 O O . ASP A 1 331 ? 24.584 -0.422 -5.224 1.00 97.06 331 ASP A O 1
ATOM 2362 N N . GLY A 1 332 ? 22.416 -0.865 -4.889 1.00 97.31 332 GLY A N 1
ATOM 2363 C CA . GLY A 1 332 ? 22.381 -0.531 -3.465 1.00 97.31 332 GLY A CA 1
ATOM 2364 C C . GLY A 1 332 ? 22.463 0.963 -3.139 1.00 97.31 332 GLY A C 1
ATOM 2365 O O . GLY A 1 332 ? 22.530 1.314 -1.963 1.00 97.31 332 GLY A O 1
ATOM 2366 N N . THR A 1 333 ? 22.474 1.849 -4.138 1.00 97.06 333 THR A N 1
ATOM 2367 C CA . THR A 1 333 ? 22.739 3.286 -3.938 1.00 97.06 333 THR A CA 1
ATOM 2368 C C . THR A 1 333 ? 21.496 4.111 -3.617 1.00 97.06 333 THR A C 1
ATOM 2370 O O . THR A 1 333 ? 21.598 5.180 -3.015 1.00 97.06 333 THR A O 1
ATOM 2373 N N . THR A 1 334 ? 20.310 3.630 -3.989 1.00 97.94 334 THR A N 1
ATOM 2374 C CA . THR A 1 334 ? 19.047 4.346 -3.787 1.00 97.94 334 THR A CA 1
ATOM 2375 C C . THR A 1 334 ? 17.954 3.413 -3.303 1.00 97.94 334 THR A C 1
ATOM 2377 O O . THR A 1 334 ? 18.018 2.206 -3.522 1.00 97.94 334 THR A O 1
ATOM 2380 N N . ALA A 1 335 ? 16.917 3.972 -2.691 1.00 98.56 335 ALA A N 1
ATOM 2381 C CA . ALA A 1 335 ? 15.656 3.273 -2.499 1.00 98.56 335 ALA A CA 1
ATOM 2382 C C . ALA A 1 335 ? 14.479 4.149 -2.926 1.00 98.56 335 ALA A C 1
ATOM 2384 O O . ALA A 1 335 ? 14.573 5.373 -2.862 1.00 98.56 335 ALA A O 1
ATOM 2385 N N . TRP A 1 336 ? 13.373 3.536 -3.340 1.00 98.69 336 TRP A N 1
ATOM 2386 C CA . TRP A 1 336 ? 12.117 4.240 -3.607 1.00 98.69 336 TRP A CA 1
ATOM 2387 C C . TRP A 1 336 ? 11.001 3.724 -2.721 1.00 98.69 336 TRP A C 1
ATOM 2389 O O . TRP A 1 336 ? 10.903 2.525 -2.470 1.00 98.69 336 TRP A O 1
ATOM 2399 N N . VAL A 1 337 ? 10.151 4.639 -2.272 1.00 98.88 337 VAL A N 1
ATOM 2400 C CA . VAL A 1 337 ? 9.021 4.351 -1.393 1.00 98.88 337 VAL A CA 1
ATOM 2401 C C . VAL A 1 337 ? 7.749 4.861 -2.056 1.00 98.88 337 VAL A C 1
ATOM 2403 O O . VAL A 1 337 ? 7.506 6.070 -2.039 1.00 98.88 337 VAL A O 1
ATOM 2406 N N . PRO A 1 338 ? 6.963 3.965 -2.675 1.00 98.75 338 PRO A N 1
ATOM 2407 C CA . PRO A 1 338 ? 5.605 4.275 -3.094 1.00 98.75 338 PRO A CA 1
ATOM 2408 C C . PRO A 1 338 ? 4.746 4.637 -1.886 1.00 98.75 338 PRO A C 1
ATOM 2410 O O . PRO A 1 338 ? 4.866 4.021 -0.821 1.00 98.75 338 PRO A O 1
ATOM 2413 N N . SER A 1 339 ? 3.898 5.646 -2.046 1.00 98.81 339 SER A N 1
ATOM 2414 C CA . SER A 1 339 ? 2.936 6.047 -1.027 1.00 98.81 339 SER A CA 1
ATOM 2415 C C . SER A 1 339 ? 1.815 6.890 -1.644 1.00 98.81 339 SER A C 1
ATOM 2417 O O . SER A 1 339 ? 1.762 7.114 -2.859 1.00 98.81 339 SER A O 1
ATOM 2419 N N . LYS A 1 340 ? 0.912 7.397 -0.806 1.00 97.94 340 LYS A N 1
ATOM 2420 C CA . LYS A 1 340 ? 0.128 8.597 -1.123 1.00 97.94 340 LYS A CA 1
ATOM 2421 C C . LYS A 1 340 ? 0.761 9.822 -0.469 1.00 97.94 340 LYS A C 1
ATOM 2423 O O . LYS A 1 340 ? 1.656 9.673 0.366 1.00 97.94 340 LYS A O 1
ATOM 2428 N N . GLN A 1 341 ? 0.299 11.014 -0.819 1.00 97.56 341 GLN A N 1
ATOM 2429 C CA . GLN A 1 341 ? 0.497 12.224 -0.035 1.00 97.56 341 GLN A CA 1
ATOM 2430 C C . GLN A 1 341 ? -0.843 12.881 0.291 1.00 97.56 341 GLN A C 1
ATOM 2432 O O . GLN A 1 341 ? -1.694 13.025 -0.585 1.00 97.56 341 GLN A O 1
ATOM 2437 N N . ASP A 1 342 ? -0.999 13.285 1.548 1.00 98.31 342 ASP A N 1
ATOM 2438 C CA . ASP A 1 342 ? -2.226 13.859 2.097 1.00 98.31 342 ASP A CA 1
ATOM 2439 C C . ASP A 1 342 ? -2.070 15.372 2.240 1.00 98.31 342 ASP A C 1
ATOM 2441 O O . ASP A 1 342 ? -1.181 15.841 2.961 1.00 98.31 342 ASP A O 1
ATOM 2445 N N . ASN A 1 343 ? -2.922 16.156 1.576 1.00 97.75 343 ASN A N 1
ATOM 2446 C CA . ASN A 1 343 ? -2.834 17.615 1.609 1.00 97.75 343 ASN A CA 1
ATOM 2447 C C . ASN A 1 343 ? -3.465 18.196 2.879 1.00 97.75 343 ASN A C 1
ATOM 2449 O O . ASN A 1 343 ? -4.499 18.862 2.862 1.00 97.75 343 ASN A O 1
ATOM 2453 N N . ILE A 1 344 ? -2.809 17.957 4.011 1.00 96.88 344 ILE A N 1
ATOM 2454 C CA . ILE A 1 344 ? -3.285 18.378 5.330 1.00 96.88 344 ILE A CA 1
ATOM 2455 C C . ILE A 1 344 ? -3.336 19.904 5.495 1.00 96.88 344 ILE A C 1
ATOM 2457 O O . ILE A 1 344 ? -4.004 20.389 6.398 1.00 96.88 344 ILE A O 1
ATOM 2461 N N . LYS A 1 345 ? -2.677 20.695 4.640 1.00 96.94 345 LYS A N 1
ATOM 2462 C CA . LYS A 1 345 ? -2.789 22.165 4.677 1.00 96.94 345 LYS A CA 1
ATOM 2463 C C . LYS A 1 345 ? -4.040 22.691 3.970 1.00 96.94 345 LYS A C 1
ATOM 2465 O O . LYS A 1 345 ? -4.403 23.849 4.186 1.00 96.94 345 LYS A O 1
ATOM 2470 N N . ARG A 1 346 ? -4.694 21.878 3.138 1.00 96.88 346 ARG A N 1
ATOM 2471 C CA . ARG A 1 346 ? -5.893 22.272 2.394 1.00 96.88 346 ARG A CA 1
ATOM 2472 C C . ARG A 1 346 ? -7.140 22.220 3.281 1.00 96.88 346 ARG A C 1
ATOM 2474 O O . ARG A 1 346 ? -7.186 21.466 4.250 1.00 96.88 346 ARG A O 1
ATOM 2481 N N . GLY A 1 347 ? -8.127 23.050 2.951 1.00 97.12 347 GLY A N 1
ATOM 2482 C CA . GLY A 1 347 ? -9.355 23.281 3.714 1.00 97.12 347 GLY A CA 1
ATOM 2483 C C . GLY A 1 347 ? -9.589 24.770 3.998 1.00 97.12 347 GLY A C 1
ATOM 2484 O O . GLY A 1 347 ? -8.653 25.580 3.939 1.00 97.12 347 GLY A O 1
ATOM 2485 N N . MET A 1 348 ? -10.845 25.148 4.261 1.00 97.06 348 MET A N 1
ATOM 2486 C CA . MET A 1 348 ? -11.243 26.558 4.391 1.00 97.06 348 MET A CA 1
ATOM 2487 C C . MET A 1 348 ? -10.694 27.231 5.647 1.00 97.06 348 MET A C 1
ATOM 2489 O O . MET A 1 348 ? -10.386 28.420 5.599 1.00 97.06 348 MET A O 1
ATOM 2493 N N . ALA A 1 349 ? -10.551 26.503 6.753 1.00 96.75 349 ALA A N 1
ATOM 2494 C CA . ALA A 1 349 ? -9.977 27.039 7.982 1.00 96.75 349 ALA A CA 1
ATOM 2495 C C . ALA A 1 349 ? -8.445 27.083 7.948 1.00 96.75 349 ALA A C 1
ATOM 2497 O O . ALA A 1 349 ? -7.846 27.814 8.736 1.00 96.75 349 ALA A O 1
ATOM 2498 N N . ARG A 1 350 ? -7.821 26.311 7.053 1.00 96.25 350 ARG A N 1
ATOM 2499 C CA . ARG A 1 350 ? -6.372 26.292 6.827 1.00 96.25 350 ARG A CA 1
ATOM 2500 C C . ARG A 1 350 ? -6.009 27.179 5.629 1.00 96.25 350 ARG A C 1
ATOM 2502 O O . ARG A 1 350 ? -5.871 28.389 5.767 1.00 96.25 350 ARG A O 1
ATOM 2509 N N . SER A 1 351 ? -5.890 26.604 4.434 1.00 96.19 351 SER A N 1
ATOM 2510 C CA . SER A 1 351 ? -5.518 27.314 3.196 1.00 96.19 351 SER A CA 1
ATOM 2511 C C . SER A 1 351 ? -6.531 28.343 2.665 1.00 96.19 351 SER A C 1
ATOM 2513 O O . SER A 1 351 ? -6.189 29.117 1.772 1.00 96.19 351 SER A O 1
ATOM 2515 N N . GLY A 1 352 ? -7.784 28.323 3.132 1.00 96.88 352 GLY A N 1
ATOM 2516 C CA . GLY A 1 352 ? -8.875 29.098 2.525 1.00 96.88 352 GLY A CA 1
ATOM 2517 C C . GLY A 1 352 ? -9.400 28.515 1.205 1.00 96.88 352 GLY A C 1
ATOM 2518 O O . GLY A 1 352 ? -10.171 29.175 0.512 1.00 96.88 352 GLY A O 1
ATOM 2519 N N . GLN A 1 353 ? -8.988 27.295 0.846 1.00 96.06 353 GLN A N 1
ATOM 2520 C CA . GLN A 1 353 ? -9.461 26.553 -0.322 1.00 96.06 353 GLN A CA 1
ATOM 2521 C C . GLN A 1 353 ? -10.121 25.249 0.126 1.00 96.06 353 GLN A C 1
ATOM 2523 O O . GLN A 1 353 ? -9.591 24.550 0.987 1.00 96.06 353 GLN A O 1
ATOM 2528 N N . ASN A 1 354 ? -11.260 24.897 -0.470 1.00 95.75 354 ASN A N 1
ATOM 2529 C CA . ASN A 1 354 ? -11.913 23.614 -0.210 1.00 95.75 354 ASN A CA 1
ATOM 2530 C C . ASN A 1 354 ? -11.013 22.440 -0.607 1.00 95.75 354 ASN A C 1
ATOM 2532 O O . ASN A 1 354 ? -10.272 22.524 -1.586 1.00 95.75 354 ASN A O 1
ATOM 2536 N N . LEU A 1 355 ? -11.151 21.317 0.100 1.00 95.88 355 LEU A N 1
ATOM 2537 C CA . LEU A 1 355 ? -10.724 20.032 -0.449 1.00 95.88 355 LEU A CA 1
ATOM 2538 C C . LEU A 1 355 ? -11.428 19.800 -1.793 1.00 95.88 355 LEU A C 1
ATOM 2540 O O . LEU A 1 355 ? -12.598 20.153 -1.959 1.00 95.88 355 LEU A O 1
ATOM 2544 N N . ASP A 1 356 ? -10.707 19.225 -2.746 1.00 94.94 356 ASP A N 1
ATOM 2545 C CA . ASP A 1 356 ? -11.216 18.912 -4.079 1.00 94.94 356 ASP A CA 1
ATOM 2546 C C . ASP A 1 356 ? -10.689 17.557 -4.565 1.00 94.94 356 ASP A C 1
ATOM 2548 O O . ASP A 1 356 ? -9.864 16.917 -3.907 1.00 94.94 356 ASP A O 1
ATOM 2552 N N . PHE A 1 357 ? -11.175 17.104 -5.716 1.00 95.06 357 PHE A N 1
ATOM 2553 C CA . PHE A 1 357 ? -10.885 15.759 -6.198 1.00 95.06 357 PHE A CA 1
ATOM 2554 C C . PHE A 1 357 ? -9.393 15.507 -6.471 1.00 95.06 357 PHE A C 1
ATOM 2556 O O . PHE A 1 357 ? -8.946 14.397 -6.227 1.00 95.06 357 PHE A O 1
ATOM 2563 N N . GLN A 1 358 ? -8.617 16.502 -6.921 1.00 94.12 358 GLN A N 1
ATOM 2564 C CA . GLN A 1 358 ? -7.243 16.317 -7.432 1.00 94.12 358 GLN A CA 1
ATOM 2565 C C . GLN A 1 358 ? -6.130 16.790 -6.481 1.00 94.12 358 GLN A C 1
ATOM 2567 O O . GLN A 1 358 ? -4.965 16.430 -6.657 1.00 94.12 358 GLN A O 1
ATOM 2572 N N . ASN A 1 359 ? -6.468 17.614 -5.485 1.00 95.81 359 ASN A N 1
ATOM 2573 C CA . ASN A 1 359 ? -5.510 18.233 -4.564 1.00 95.81 359 ASN A CA 1
ATOM 2574 C C . ASN A 1 359 ? -5.663 17.745 -3.122 1.00 95.81 359 ASN A C 1
ATOM 2576 O O . ASN A 1 359 ? -4.961 18.240 -2.245 1.00 95.81 359 ASN A O 1
ATOM 2580 N N . THR A 1 360 ? -6.576 16.813 -2.841 1.00 96.62 360 THR A N 1
ATOM 2581 C CA . THR A 1 360 ? -6.753 16.261 -1.486 1.00 96.62 360 THR A CA 1
ATOM 2582 C C . THR A 1 360 ? -5.764 15.131 -1.209 1.00 96.62 360 THR A C 1
ATOM 2584 O O . THR A 1 360 ? -5.104 15.134 -0.169 1.00 96.62 360 THR A O 1
ATOM 2587 N N . ILE A 1 361 ? -5.636 14.190 -2.151 1.00 96.44 361 ILE A N 1
ATOM 2588 C CA . ILE A 1 361 ? -4.727 13.040 -2.080 1.00 96.44 361 ILE A CA 1
ATOM 2589 C C . ILE A 1 361 ? -4.108 12.812 -3.458 1.00 96.44 361 ILE A C 1
ATOM 2591 O O . ILE A 1 361 ? -4.807 12.886 -4.467 1.00 96.44 361 ILE A O 1
ATOM 2595 N N . ARG A 1 362 ? -2.804 12.516 -3.498 1.00 97.12 362 ARG A N 1
ATOM 2596 C CA . ARG A 1 362 ? -2.078 12.177 -4.733 1.00 97.12 362 ARG A CA 1
ATOM 2597 C C . ARG A 1 362 ? -1.116 11.014 -4.500 1.00 97.12 362 ARG A C 1
ATOM 2599 O O . ARG A 1 362 ? -0.498 10.928 -3.441 1.00 97.12 362 ARG A O 1
ATOM 2606 N N . ALA A 1 363 ? -0.957 10.134 -5.481 1.00 97.94 363 ALA A N 1
ATOM 2607 C CA . ALA A 1 363 ? 0.048 9.077 -5.447 1.00 97.94 363 ALA A CA 1
ATOM 2608 C C . ALA A 1 363 ? 1.450 9.668 -5.642 1.00 97.94 363 ALA A C 1
ATOM 2610 O O . ALA A 1 363 ? 1.659 10.501 -6.522 1.00 97.94 363 ALA A O 1
ATOM 2611 N N . ILE A 1 364 ? 2.431 9.199 -4.873 1.00 98.38 364 ILE A N 1
ATOM 2612 C CA . ILE A 1 364 ? 3.827 9.621 -5.020 1.00 98.38 364 ILE A CA 1
ATOM 2613 C C . ILE A 1 364 ? 4.793 8.443 -4.898 1.00 98.38 364 ILE A C 1
ATOM 2615 O O . ILE A 1 364 ? 4.458 7.391 -4.356 1.00 98.38 364 ILE A O 1
ATOM 2619 N N . SER A 1 365 ? 6.021 8.659 -5.362 1.00 98.62 365 SER A N 1
ATOM 2620 C CA . SER A 1 365 ? 7.171 7.818 -5.031 1.00 98.62 365 SER A CA 1
ATOM 2621 C C . SER A 1 365 ? 8.312 8.694 -4.516 1.00 98.62 365 SER A C 1
ATOM 2623 O O . SER A 1 365 ? 8.834 9.540 -5.246 1.00 98.62 365 SER A O 1
ATOM 2625 N N . SER A 1 366 ? 8.709 8.497 -3.258 1.00 98.69 366 SER A N 1
ATOM 2626 C CA . SER A 1 366 ? 9.838 9.200 -2.633 1.00 98.69 366 SER A CA 1
ATOM 2627 C C . SER A 1 366 ? 11.145 8.446 -2.846 1.00 98.69 366 SER A C 1
ATOM 2629 O O . SER A 1 366 ? 11.199 7.240 -2.622 1.00 98.69 366 SER A O 1
ATOM 2631 N N . ARG A 1 367 ? 12.214 9.154 -3.228 1.00 98.44 367 ARG A N 1
ATOM 2632 C CA . ARG A 1 367 ? 13.559 8.583 -3.391 1.00 98.44 367 ARG A CA 1
ATOM 2633 C C . ARG A 1 367 ? 14.404 8.816 -2.144 1.00 98.44 367 ARG A C 1
ATOM 2635 O O . ARG A 1 367 ? 14.378 9.897 -1.565 1.00 98.44 367 ARG A O 1
ATOM 2642 N N . ILE A 1 368 ? 15.197 7.825 -1.769 1.00 98.75 368 ILE A N 1
ATOM 2643 C CA . ILE A 1 368 ? 16.154 7.864 -0.664 1.00 98.75 368 ILE A CA 1
ATOM 2644 C C . ILE A 1 368 ? 17.549 7.642 -1.231 1.00 98.75 368 ILE A C 1
ATOM 2646 O O . ILE A 1 368 ? 17.765 6.714 -2.011 1.00 98.75 368 ILE A O 1
ATOM 2650 N N . ASP A 1 369 ? 18.492 8.477 -0.815 1.00 98.12 369 ASP A N 1
ATOM 2651 C CA . ASP A 1 369 ? 19.921 8.232 -0.984 1.00 98.12 369 ASP A CA 1
ATOM 2652 C C . ASP A 1 369 ? 20.396 7.302 0.139 1.00 98.12 369 ASP A C 1
ATOM 2654 O O . ASP A 1 369 ? 20.321 7.643 1.323 1.00 98.12 369 ASP A O 1
ATOM 2658 N N . MET A 1 370 ? 20.870 6.111 -0.229 1.00 97.88 370 MET A N 1
ATOM 2659 C CA . MET A 1 370 ? 21.267 5.079 0.733 1.00 97.88 370 MET A CA 1
ATOM 2660 C C . MET A 1 370 ? 22.591 5.392 1.433 1.00 97.88 370 MET A C 1
ATOM 2662 O O . MET A 1 370 ? 22.838 4.867 2.516 1.00 97.88 370 MET A O 1
ATOM 2666 N N . SER A 1 371 ? 23.429 6.262 0.861 1.00 96.75 371 SER A N 1
ATOM 2667 C CA . SER A 1 371 ? 24.703 6.657 1.473 1.00 96.75 371 SER A CA 1
ATOM 2668 C C . SER A 1 371 ? 24.499 7.615 2.646 1.00 96.75 371 SER A C 1
ATOM 2670 O O . SER A 1 371 ? 25.183 7.525 3.667 1.00 96.75 371 SER A O 1
ATOM 2672 N N . THR A 1 372 ? 23.517 8.509 2.525 1.00 97.50 372 THR A N 1
ATOM 2673 C CA . THR A 1 372 ? 23.171 9.492 3.555 1.00 97.50 372 THR A CA 1
ATOM 2674 C C . THR A 1 372 ? 21.978 9.061 4.400 1.00 97.50 372 THR A C 1
ATOM 2676 O O . THR A 1 372 ? 21.758 9.633 5.471 1.00 97.50 372 THR A O 1
ATOM 2679 N N . LEU A 1 373 ? 21.209 8.059 3.958 1.00 97.94 373 LEU A N 1
ATOM 2680 C CA . LEU A 1 373 ? 19.923 7.653 4.530 1.00 97.94 373 LEU A CA 1
ATOM 2681 C C . LEU A 1 373 ? 19.003 8.870 4.700 1.00 97.94 373 LEU A C 1
ATOM 2683 O O . LEU A 1 373 ? 18.574 9.195 5.810 1.00 97.94 373 LEU A O 1
ATOM 2687 N N . SER A 1 374 ? 18.794 9.609 3.614 1.00 98.19 374 SER A N 1
ATOM 2688 C CA . SER A 1 374 ? 17.961 10.813 3.584 1.00 98.19 374 SER A CA 1
ATOM 2689 C C . SER A 1 374 ? 17.151 10.891 2.292 1.00 98.19 374 SER A C 1
ATOM 2691 O O . SER A 1 374 ? 17.514 10.275 1.290 1.00 98.19 374 SER A O 1
ATOM 2693 N N . GLU A 1 375 ? 16.023 11.601 2.325 1.00 98.25 375 GLU A N 1
ATOM 2694 C CA . GLU A 1 375 ? 15.185 11.767 1.140 1.00 98.25 375 GLU A CA 1
ATOM 2695 C C . GLU A 1 375 ? 15.861 12.671 0.095 1.00 98.25 375 GLU A C 1
ATOM 2697 O O . GLU A 1 375 ? 16.165 13.835 0.366 1.00 98.25 375 GLU A O 1
ATOM 2702 N N . ASP A 1 376 ? 15.983 12.176 -1.136 1.00 97.50 376 ASP A N 1
ATOM 2703 C CA . ASP A 1 376 ? 16.258 12.991 -2.319 1.00 97.50 376 ASP A CA 1
ATOM 2704 C C . ASP A 1 376 ? 14.944 13.590 -2.840 1.00 97.50 376 ASP A C 1
ATOM 2706 O O . ASP A 1 376 ? 14.327 13.133 -3.808 1.00 97.50 376 ASP A O 1
ATOM 2710 N N . TYR A 1 377 ? 14.482 14.628 -2.146 1.00 95.88 377 TYR A N 1
ATOM 2711 C CA . TYR A 1 377 ? 13.187 15.248 -2.416 1.00 95.88 377 TYR A CA 1
ATOM 2712 C C . TYR A 1 377 ? 13.073 15.844 -3.825 1.00 95.88 377 TYR A C 1
ATOM 2714 O O . TYR A 1 377 ? 11.978 15.896 -4.383 1.00 95.88 377 TYR A O 1
ATOM 2722 N N . ALA A 1 378 ? 14.187 16.280 -4.421 1.00 94.94 378 ALA A N 1
ATOM 2723 C CA . ALA A 1 378 ? 14.186 16.832 -5.774 1.00 94.94 378 ALA A CA 1
ATOM 2724 C C . ALA A 1 378 ? 13.782 15.788 -6.829 1.00 94.94 378 ALA A C 1
ATOM 2726 O O . ALA A 1 378 ? 13.327 16.156 -7.911 1.00 94.94 378 ALA A O 1
ATOM 2727 N N . LYS A 1 379 ? 13.929 14.497 -6.506 1.00 95.69 379 LYS A N 1
ATOM 2728 C CA . LYS A 1 379 ? 13.564 13.365 -7.359 1.00 95.69 379 LYS A CA 1
ATOM 2729 C C . LYS A 1 379 ? 12.230 12.718 -6.999 1.00 95.69 379 LYS A C 1
ATOM 2731 O O . LYS A 1 379 ? 11.865 11.752 -7.659 1.00 95.69 379 LYS A O 1
ATOM 2736 N N . ARG A 1 380 ? 11.495 13.212 -5.994 1.00 96.75 380 ARG A N 1
ATOM 2737 C CA . ARG A 1 380 ? 10.157 12.685 -5.683 1.00 96.75 380 ARG A CA 1
ATOM 2738 C C . ARG A 1 380 ? 9.247 12.822 -6.906 1.00 96.75 380 ARG A C 1
ATOM 2740 O O . ARG A 1 380 ? 9.127 13.909 -7.474 1.00 96.75 380 ARG A O 1
ATOM 2747 N N . ILE A 1 381 ? 8.580 11.728 -7.257 1.00 97.50 381 ILE A N 1
ATOM 2748 C CA . ILE A 1 381 ? 7.628 11.671 -8.367 1.00 97.50 381 ILE A CA 1
ATOM 2749 C C . ILE A 1 381 ? 6.216 11.849 -7.812 1.00 97.50 381 ILE A C 1
ATOM 2751 O O . ILE A 1 381 ? 5.863 11.200 -6.830 1.00 97.50 381 ILE A O 1
ATOM 2755 N N . ASP A 1 382 ? 5.435 12.721 -8.449 1.00 96.69 382 ASP A N 1
ATOM 2756 C CA . ASP A 1 382 ? 3.978 12.816 -8.310 1.00 96.69 382 ASP A CA 1
ATOM 2757 C C . ASP A 1 382 ? 3.361 12.044 -9.479 1.00 96.69 382 ASP A C 1
ATOM 2759 O O . ASP A 1 382 ? 3.664 12.326 -10.641 1.00 96.69 382 ASP A O 1
ATOM 2763 N N . HIS A 1 383 ? 2.584 11.009 -9.171 1.00 97.12 383 HIS A N 1
ATOM 2764 C CA . HIS A 1 383 ? 1.919 10.184 -10.169 1.00 97.12 383 HIS A CA 1
ATOM 2765 C C . HIS A 1 383 ? 0.549 10.787 -10.454 1.00 97.12 383 HIS A C 1
ATOM 2767 O O . HIS A 1 383 ? -0.451 10.409 -9.845 1.00 97.12 383 HIS A O 1
ATOM 2773 N N . ASP A 1 384 ? 0.524 11.715 -11.404 1.00 95.00 384 ASP A N 1
ATOM 2774 C CA . ASP A 1 384 ? -0.677 12.435 -11.814 1.00 95.00 384 ASP A CA 1
ATOM 2775 C C . ASP A 1 384 ? -1.858 11.500 -12.123 1.00 95.00 384 ASP A C 1
ATOM 2777 O O . ASP A 1 384 ? -1.655 10.406 -12.658 1.00 95.00 384 ASP A O 1
ATOM 2781 N N . ASN A 1 385 ? -3.091 11.914 -11.819 1.00 95.38 385 ASN A N 1
ATOM 2782 C CA . ASN A 1 385 ? -4.304 11.099 -12.004 1.00 95.38 385 ASN A CA 1
ATOM 2783 C C . ASN A 1 385 ? -4.243 9.754 -11.257 1.00 95.38 385 ASN A C 1
ATOM 2785 O O . ASN A 1 385 ? -4.501 8.686 -11.823 1.00 95.38 385 ASN A O 1
ATOM 2789 N N . SER A 1 386 ? -3.773 9.761 -10.007 1.00 96.31 386 SER A N 1
ATOM 2790 C CA . SER A 1 386 ? -3.692 8.579 -9.139 1.00 96.31 386 SER A CA 1
ATOM 2791 C C . SER A 1 386 ? -3.629 8.956 -7.661 1.00 96.31 386 SER A C 1
ATOM 2793 O O . SER A 1 386 ? -3.120 10.017 -7.312 1.00 96.31 386 SER A O 1
ATOM 2795 N N . SER A 1 387 ? -4.109 8.062 -6.788 1.00 94.06 387 SER A N 1
ATOM 2796 C CA . SER A 1 387 ? -4.250 8.352 -5.349 1.00 94.06 387 SER A CA 1
ATOM 2797 C C . SER A 1 387 ? -3.226 7.673 -4.439 1.00 94.06 387 SER A C 1
ATOM 2799 O O . SER A 1 387 ? -2.814 8.263 -3.446 1.00 94.06 387 SER A O 1
ATOM 2801 N N . LEU A 1 388 ? -2.804 6.443 -4.755 1.00 97.12 388 LEU A N 1
ATOM 2802 C CA . LEU A 1 388 ? -1.990 5.619 -3.862 1.00 97.12 388 LEU A CA 1
ATOM 2803 C C . LEU A 1 388 ? -1.017 4.723 -4.635 1.00 97.12 388 LEU A C 1
ATOM 2805 O O . LEU A 1 388 ? -1.444 3.883 -5.428 1.00 97.12 388 LEU A O 1
ATOM 2809 N N . GLY A 1 389 ? 0.284 4.886 -4.375 1.00 98.19 389 GLY A N 1
ATOM 2810 C CA . GLY A 1 389 ? 1.310 3.908 -4.732 1.00 98.19 389 GLY A CA 1
ATOM 2811 C C . GLY A 1 389 ? 1.437 2.838 -3.644 1.00 98.19 389 GLY A C 1
ATOM 2812 O O . GLY A 1 389 ? 1.793 3.166 -2.517 1.00 98.19 389 GLY A O 1
ATOM 2813 N N . SER A 1 390 ? 1.156 1.574 -3.964 1.00 97.81 390 SER A N 1
ATOM 2814 C CA . SER A 1 390 ? 1.030 0.482 -2.975 1.00 97.81 390 SER A CA 1
ATOM 2815 C C . SER A 1 390 ? 2.222 -0.478 -2.939 1.00 97.81 390 SER A C 1
ATOM 2817 O O . SER A 1 390 ? 2.491 -1.107 -1.917 1.00 97.81 390 SER A O 1
ATOM 2819 N N . ALA A 1 391 ? 2.949 -0.603 -4.050 1.00 98.62 391 ALA A N 1
ATOM 2820 C CA . ALA A 1 391 ? 4.110 -1.477 -4.180 1.00 98.62 391 ALA A CA 1
ATOM 2821 C C . ALA A 1 391 ? 5.009 -1.023 -5.330 1.00 98.62 391 ALA A C 1
ATOM 2823 O O . ALA A 1 391 ? 4.562 -0.340 -6.251 1.00 98.62 391 ALA A O 1
ATOM 2824 N N . ALA A 1 392 ? 6.272 -1.442 -5.305 1.00 98.69 392 ALA A N 1
ATOM 2825 C CA . ALA A 1 392 ? 7.186 -1.261 -6.422 1.00 98.69 392 ALA A CA 1
ATOM 2826 C C . ALA A 1 392 ? 8.074 -2.489 -6.625 1.00 98.69 392 ALA A C 1
ATOM 2828 O O . ALA A 1 392 ? 8.229 -3.313 -5.726 1.00 98.69 392 ALA A O 1
ATOM 2829 N N . VAL A 1 393 ? 8.678 -2.600 -7.806 1.00 98.75 393 VAL A N 1
ATOM 2830 C CA . VAL A 1 393 ? 9.779 -3.530 -8.074 1.00 98.75 393 VAL A CA 1
ATOM 2831 C C . VAL A 1 393 ? 10.758 -2.899 -9.059 1.00 98.75 393 VAL A C 1
ATOM 2833 O O . VAL A 1 393 ? 10.363 -2.226 -10.014 1.00 98.75 393 VAL A O 1
ATOM 2836 N N . TYR A 1 394 ? 12.049 -3.112 -8.831 1.00 98.50 394 TYR A N 1
ATOM 2837 C CA . TYR A 1 394 ? 13.086 -2.719 -9.776 1.00 98.50 394 TYR A CA 1
ATOM 2838 C C . TYR A 1 394 ? 13.196 -3.723 -10.920 1.00 98.50 394 TYR A C 1
ATOM 2840 O O . TYR A 1 394 ? 13.200 -4.934 -10.701 1.00 98.50 394 TYR A O 1
ATOM 2848 N N . HIS A 1 395 ? 13.400 -3.220 -12.135 1.00 98.31 395 HIS A N 1
ATOM 2849 C CA . HIS A 1 395 ? 13.958 -4.039 -13.199 1.00 98.31 395 HIS A CA 1
ATOM 2850 C C . HIS A 1 395 ? 15.409 -4.428 -12.843 1.00 98.31 395 HIS A C 1
ATOM 2852 O O . HIS A 1 395 ? 16.147 -3.579 -12.328 1.00 98.31 395 HIS A O 1
ATOM 2858 N N . PRO A 1 396 ? 15.886 -5.649 -13.168 1.00 96.94 396 PRO A N 1
ATOM 2859 C CA . PRO A 1 396 ? 17.246 -6.088 -12.851 1.00 96.94 396 PRO A CA 1
ATOM 2860 C C . PRO A 1 396 ? 18.373 -5.171 -13.345 1.00 96.94 396 PRO A C 1
ATOM 2862 O O . PRO A 1 396 ? 19.478 -5.252 -12.825 1.00 96.94 396 PRO A O 1
ATOM 2865 N N . SER A 1 397 ? 18.132 -4.326 -14.349 1.00 97.19 397 SER A N 1
ATOM 2866 C CA . SER A 1 397 ? 19.106 -3.342 -14.854 1.00 97.19 397 SER A CA 1
ATOM 2867 C C . SER A 1 397 ? 19.330 -2.138 -13.936 1.00 97.19 397 SER A C 1
ATOM 2869 O O . SER A 1 397 ? 20.270 -1.385 -14.173 1.00 97.19 397 SER A O 1
ATOM 2871 N N . GLY A 1 398 ? 18.442 -1.897 -12.967 1.00 97.31 398 GLY A N 1
ATOM 2872 C CA . GLY A 1 398 ? 18.445 -0.701 -12.119 1.00 97.31 398 GLY A CA 1
ATOM 2873 C C . GLY A 1 398 ? 17.960 0.585 -12.800 1.00 97.31 398 GLY A C 1
ATOM 2874 O O . GLY A 1 398 ? 17.799 1.596 -12.126 1.00 97.31 398 GLY A O 1
ATOM 2875 N N . VAL A 1 399 ? 17.691 0.557 -14.111 1.00 97.81 399 VAL A N 1
ATOM 2876 C CA . VAL A 1 399 ? 17.236 1.736 -14.875 1.00 97.81 399 VAL A CA 1
ATOM 2877 C C . VAL A 1 399 ? 15.740 1.965 -14.714 1.00 97.81 399 VAL A C 1
ATOM 2879 O O . VAL A 1 399 ? 15.303 3.097 -14.525 1.00 97.81 399 VAL A O 1
ATOM 2882 N N . TYR A 1 400 ? 14.956 0.889 -14.794 1.00 98.50 400 TYR A N 1
ATOM 2883 C CA . TYR A 1 400 ? 13.503 0.956 -14.701 1.00 98.50 400 TYR A CA 1
ATOM 2884 C C . TYR A 1 400 ? 13.017 0.509 -13.327 1.00 98.50 400 TYR A C 1
ATOM 2886 O O . TYR A 1 400 ? 13.547 -0.438 -12.741 1.00 98.50 400 TYR A O 1
ATOM 2894 N N . MET A 1 401 ? 11.961 1.156 -12.856 1.00 98.38 401 MET A N 1
ATOM 2895 C CA . MET A 1 401 ? 11.160 0.725 -11.718 1.00 98.38 401 MET A CA 1
ATOM 2896 C C . MET A 1 401 ? 9.691 0.693 -12.136 1.00 98.38 401 MET A C 1
ATOM 2898 O O . MET A 1 401 ? 9.241 1.533 -12.913 1.00 98.38 401 MET A O 1
ATOM 2902 N N . PHE A 1 402 ? 8.946 -0.267 -11.606 1.00 98.88 402 PHE A N 1
ATOM 2903 C CA . PHE A 1 402 ? 7.507 -0.390 -11.797 1.00 98.88 402 PHE A CA 1
ATOM 2904 C C . PHE A 1 402 ? 6.811 -0.096 -10.474 1.00 98.88 402 PHE A C 1
ATOM 2906 O O . PHE A 1 402 ? 7.230 -0.642 -9.455 1.00 98.88 402 PHE A O 1
ATOM 2913 N N . VAL A 1 403 ? 5.778 0.748 -10.480 1.00 98.94 403 VAL A N 1
ATOM 2914 C CA . VAL A 1 403 ? 5.031 1.157 -9.278 1.00 98.94 403 VAL A CA 1
ATOM 2915 C C . VAL A 1 403 ? 3.556 0.834 -9.459 1.00 98.94 403 VAL A C 1
ATOM 2917 O O . VAL A 1 403 ? 2.938 1.307 -10.408 1.00 98.94 403 VAL A O 1
ATOM 2920 N N . ALA A 1 404 ? 2.984 0.044 -8.558 1.00 98.81 404 ALA A N 1
ATOM 2921 C CA . ALA A 1 404 ? 1.562 -0.265 -8.543 1.00 98.81 404 ALA A CA 1
ATOM 2922 C C . ALA A 1 404 ? 0.774 0.940 -8.014 1.00 98.81 404 ALA A C 1
ATOM 2924 O O . ALA A 1 404 ? 1.012 1.402 -6.900 1.00 98.81 404 ALA A O 1
ATOM 2925 N N . LEU A 1 405 ? -0.155 1.442 -8.827 1.00 98.62 405 LEU A N 1
ATOM 2926 C CA . LEU A 1 405 ? -1.067 2.537 -8.512 1.00 98.62 405 LEU A CA 1
ATOM 2927 C C . LEU A 1 405 ? -2.445 1.934 -8.230 1.00 98.62 405 LEU A C 1
ATOM 2929 O O . LEU A 1 405 ? -3.224 1.648 -9.145 1.00 98.62 405 LEU A O 1
ATOM 2933 N N . GLU A 1 406 ? -2.698 1.682 -6.948 1.00 97.81 406 GLU A N 1
ATOM 2934 C CA . GLU A 1 406 ? -3.730 0.768 -6.455 1.00 97.81 406 GLU A CA 1
ATOM 2935 C C . GLU A 1 406 ? -5.133 1.158 -6.929 1.00 97.81 406 GLU A C 1
ATOM 2937 O O . GLU A 1 406 ? -5.823 0.402 -7.612 1.00 97.81 406 GLU A O 1
ATOM 2942 N N . THR A 1 407 ? -5.554 2.380 -6.630 1.00 96.94 407 THR A N 1
ATOM 2943 C CA . THR A 1 407 ? -6.938 2.791 -6.894 1.00 96.94 407 THR A CA 1
ATOM 2944 C C . THR A 1 407 ? -7.181 3.138 -8.362 1.00 96.94 407 THR A C 1
ATOM 2946 O O . THR A 1 407 ? -8.321 3.199 -8.812 1.00 96.94 407 THR A O 1
ATOM 2949 N N . SER A 1 408 ? -6.107 3.373 -9.117 1.00 97.44 408 SER A N 1
ATOM 2950 C CA . SER A 1 408 ? -6.132 3.824 -10.513 1.00 97.44 408 SER A CA 1
ATOM 2951 C C . SER A 1 408 ? -6.063 2.669 -11.513 1.00 97.44 408 SER A C 1
ATOM 2953 O O . SER A 1 408 ? -6.102 2.900 -12.724 1.00 97.44 408 SER A O 1
ATOM 2955 N N . ARG A 1 409 ? -5.933 1.422 -11.030 1.00 97.31 409 ARG A N 1
ATOM 2956 C CA . ARG A 1 409 ? -5.792 0.207 -11.853 1.00 97.31 409 ARG A CA 1
ATOM 2957 C C . ARG A 1 409 ? -4.629 0.298 -12.845 1.00 97.31 409 ARG A C 1
ATOM 2959 O O . ARG A 1 409 ? -4.783 0.043 -14.047 1.00 97.31 409 ARG A O 1
ATOM 2966 N N . GLN A 1 410 ? -3.485 0.780 -12.366 1.00 9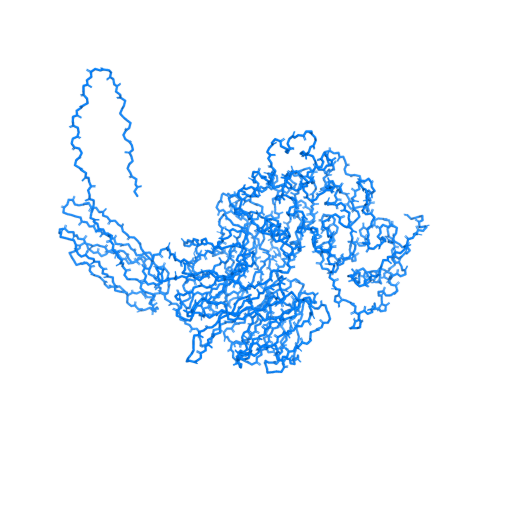8.50 410 GLN A N 1
ATOM 2967 C CA . GLN A 1 410 ? -2.339 1.087 -13.215 1.00 98.50 410 GLN A CA 1
ATOM 2968 C C . GLN A 1 410 ? -1.017 0.645 -12.594 1.00 98.50 410 GLN A C 1
ATOM 2970 O O . GLN A 1 410 ? -0.881 0.546 -11.379 1.00 98.50 410 GLN A O 1
ATOM 2975 N N . VAL A 1 411 ? -0.022 0.431 -13.450 1.00 98.88 411 VAL A N 1
ATOM 2976 C CA . VAL A 1 411 ? 1.388 0.350 -13.066 1.00 98.88 411 VAL A CA 1
ATOM 2977 C C . VAL A 1 411 ? 2.141 1.474 -13.768 1.00 98.88 411 VAL A C 1
ATOM 2979 O O . VAL A 1 411 ? 2.152 1.525 -14.998 1.00 98.88 411 VAL A O 1
ATOM 2982 N N . ALA A 1 412 ? 2.768 2.373 -13.015 1.00 98.81 412 ALA A N 1
ATOM 2983 C CA . ALA A 1 412 ? 3.669 3.375 -13.574 1.00 98.81 412 ALA A CA 1
ATOM 2984 C C . ALA A 1 412 ? 5.030 2.750 -13.889 1.00 98.81 412 ALA A C 1
ATOM 2986 O O . ALA A 1 412 ? 5.608 2.050 -13.057 1.00 98.81 412 ALA A O 1
ATOM 2987 N N . VAL A 1 413 ? 5.551 3.031 -15.082 1.00 98.75 413 VAL A N 1
ATOM 2988 C CA . VAL A 1 413 ? 6.914 2.687 -15.490 1.00 98.75 413 VAL A CA 1
ATOM 2989 C C . VAL A 1 413 ? 7.779 3.923 -15.318 1.00 98.75 413 VAL A C 1
ATOM 2991 O O . VAL A 1 413 ? 7.522 4.961 -15.925 1.00 98.75 413 VAL A O 1
ATOM 2994 N N . VAL A 1 414 ? 8.803 3.820 -14.482 1.00 98.50 414 VAL A N 1
ATOM 2995 C CA . VAL A 1 414 ? 9.625 4.941 -14.027 1.00 98.50 414 VAL A CA 1
ATOM 2996 C C . VAL A 1 414 ? 11.065 4.754 -14.490 1.00 98.50 414 VAL A C 1
ATOM 2998 O O . VAL A 1 414 ? 11.642 3.679 -14.334 1.00 98.50 414 VAL A O 1
ATOM 3001 N N . ASP A 1 415 ? 11.663 5.820 -15.019 1.00 96.69 415 ASP A N 1
ATOM 3002 C CA . ASP A 1 415 ? 13.115 5.977 -15.101 1.00 96.69 415 ASP A CA 1
ATOM 3003 C C . ASP A 1 415 ? 13.631 6.280 -13.690 1.00 96.69 415 ASP A C 1
ATOM 3005 O O . ASP A 1 415 ? 13.513 7.403 -13.190 1.00 96.69 415 ASP A O 1
ATOM 3009 N N . ALA A 1 416 ? 14.149 5.250 -13.024 1.00 96.94 416 ALA A N 1
ATOM 3010 C CA . ALA A 1 416 ? 14.530 5.297 -11.617 1.00 96.94 416 ALA A CA 1
ATOM 3011 C C . ALA A 1 416 ? 15.804 6.122 -11.375 1.00 96.94 416 ALA A C 1
ATOM 3013 O O . ALA A 1 416 ? 16.005 6.651 -10.280 1.00 96.94 416 ALA A O 1
ATOM 3014 N N . ILE A 1 417 ? 16.649 6.275 -12.399 1.00 94.62 417 ILE A N 1
ATOM 3015 C CA . ILE A 1 417 ? 17.865 7.090 -12.328 1.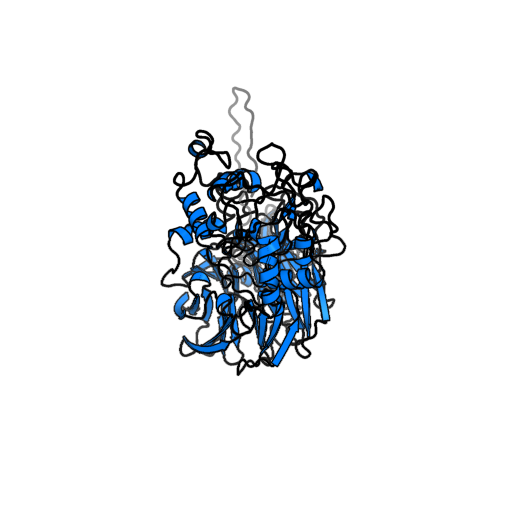00 94.62 417 ILE A CA 1
ATOM 3016 C C . ILE A 1 417 ? 17.486 8.564 -12.490 1.00 94.62 417 ILE A C 1
ATOM 3018 O O . ILE A 1 417 ? 17.838 9.402 -11.648 1.00 94.62 417 ILE A O 1
ATOM 3022 N N . GLY A 1 418 ? 16.733 8.871 -13.551 1.00 90.88 418 GLY A N 1
ATOM 3023 C CA . GLY A 1 418 ? 16.280 10.217 -13.888 1.00 90.88 418 GLY A CA 1
ATOM 3024 C C . GLY A 1 418 ? 15.233 10.772 -12.924 1.00 90.88 418 GLY A C 1
ATOM 3025 O O . GLY A 1 418 ? 15.225 11.982 -12.688 1.00 90.88 418 GLY A O 1
ATOM 3026 N N . GLY A 1 419 ? 14.422 9.910 -12.306 1.00 92.75 419 GLY A N 1
ATOM 3027 C CA . GLY A 1 419 ? 13.340 10.277 -11.392 1.00 92.75 419 GLY A CA 1
ATOM 3028 C C . GLY A 1 419 ? 12.120 10.833 -12.123 1.00 92.75 419 GLY A C 1
ATOM 3029 O O . GLY A 1 419 ? 11.622 11.895 -11.761 1.00 92.75 419 GLY A O 1
ATOM 3030 N N . ARG A 1 420 ? 11.673 10.152 -13.184 1.00 91.25 420 ARG A N 1
ATOM 3031 C CA . ARG A 1 420 ? 10.489 10.550 -13.961 1.00 91.25 420 ARG A CA 1
ATOM 3032 C C . ARG A 1 420 ? 9.661 9.350 -14.397 1.00 91.25 420 ARG A C 1
ATOM 3034 O O . ARG A 1 420 ? 10.206 8.296 -14.720 1.00 91.25 420 ARG A O 1
ATOM 3041 N N . GLU A 1 421 ? 8.350 9.536 -14.453 1.00 96.38 421 GLU A N 1
ATOM 3042 C CA . GLU A 1 421 ? 7.440 8.578 -15.077 1.00 96.38 421 GLU A CA 1
ATOM 3043 C C . GLU A 1 421 ? 7.615 8.599 -16.605 1.00 96.38 421 GLU A C 1
ATOM 3045 O O . GLU A 1 421 ? 7.771 9.661 -17.211 1.00 96.38 421 GLU A O 1
ATOM 3050 N N . LEU A 1 422 ? 7.636 7.418 -17.221 1.00 96.06 422 LEU A N 1
ATOM 3051 C CA . LEU A 1 422 ? 7.759 7.237 -18.667 1.00 96.06 422 LEU A CA 1
ATOM 3052 C C . LEU A 1 422 ? 6.391 7.012 -19.317 1.00 96.06 422 LEU A C 1
ATOM 3054 O O . LEU A 1 422 ? 6.072 7.650 -20.316 1.00 96.06 422 LEU A O 1
ATOM 3058 N N . PHE A 1 423 ? 5.609 6.081 -18.768 1.00 97.62 423 PHE A N 1
ATOM 3059 C CA . PHE A 1 423 ? 4.240 5.765 -19.178 1.00 97.62 423 PHE A CA 1
ATOM 3060 C C . PHE A 1 423 ? 3.560 4.908 -18.102 1.00 97.62 423 PHE A C 1
ATOM 3062 O O . PHE A 1 423 ? 4.209 4.453 -17.156 1.00 97.62 423 PHE A O 1
ATOM 3069 N N . LYS A 1 424 ? 2.259 4.650 -18.264 1.00 98.00 424 LYS A N 1
ATOM 3070 C CA . LYS A 1 424 ? 1.484 3.765 -17.388 1.00 98.00 424 LYS A CA 1
ATOM 3071 C C . LYS A 1 424 ? 0.906 2.587 -18.160 1.00 98.00 424 LYS A C 1
ATOM 3073 O O . LYS A 1 424 ? 0.498 2.724 -19.312 1.00 98.00 424 LYS A O 1
ATOM 3078 N N . ILE A 1 425 ? 0.830 1.445 -17.492 1.00 98.50 425 ILE A N 1
ATOM 3079 C CA . ILE A 1 425 ? 0.210 0.217 -17.986 1.00 98.50 425 ILE A CA 1
ATOM 3080 C C . ILE A 1 425 ? -1.136 0.073 -17.282 1.00 98.50 425 ILE A C 1
ATOM 3082 O O . ILE A 1 425 ? -1.190 0.130 -16.057 1.00 98.50 425 ILE A O 1
ATOM 3086 N N . ASN A 1 426 ? -2.222 -0.101 -18.034 1.00 98.06 426 ASN A N 1
ATOM 3087 C CA . ASN A 1 426 ? -3.520 -0.424 -17.441 1.00 98.06 426 ASN A CA 1
ATOM 3088 C C . ASN A 1 426 ? -3.536 -1.898 -17.027 1.00 98.06 426 ASN A C 1
ATOM 3090 O O . ASN A 1 426 ? -3.184 -2.755 -17.832 1.00 98.06 426 ASN A O 1
ATOM 3094 N N . VAL A 1 427 ? -3.967 -2.172 -15.800 1.00 98.62 427 VAL A N 1
ATOM 3095 C CA . VAL A 1 427 ? -4.080 -3.519 -15.221 1.00 98.62 427 VAL A CA 1
ATOM 3096 C C . VAL A 1 427 ? -5.450 -3.686 -14.547 1.00 98.62 427 VAL A C 1
ATOM 3098 O O . VAL A 1 427 ? -6.325 -2.825 -14.698 1.00 98.62 427 VAL A O 1
ATOM 3101 N N . GLY A 1 428 ? -5.654 -4.796 -13.837 1.00 98.12 428 GLY A N 1
ATOM 3102 C CA . GLY A 1 428 ? -6.843 -5.024 -13.013 1.00 98.12 428 GLY A CA 1
ATOM 3103 C C . GLY A 1 428 ? -6.935 -4.112 -11.779 1.00 98.12 428 GLY A C 1
ATOM 3104 O O . GLY A 1 428 ? -6.140 -3.191 -11.574 1.00 98.12 428 GLY A O 1
ATOM 3105 N N . ARG A 1 429 ? -7.956 -4.341 -10.955 1.00 98.19 429 ARG A N 1
ATOM 3106 C CA . ARG A 1 429 ? -8.284 -3.537 -9.770 1.00 98.19 429 ARG A CA 1
ATOM 3107 C C . ARG A 1 429 ? -7.325 -3.776 -8.606 1.00 98.19 429 ARG A C 1
ATOM 3109 O O . ARG A 1 429 ? -6.993 -4.916 -8.288 1.00 98.19 429 ARG A O 1
ATOM 3116 N N . ALA A 1 430 ? -6.973 -2.690 -7.914 1.00 97.44 430 ALA A N 1
ATOM 3117 C CA . ALA A 1 430 ? -6.119 -2.701 -6.727 1.00 97.44 430 ALA A CA 1
ATOM 3118 C C . ALA A 1 430 ? -4.832 -3.530 -6.907 1.00 97.44 430 ALA A C 1
ATOM 3120 O O . ALA A 1 430 ? -4.629 -4.511 -6.182 1.00 97.44 430 ALA A O 1
ATOM 3121 N N . PRO A 1 431 ? -3.950 -3.184 -7.870 1.00 98.50 431 PRO A N 1
ATOM 3122 C CA . PRO A 1 431 ? -2.621 -3.767 -7.901 1.00 98.50 431 PRO A CA 1
ATOM 3123 C C . PRO A 1 431 ? -1.906 -3.453 -6.577 1.00 98.50 431 PRO A C 1
ATOM 3125 O O . PRO A 1 431 ? -1.791 -2.290 -6.188 1.00 98.50 431 PRO A O 1
ATOM 3128 N N . GLN A 1 432 ? -1.458 -4.490 -5.867 1.00 95.12 432 GLN A N 1
ATOM 3129 C CA . GLN A 1 432 ? -0.848 -4.384 -4.527 1.00 95.12 432 GLN A CA 1
ATOM 3130 C C . GLN A 1 432 ? 0.497 -5.117 -4.409 1.00 95.12 432 GLN A C 1
ATOM 3132 O O . GLN A 1 432 ? 1.166 -5.050 -3.379 1.00 95.12 432 GLN A O 1
ATOM 3137 N N . GLY A 1 433 ? 0.921 -5.829 -5.453 1.00 96.75 433 GLY A N 1
ATOM 3138 C CA . GLY A 1 433 ? 2.195 -6.538 -5.474 1.00 96.75 433 GLY A CA 1
ATOM 3139 C C . GLY A 1 433 ? 2.758 -6.626 -6.882 1.00 96.75 433 GLY A C 1
ATOM 3140 O O . GLY A 1 433 ? 2.008 -6.771 -7.846 1.00 96.75 433 GLY A O 1
ATOM 3141 N N . LEU A 1 434 ? 4.084 -6.556 -6.989 1.00 98.69 434 LEU A N 1
ATOM 3142 C CA . LEU A 1 434 ? 4.814 -6.676 -8.244 1.00 98.69 434 LEU A CA 1
ATOM 3143 C C . LEU A 1 434 ? 6.004 -7.621 -8.062 1.00 98.69 434 LEU A C 1
ATOM 3145 O O . LEU A 1 434 ? 6.718 -7.544 -7.062 1.00 98.69 434 LEU A O 1
ATOM 3149 N N . THR A 1 435 ? 6.252 -8.488 -9.038 1.00 98.62 435 THR A N 1
ATOM 3150 C CA . THR A 1 435 ? 7.518 -9.227 -9.138 1.00 98.62 435 THR A CA 1
ATOM 3151 C C . THR A 1 435 ? 7.939 -9.353 -10.595 1.00 98.62 435 THR A C 1
ATOM 3153 O O . THR A 1 435 ? 7.112 -9.223 -11.494 1.00 98.62 435 THR A O 1
ATOM 3156 N N . ILE A 1 436 ? 9.226 -9.565 -10.850 1.00 98.12 436 ILE A N 1
ATOM 3157 C CA . ILE A 1 436 ? 9.785 -9.579 -12.203 1.00 98.12 436 ILE A CA 1
ATOM 3158 C C . ILE A 1 436 ? 10.621 -10.834 -12.428 1.00 98.12 436 ILE A C 1
ATOM 3160 O O . ILE A 1 436 ? 11.304 -11.308 -11.518 1.00 98.12 436 ILE A O 1
ATOM 3164 N N . SER A 1 437 ? 10.567 -11.375 -13.644 1.00 97.25 437 SER A N 1
ATOM 3165 C CA . SER A 1 437 ? 11.424 -12.479 -14.064 1.00 97.25 437 SER A CA 1
ATOM 3166 C C . SER A 1 437 ? 12.907 -12.105 -13.977 1.00 97.25 437 SER A C 1
ATOM 3168 O O . SER A 1 437 ? 13.297 -10.949 -14.144 1.00 97.25 437 SER A O 1
ATOM 3170 N N . ALA A 1 438 ? 13.760 -13.102 -13.730 1.00 93.00 438 ALA A N 1
ATOM 3171 C CA . ALA A 1 438 ? 15.201 -12.892 -13.572 1.00 93.00 438 ALA A CA 1
ATOM 3172 C C . ALA A 1 438 ? 15.873 -12.284 -14.820 1.00 93.00 438 ALA A C 1
ATOM 3174 O O . ALA A 1 438 ? 16.858 -11.554 -14.696 1.00 93.00 438 ALA A O 1
ATOM 3175 N N . ASP A 1 439 ? 15.335 -12.564 -16.010 1.00 93.88 439 ASP A N 1
ATOM 3176 C CA . ASP A 1 439 ? 15.781 -11.983 -17.280 1.00 93.88 439 ASP A CA 1
ATOM 3177 C C . ASP A 1 439 ? 15.249 -10.557 -17.522 1.00 93.88 439 ASP A C 1
ATOM 3179 O O . ASP A 1 439 ? 15.719 -9.881 -18.432 1.00 93.88 439 ASP A O 1
ATOM 3183 N N . GLY A 1 440 ? 14.310 -10.084 -16.696 1.00 96.44 440 GLY A N 1
ATOM 3184 C CA . GLY A 1 440 ? 13.719 -8.753 -16.786 1.00 96.44 440 GLY A CA 1
ATOM 3185 C C . GLY A 1 440 ? 12.640 -8.591 -17.860 1.00 96.44 440 GLY A C 1
ATOM 3186 O O . GLY A 1 440 ? 12.143 -7.483 -18.049 1.00 96.44 440 GLY A O 1
ATOM 3187 N N . ASN A 1 441 ? 12.253 -9.663 -18.555 1.00 96.25 441 ASN A N 1
ATOM 3188 C CA . ASN A 1 441 ? 11.328 -9.582 -19.689 1.00 96.25 441 ASN A CA 1
ATOM 3189 C C . ASN A 1 441 ? 9.853 -9.745 -19.309 1.00 96.25 441 ASN A C 1
ATOM 3191 O O . ASN A 1 441 ? 8.986 -9.492 -20.139 1.00 96.25 441 ASN A O 1
ATOM 3195 N N . THR A 1 442 ? 9.539 -10.181 -18.089 1.00 98.50 442 THR A N 1
ATOM 3196 C CA . THR A 1 442 ? 8.159 -10.427 -17.655 1.00 98.50 442 THR A CA 1
ATOM 3197 C C . THR A 1 442 ? 7.892 -9.803 -16.296 1.00 98.50 442 THR A C 1
ATOM 3199 O O . THR A 1 442 ? 8.524 -10.171 -15.306 1.00 98.50 442 THR A O 1
ATOM 3202 N N . LEU A 1 443 ? 6.924 -8.891 -16.239 1.00 98.88 443 LEU A N 1
ATOM 3203 C CA . LEU A 1 443 ? 6.393 -8.329 -14.999 1.00 98.88 443 LEU A CA 1
ATOM 3204 C C . LEU A 1 443 ? 5.108 -9.067 -14.609 1.00 98.88 443 LEU A C 1
ATOM 3206 O O . LEU A 1 443 ? 4.202 -9.208 -15.423 1.00 98.88 443 LEU A O 1
ATOM 3210 N N . TYR A 1 444 ? 5.017 -9.486 -13.353 1.00 98.88 444 TYR A N 1
ATOM 3211 C CA . TYR A 1 444 ? 3.819 -10.067 -12.756 1.00 98.88 444 TYR A CA 1
ATOM 3212 C C . TYR A 1 444 ? 3.198 -9.054 -11.801 1.00 98.88 444 TYR A C 1
ATOM 3214 O O . TYR A 1 444 ? 3.886 -8.529 -10.920 1.00 98.88 444 TYR A O 1
ATOM 3222 N N . VAL A 1 445 ? 1.907 -8.790 -11.968 1.00 98.88 445 VAL A N 1
ATOM 3223 C CA . VAL A 1 445 ? 1.159 -7.802 -11.182 1.00 98.88 445 VAL A CA 1
ATOM 3224 C C . VAL A 1 445 ? 0.052 -8.517 -10.438 1.00 98.88 445 VAL A C 1
ATOM 3226 O O . VAL A 1 445 ? -0.751 -9.167 -11.081 1.00 98.88 445 VAL A O 1
ATOM 3229 N N . HIS A 1 446 ? 0.009 -8.416 -9.111 1.00 98.75 446 HIS A N 1
ATOM 3230 C CA . HIS A 1 446 ? -1.069 -8.984 -8.301 1.00 98.75 446 HIS A CA 1
ATOM 3231 C C . HIS A 1 446 ? -2.205 -7.972 -8.144 1.00 98.75 446 HIS A C 1
ATOM 3233 O O . HIS A 1 446 ? -2.042 -6.975 -7.433 1.00 98.75 446 HIS A O 1
ATOM 3239 N N . GLU A 1 447 ? -3.349 -8.248 -8.769 1.00 98.44 447 GLU A N 1
ATOM 3240 C CA . GLU A 1 447 ? -4.576 -7.457 -8.659 1.00 98.44 447 GLU A CA 1
ATOM 3241 C C . GLU A 1 447 ? -5.524 -8.090 -7.648 1.00 98.44 447 GLU A C 1
ATOM 3243 O O . GLU A 1 447 ? -6.386 -8.916 -7.965 1.00 98.44 447 GLU A O 1
ATOM 3248 N N . PHE A 1 448 ? -5.340 -7.686 -6.393 1.00 94.31 448 PHE A N 1
ATOM 3249 C CA . PHE A 1 448 ? -6.013 -8.275 -5.243 1.00 94.31 448 PHE A CA 1
ATOM 3250 C C . PHE A 1 448 ? -7.542 -8.257 -5.383 1.00 94.31 448 PHE A C 1
ATOM 3252 O O . PHE A 1 448 ? -8.199 -9.225 -5.005 1.00 94.31 448 PHE A O 1
ATOM 3259 N N . MET A 1 449 ? -8.122 -7.200 -5.959 1.00 96.31 449 MET A N 1
ATOM 3260 C CA . MET A 1 449 ? -9.578 -7.062 -6.112 1.00 96.31 449 MET A CA 1
ATOM 3261 C C . MET A 1 449 ? -10.177 -7.878 -7.261 1.00 96.31 449 MET A C 1
ATOM 3263 O O . MET A 1 449 ? -11.362 -8.210 -7.212 1.00 96.31 449 MET A O 1
ATOM 3267 N N . ASP A 1 450 ? -9.377 -8.219 -8.270 1.00 97.56 450 ASP A N 1
ATOM 3268 C CA . ASP A 1 450 ? -9.814 -9.061 -9.391 1.00 97.56 450 ASP A CA 1
ATOM 3269 C C . ASP A 1 450 ? -9.442 -10.539 -9.181 1.00 97.56 450 ASP A C 1
ATOM 3271 O O . ASP A 1 450 ? -9.784 -11.387 -10.006 1.00 97.56 450 ASP A O 1
ATOM 3275 N N . ARG A 1 451 ? -8.783 -10.857 -8.053 1.00 97.50 451 ARG A N 1
ATOM 3276 C CA . ARG A 1 451 ? -8.279 -12.198 -7.718 1.00 97.50 451 ARG A CA 1
ATOM 3277 C C . ARG A 1 451 ? -7.384 -12.740 -8.824 1.00 97.50 451 ARG A C 1
ATOM 3279 O O . ARG A 1 451 ? -7.552 -13.880 -9.255 1.00 97.50 451 ARG A O 1
ATOM 3286 N N . SER A 1 452 ? -6.483 -11.908 -9.339 1.00 98.50 452 SER A N 1
ATOM 3287 C CA . SER A 1 452 ? -5.697 -12.251 -10.519 1.00 98.50 452 SER A CA 1
ATOM 3288 C C . SER A 1 452 ? -4.232 -11.856 -10.423 1.00 98.50 452 SER A C 1
ATOM 3290 O O . SER A 1 452 ? -3.821 -11.065 -9.571 1.00 98.50 452 SER A O 1
ATOM 3292 N N . VAL A 1 453 ? -3.454 -12.428 -11.340 1.00 98.88 453 VAL A N 1
ATOM 3293 C CA . VAL A 1 453 ? -2.144 -11.930 -11.735 1.00 98.88 453 VAL A CA 1
ATOM 3294 C C . VAL A 1 453 ? -2.124 -11.646 -13.231 1.00 98.88 453 VAL A C 1
ATOM 3296 O O . VAL A 1 453 ? -2.269 -12.577 -14.031 1.00 98.88 453 VAL A O 1
ATOM 3299 N N . SER A 1 454 ? -1.874 -10.395 -13.617 1.00 98.81 454 SER A N 1
ATOM 3300 C CA . SER A 1 454 ? -1.472 -10.062 -14.988 1.00 98.81 454 SER A CA 1
ATOM 3301 C C . SER A 1 454 ? -0.004 -10.400 -15.227 1.00 98.81 454 SER A C 1
ATOM 3303 O O . SER A 1 454 ? 0.873 -10.059 -14.431 1.00 98.81 454 SER A O 1
ATOM 3305 N N . VAL A 1 455 ? 0.265 -11.025 -16.371 1.00 98.75 455 VAL A N 1
ATOM 3306 C CA . VAL A 1 455 ? 1.598 -11.348 -16.886 1.00 98.75 455 VAL A CA 1
ATOM 3307 C C . VAL A 1 455 ? 1.891 -10.397 -18.037 1.00 98.75 455 VAL A C 1
ATOM 3309 O O . VAL A 1 455 ? 1.238 -10.458 -19.078 1.00 98.75 455 VAL A O 1
ATOM 3312 N N . ILE A 1 456 ? 2.843 -9.490 -17.848 1.00 98.81 456 ILE A N 1
ATOM 3313 C CA . ILE A 1 456 ? 3.143 -8.399 -18.776 1.00 98.81 456 ILE A CA 1
ATOM 3314 C C . ILE A 1 456 ? 4.484 -8.657 -19.456 1.00 98.81 456 ILE A C 1
ATOM 3316 O O . ILE A 1 456 ? 5.516 -8.756 -18.794 1.00 98.81 456 ILE A O 1
ATOM 3320 N N . ASP A 1 457 ? 4.464 -8.696 -20.784 1.00 98.50 457 ASP A N 1
ATOM 3321 C CA . ASP A 1 457 ? 5.646 -8.735 -21.636 1.00 98.50 457 ASP A CA 1
ATOM 3322 C C . ASP A 1 457 ? 6.302 -7.348 -21.706 1.00 98.50 457 ASP A C 1
ATOM 3324 O O . ASP A 1 457 ? 5.710 -6.368 -22.180 1.00 98.50 457 ASP A O 1
ATOM 3328 N N . LEU A 1 458 ? 7.539 -7.279 -21.215 1.00 98.44 458 LEU A N 1
ATOM 3329 C CA . LEU A 1 458 ? 8.368 -6.080 -21.187 1.00 98.44 458 LEU A CA 1
ATOM 3330 C C . LEU A 1 458 ? 9.302 -5.969 -22.397 1.00 98.44 458 LEU A C 1
ATOM 3332 O O . LEU A 1 458 ? 9.963 -4.941 -22.533 1.00 98.44 458 LEU A O 1
ATOM 3336 N N . THR A 1 459 ? 9.355 -6.960 -23.292 1.00 97.19 459 THR A N 1
ATOM 3337 C CA . THR A 1 459 ? 10.280 -6.945 -24.437 1.00 97.19 459 THR A CA 1
ATOM 3338 C C . THR A 1 459 ? 10.148 -5.717 -25.347 1.00 97.19 459 THR A C 1
ATOM 3340 O O . THR A 1 459 ? 11.197 -5.208 -25.761 1.00 97.19 459 THR A O 1
ATOM 3343 N N . PRO A 1 460 ? 8.954 -5.128 -25.604 1.00 96.38 460 PRO A N 1
ATOM 3344 C CA . PRO A 1 460 ? 8.887 -3.895 -26.387 1.00 96.38 460 PRO A CA 1
ATOM 3345 C C . PRO A 1 460 ? 9.668 -2.745 -25.733 1.00 96.38 460 PRO A C 1
ATOM 3347 O O . PRO A 1 460 ? 10.291 -1.949 -26.434 1.00 96.38 460 PRO A O 1
ATOM 3350 N N . LEU A 1 461 ? 9.698 -2.687 -24.401 1.00 96.38 461 LEU A N 1
ATOM 3351 C CA . LEU A 1 461 ? 10.475 -1.708 -23.647 1.00 96.38 461 LEU A CA 1
ATOM 3352 C C . LEU A 1 461 ? 11.954 -2.099 -23.558 1.00 96.38 461 LEU A C 1
ATOM 3354 O O . LEU A 1 461 ? 12.819 -1.281 -23.858 1.00 96.38 461 LEU A O 1
ATOM 3358 N N . THR A 1 462 ? 12.259 -3.332 -23.151 1.00 96.19 462 THR A N 1
ATOM 3359 C CA . THR A 1 462 ? 13.625 -3.751 -22.788 1.00 96.19 462 THR A CA 1
ATOM 3360 C C . THR A 1 462 ? 14.504 -4.098 -23.987 1.00 96.19 462 THR A C 1
ATOM 3362 O O . THR A 1 462 ? 15.728 -4.025 -23.878 1.00 96.19 462 THR A O 1
ATOM 3365 N N . ILE A 1 463 ? 13.902 -4.464 -25.124 1.00 95.62 463 ILE A N 1
ATOM 3366 C CA . ILE A 1 463 ? 14.607 -4.853 -26.352 1.00 95.62 463 ILE A CA 1
ATOM 3367 C C . ILE A 1 463 ? 14.456 -3.807 -27.452 1.00 95.62 463 ILE A C 1
ATOM 3369 O O . ILE A 1 463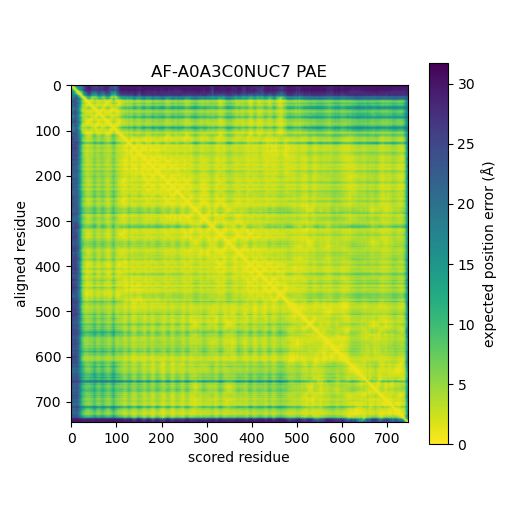 ? 15.379 -3.640 -28.250 1.00 95.62 463 ILE A O 1
ATOM 3373 N N . ASN A 1 464 ? 13.322 -3.102 -27.520 1.00 94.31 464 ASN A N 1
ATOM 3374 C CA . ASN A 1 464 ? 13.059 -2.124 -28.584 1.00 94.31 464 ASN A CA 1
ATOM 3375 C C . ASN A 1 464 ? 13.040 -0.669 -28.108 1.00 94.31 464 ASN A C 1
ATOM 3377 O O . ASN A 1 464 ? 12.951 0.232 -28.941 1.00 94.31 464 ASN A O 1
ATOM 3381 N N . GLY A 1 465 ? 13.120 -0.416 -26.799 1.00 93.94 465 GLY A N 1
ATOM 3382 C CA . GLY A 1 465 ? 13.065 0.940 -26.257 1.00 93.94 465 GLY A CA 1
ATOM 3383 C C . GLY A 1 465 ? 11.709 1.626 -26.442 1.00 93.94 465 GLY A C 1
ATOM 3384 O O . GLY A 1 465 ? 11.618 2.847 -26.305 1.00 93.94 465 GLY A O 1
ATOM 3385 N N . ASN A 1 466 ? 10.657 0.880 -26.785 1.00 94.19 466 ASN A N 1
ATOM 3386 C CA . ASN A 1 466 ? 9.325 1.431 -26.990 1.00 94.19 466 ASN A CA 1
ATOM 3387 C C . ASN A 1 466 ? 8.644 1.644 -25.636 1.00 94.19 466 ASN A C 1
ATOM 3389 O O . ASN A 1 466 ? 8.647 0.763 -24.781 1.00 94.19 466 ASN A O 1
ATOM 3393 N N . LEU A 1 467 ? 7.991 2.792 -25.456 1.00 95.31 467 LEU A N 1
ATOM 3394 C CA . LEU A 1 467 ? 7.204 3.093 -24.254 1.00 95.31 467 LEU A CA 1
ATOM 3395 C C . LEU A 1 467 ? 5.834 2.399 -24.303 1.00 95.31 467 LEU A C 1
ATOM 3397 O O . LEU A 1 467 ? 4.785 3.038 -24.335 1.00 95.31 467 LEU A O 1
ATOM 3401 N N . THR A 1 468 ? 5.860 1.075 -24.410 1.00 95.19 468 THR A N 1
ATOM 3402 C CA . THR A 1 468 ? 4.684 0.214 -24.491 1.00 95.19 468 THR A CA 1
ATOM 3403 C C . THR A 1 468 ? 5.013 -1.167 -23.936 1.00 95.19 468 THR A C 1
ATOM 3405 O O . THR A 1 468 ? 6.178 -1.557 -23.856 1.00 95.19 468 THR A O 1
ATOM 3408 N N . THR A 1 469 ? 3.981 -1.905 -23.555 1.00 97.00 469 THR A N 1
ATOM 3409 C CA . THR A 1 469 ? 4.042 -3.291 -23.087 1.00 97.00 469 THR A CA 1
ATOM 3410 C C . THR A 1 469 ? 2.774 -4.008 -23.528 1.00 97.00 469 THR A C 1
ATOM 3412 O O . THR A 1 469 ? 1.804 -3.367 -23.938 1.00 97.00 469 THR A O 1
ATOM 3415 N N . ASN A 1 470 ? 2.764 -5.335 -23.417 1.00 95.94 470 ASN A N 1
ATOM 3416 C CA . ASN A 1 470 ? 1.586 -6.143 -23.715 1.00 95.94 470 ASN A CA 1
ATOM 3417 C C . ASN A 1 470 ? 1.238 -7.031 -22.520 1.00 95.94 470 ASN A C 1
ATOM 3419 O O . ASN A 1 470 ? 2.128 -7.614 -21.906 1.00 95.94 470 ASN A O 1
ATOM 3423 N N . ILE A 1 471 ? -0.051 -7.177 -22.206 1.00 97.75 471 ILE A N 1
ATOM 3424 C CA . ILE A 1 471 ? -0.506 -8.218 -21.276 1.00 97.75 471 ILE A CA 1
ATOM 3425 C C . ILE A 1 471 ? -0.536 -9.536 -22.053 1.00 97.75 471 ILE A C 1
ATOM 3427 O O . ILE A 1 471 ? -1.324 -9.693 -22.983 1.00 97.75 471 ILE A O 1
ATOM 3431 N N . ALA A 1 472 ? 0.343 -10.464 -21.687 1.00 97.62 472 ALA A N 1
ATOM 3432 C CA . ALA A 1 472 ? 0.467 -11.777 -22.307 1.00 97.62 472 ALA A CA 1
ATOM 3433 C C . ALA A 1 472 ? -0.546 -12.787 -21.745 1.00 97.62 472 ALA A C 1
ATOM 3435 O O . ALA A 1 472 ? -1.015 -13.658 -22.474 1.00 97.62 472 ALA A O 1
ATOM 3436 N N . ALA A 1 473 ? -0.886 -12.677 -20.458 1.00 98.31 473 ALA A N 1
ATOM 3437 C CA . ALA A 1 473 ? -1.872 -13.530 -19.801 1.00 98.31 473 ALA A CA 1
ATOM 3438 C C . ALA A 1 473 ? -2.461 -12.851 -18.558 1.00 98.31 473 ALA A C 1
ATOM 3440 O O . ALA A 1 473 ? -1.853 -11.948 -17.985 1.00 98.31 473 ALA A O 1
ATOM 3441 N N . ILE A 1 474 ? -3.625 -13.332 -18.121 1.00 98.38 474 ILE A N 1
ATOM 3442 C CA . ILE A 1 474 ? -4.217 -13.032 -16.814 1.00 98.38 474 ILE A CA 1
ATOM 3443 C C . ILE A 1 474 ? -4.591 -14.372 -16.187 1.00 98.38 474 ILE A C 1
ATOM 3445 O O . ILE A 1 474 ? -5.276 -15.176 -16.817 1.00 98.38 474 ILE A O 1
ATOM 3449 N N . THR A 1 475 ? -4.124 -14.621 -14.965 1.00 98.38 475 THR A N 1
ATOM 3450 C CA . THR A 1 475 ? -4.356 -15.884 -14.246 1.00 98.38 475 THR A CA 1
ATOM 3451 C C . THR A 1 475 ? -5.132 -15.612 -12.971 1.00 98.38 475 THR A C 1
ATOM 3453 O O . THR A 1 475 ? -4.684 -14.801 -12.166 1.00 98.38 475 THR A O 1
ATOM 3456 N N . TYR A 1 476 ? -6.259 -16.288 -12.754 1.00 98.31 476 TYR A N 1
ATOM 3457 C CA . TYR A 1 476 ? -6.985 -16.183 -11.487 1.00 98.31 476 TYR A CA 1
ATOM 3458 C C . TYR A 1 476 ? -6.246 -16.914 -10.364 1.00 98.31 476 TYR A C 1
ATOM 3460 O O . TYR A 1 476 ? -5.700 -18.000 -10.566 1.00 98.31 476 TYR A O 1
ATOM 3468 N N . THR A 1 477 ? -6.220 -16.311 -9.180 1.00 98.25 477 THR A N 1
ATOM 3469 C CA . THR A 1 477 ? -5.483 -16.821 -8.026 1.00 98.25 477 THR A CA 1
ATOM 3470 C C . THR A 1 477 ? -6.331 -17.763 -7.186 1.00 98.25 477 THR A C 1
ATOM 3472 O O . THR A 1 477 ? -5.783 -18.697 -6.615 1.00 98.25 477 THR A O 1
ATOM 3475 N N . ILE A 1 478 ? -7.650 -17.598 -7.139 1.00 97.88 478 ILE A N 1
ATOM 3476 C CA . ILE A 1 478 ? -8.526 -18.431 -6.306 1.00 97.88 478 ILE A CA 1
ATOM 3477 C C . ILE A 1 478 ? -9.454 -19.303 -7.145 1.00 97.88 478 ILE A C 1
ATOM 3479 O O . ILE A 1 478 ? -9.813 -18.968 -8.273 1.00 97.88 478 ILE A O 1
ATOM 3483 N N . THR A 1 479 ? -9.882 -20.412 -6.554 1.00 93.94 479 THR A N 1
ATOM 3484 C CA . THR A 1 479 ? -10.863 -21.333 -7.145 1.00 93.94 479 THR A CA 1
ATOM 3485 C C . THR A 1 479 ? -12.269 -21.143 -6.585 1.00 93.94 479 THR A C 1
ATOM 3487 O O . THR A 1 479 ? -13.249 -21.380 -7.290 1.00 93.94 479 THR A O 1
ATOM 3490 N N . ASN A 1 480 ? -12.380 -20.694 -5.333 1.00 95.06 480 ASN A N 1
ATOM 3491 C CA . ASN A 1 480 ? -13.652 -20.452 -4.666 1.00 95.06 480 ASN A CA 1
ATOM 3492 C C . ASN A 1 480 ? -13.586 -19.174 -3.830 1.00 95.06 480 ASN A C 1
ATOM 3494 O O . ASN A 1 480 ? -12.797 -19.092 -2.897 1.00 95.06 480 ASN A O 1
ATOM 3498 N N . GLU A 1 481 ? -14.445 -18.205 -4.117 1.00 97.25 481 GLU A N 1
ATOM 3499 C CA . GLU A 1 481 ? -14.553 -16.964 -3.347 1.00 97.25 481 GLU A CA 1
ATOM 3500 C C . GLU A 1 481 ? -15.231 -17.220 -1.988 1.00 97.25 481 GLU A C 1
ATOM 3502 O O . GLU A 1 481 ? -16.245 -17.918 -1.906 1.00 97.25 481 GLU A O 1
ATOM 3507 N N . LYS A 1 482 ? -14.636 -16.699 -0.905 1.00 97.00 482 LYS A N 1
ATOM 3508 C CA . LYS A 1 482 ? -15.196 -16.820 0.453 1.00 97.00 482 LYS A CA 1
ATOM 3509 C C . LYS A 1 482 ? -16.210 -15.725 0.744 1.00 97.00 482 LYS A C 1
ATOM 3511 O O . LYS A 1 482 ? -17.117 -15.931 1.552 1.00 97.00 482 LYS A O 1
ATOM 3516 N N . LEU A 1 483 ? -16.036 -14.558 0.133 1.00 97.25 483 LEU A N 1
ATOM 3517 C CA . LEU A 1 483 ? -16.930 -13.432 0.330 1.00 97.25 483 LEU A CA 1
ATOM 3518 C C . LEU A 1 483 ? -18.217 -13.615 -0.493 1.00 97.25 483 LEU A C 1
ATOM 3520 O O . LEU A 1 483 ? -18.175 -14.099 -1.623 1.00 97.25 483 LEU A O 1
ATOM 3524 N N . PRO A 1 484 ? -19.385 -13.200 0.023 1.00 98.19 484 PRO A N 1
ATOM 3525 C CA . PRO A 1 484 ? -20.581 -13.092 -0.804 1.00 98.19 484 PRO A CA 1
ATOM 3526 C C . PRO A 1 484 ? -20.315 -12.194 -2.020 1.00 98.19 484 PRO A C 1
ATOM 3528 O O . PRO A 1 484 ? -19.665 -11.159 -1.881 1.00 98.19 484 PRO A O 1
ATOM 3531 N N . ALA A 1 485 ? -20.851 -12.545 -3.194 1.00 97.88 485 ALA A N 1
ATOM 3532 C CA . ALA A 1 485 ? -20.623 -11.800 -4.445 1.00 97.88 485 ALA A CA 1
ATOM 3533 C C . ALA A 1 485 ? -20.913 -10.294 -4.310 1.00 97.88 485 ALA A C 1
ATOM 3535 O O . ALA A 1 485 ? -20.198 -9.448 -4.837 1.00 97.88 485 ALA A O 1
ATOM 3536 N N . GLN A 1 486 ? -21.938 -9.999 -3.526 1.00 98.12 486 GLN A N 1
ATOM 3537 C CA . GLN A 1 486 ? -22.423 -8.680 -3.168 1.00 98.12 486 GLN A CA 1
ATOM 3538 C C . GLN A 1 486 ? -21.342 -7.856 -2.407 1.00 98.12 486 GLN A C 1
ATOM 3540 O O . GLN A 1 486 ? -20.944 -6.760 -2.801 1.00 98.12 486 GLN A O 1
ATOM 3545 N N . VAL A 1 487 ? -20.689 -8.480 -1.416 1.00 98.56 487 VAL A N 1
ATOM 3546 C CA . VAL A 1 487 ? -19.553 -7.904 -0.671 1.00 98.56 487 VAL A CA 1
ATOM 3547 C C . VAL A 1 487 ? -18.323 -7.729 -1.566 1.00 98.56 487 VAL A C 1
ATOM 3549 O O . VAL A 1 487 ? -17.612 -6.736 -1.429 1.00 98.56 487 VAL A O 1
ATOM 3552 N N . VAL A 1 488 ? -18.065 -8.661 -2.491 1.00 98.31 488 VAL A N 1
ATOM 3553 C CA . VAL A 1 488 ? -16.956 -8.538 -3.455 1.00 98.31 488 VAL A CA 1
ATOM 3554 C C . VAL A 1 488 ? -17.151 -7.321 -4.349 1.00 98.31 488 VAL A C 1
ATOM 3556 O O . VAL A 1 488 ? -16.226 -6.523 -4.486 1.00 98.31 488 VAL A O 1
ATOM 3559 N N . LEU A 1 489 ? -18.345 -7.145 -4.920 1.00 98.44 489 LEU A N 1
ATOM 3560 C CA . LEU A 1 489 ? -18.644 -6.002 -5.780 1.00 98.44 489 LEU A CA 1
ATOM 3561 C C . LEU A 1 489 ? -18.536 -4.682 -5.006 1.00 98.44 489 LEU A C 1
ATOM 3563 O O . LEU A 1 489 ? -17.862 -3.757 -5.458 1.00 98.44 489 LEU A O 1
ATOM 3567 N N . GLY A 1 490 ? -19.100 -4.623 -3.799 1.00 98.56 490 GLY A N 1
ATOM 3568 C CA . GLY A 1 490 ? -18.953 -3.469 -2.917 1.00 98.56 490 GLY A CA 1
ATOM 3569 C C . GLY A 1 490 ? -17.504 -3.120 -2.608 1.00 98.56 490 GLY A C 1
ATOM 3570 O O . GLY A 1 490 ? -17.105 -1.957 -2.664 1.00 98.56 490 GLY A O 1
ATOM 3571 N N . LYS A 1 491 ? -16.686 -4.139 -2.336 1.00 98.38 491 LYS A N 1
ATOM 3572 C CA . LYS A 1 491 ? -15.256 -3.972 -2.084 1.00 98.38 491 LYS A CA 1
ATOM 3573 C C . LYS A 1 491 ? -14.507 -3.503 -3.330 1.00 98.38 491 LYS A C 1
ATOM 3575 O O . LYS A 1 491 ? -13.637 -2.645 -3.224 1.00 98.38 491 LYS A O 1
ATOM 3580 N N . GLN A 1 492 ? -14.856 -4.008 -4.512 1.00 98.38 492 GLN A N 1
ATOM 3581 C CA . GLN A 1 492 ? -14.280 -3.537 -5.772 1.00 98.38 492 GLN A CA 1
ATOM 3582 C C . GLN A 1 492 ? -14.567 -2.050 -5.993 1.00 98.38 492 GLN A C 1
ATOM 3584 O O . GLN A 1 492 ? -13.639 -1.317 -6.319 1.00 98.38 492 GLN A O 1
ATOM 3589 N N . LEU A 1 493 ? -15.804 -1.598 -5.759 1.00 98.50 493 LEU A N 1
ATOM 3590 C CA . LEU A 1 493 ? -16.171 -0.178 -5.824 1.00 98.50 493 LEU A CA 1
ATOM 3591 C C . LEU A 1 493 ? -15.397 0.646 -4.782 1.00 98.50 493 LEU A C 1
ATOM 3593 O O . LEU A 1 493 ? -14.849 1.697 -5.093 1.00 98.50 493 LEU A O 1
ATOM 3597 N N . PHE A 1 494 ? -15.256 0.139 -3.558 1.00 98.50 494 PHE A N 1
ATOM 3598 C CA . PHE A 1 494 ? -14.555 0.830 -2.471 1.00 98.50 494 PHE A CA 1
ATOM 3599 C C . PHE A 1 494 ? -13.089 1.192 -2.795 1.00 98.50 494 PHE A C 1
ATOM 3601 O O . PHE A 1 494 ? -12.576 2.200 -2.300 1.00 98.50 494 PHE A O 1
ATOM 3608 N N . TYR A 1 495 ? -12.411 0.385 -3.617 1.00 98.12 495 TYR A N 1
ATOM 3609 C CA . TYR A 1 495 ? -11.004 0.573 -4.001 1.00 98.12 495 TYR A CA 1
ATOM 3610 C C . TYR A 1 495 ? -10.813 1.294 -5.343 1.00 98.12 495 TYR A C 1
ATOM 3612 O O . TYR A 1 495 ? -9.675 1.507 -5.759 1.00 98.12 495 TYR A O 1
ATOM 3620 N N . ASP A 1 496 ? -11.879 1.653 -6.054 1.00 97.69 496 ASP A N 1
ATOM 3621 C CA . ASP A 1 496 ? -11.786 1.965 -7.476 1.00 97.69 496 ASP A CA 1
ATOM 3622 C C . ASP A 1 496 ? -12.010 3.441 -7.799 1.00 97.69 496 ASP A C 1
ATOM 3624 O O . ASP A 1 496 ? -13.129 3.911 -7.973 1.00 97.69 496 ASP A O 1
ATOM 3628 N N . ALA A 1 497 ? -10.908 4.170 -7.955 1.00 97.69 497 ALA A N 1
ATOM 3629 C CA . ALA A 1 497 ? -10.944 5.558 -8.397 1.00 97.69 497 ALA A CA 1
ATOM 3630 C C . ALA A 1 497 ? -11.126 5.685 -9.922 1.00 97.69 497 ALA A C 1
ATOM 3632 O O . ALA A 1 497 ? -11.406 6.771 -10.422 1.00 97.69 497 ALA A O 1
ATOM 3633 N N . LYS A 1 498 ? -10.934 4.601 -10.688 1.00 97.75 498 LYS A N 1
ATOM 3634 C CA . LYS A 1 498 ? -11.006 4.648 -12.155 1.00 97.75 498 LYS A CA 1
ATOM 3635 C C . LYS A 1 498 ? -12.440 4.642 -12.684 1.00 97.75 498 LYS A C 1
ATOM 3637 O O . LYS A 1 498 ? -12.664 5.071 -13.817 1.00 97.75 498 LYS A O 1
ATOM 3642 N N . ASP A 1 499 ? -13.401 4.147 -11.907 1.00 98.06 499 ASP A N 1
ATOM 3643 C CA . ASP A 1 499 ? -14.816 4.289 -12.242 1.00 98.06 499 ASP A CA 1
ATOM 3644 C C . ASP A 1 499 ? -15.230 5.760 -12.109 1.00 98.06 499 ASP A C 1
ATOM 3646 O O . ASP A 1 499 ? -15.227 6.341 -11.024 1.00 98.06 499 ASP A O 1
ATOM 3650 N N . VAL A 1 500 ? -15.617 6.356 -13.236 1.00 97.88 500 VAL A N 1
ATOM 3651 C CA . VAL A 1 500 ? -16.015 7.769 -13.333 1.00 97.88 500 VAL A CA 1
ATOM 3652 C C . VAL A 1 500 ? -17.262 8.109 -12.514 1.00 97.88 500 VAL A C 1
ATOM 3654 O O . VAL A 1 500 ? -17.537 9.279 -12.251 1.00 97.88 500 VAL A O 1
ATOM 3657 N N . ARG A 1 501 ? -18.024 7.097 -12.084 1.00 98.19 501 ARG A N 1
ATOM 3658 C CA . ARG A 1 501 ? -19.127 7.266 -11.136 1.00 98.19 501 ARG A CA 1
ATOM 3659 C C . ARG A 1 501 ? -18.624 7.568 -9.734 1.00 98.19 501 ARG A C 1
ATOM 3661 O O . ARG A 1 501 ? -19.267 8.328 -9.020 1.00 98.19 501 ARG A O 1
ATOM 3668 N N . LEU A 1 502 ? -17.476 7.013 -9.359 1.00 98.19 502 LEU A N 1
ATOM 3669 C CA . LEU A 1 502 ? -16.891 7.146 -8.030 1.00 98.19 502 LEU A CA 1
ATOM 3670 C C . LEU A 1 502 ? -15.937 8.332 -7.927 1.00 98.19 502 LEU A C 1
ATOM 3672 O O . LEU A 1 502 ? -15.948 9.032 -6.917 1.00 98.19 502 LEU A O 1
ATOM 3676 N N . ALA A 1 503 ? -15.132 8.578 -8.961 1.00 97.50 503 ALA A N 1
ATOM 3677 C CA . ALA A 1 503 ? -14.158 9.657 -8.930 1.00 97.50 503 ALA A CA 1
ATOM 3678 C C . ALA A 1 503 ? -13.830 10.227 -10.303 1.00 97.50 503 ALA A C 1
ATOM 3680 O O . ALA A 1 503 ? -13.880 9.558 -11.335 1.00 97.50 503 ALA A O 1
ATOM 3681 N N . ARG A 1 504 ? -13.422 11.492 -10.294 1.00 97.00 504 ARG A N 1
ATOM 3682 C CA . ARG A 1 504 ? -12.883 12.178 -11.457 1.00 97.00 504 ARG A CA 1
ATOM 3683 C C . ARG A 1 504 ? -11.378 11.942 -11.563 1.00 97.00 504 ARG A C 1
ATOM 3685 O O . ARG A 1 504 ? -10.653 12.025 -10.573 1.00 97.00 504 ARG A O 1
ATOM 3692 N N . ASP A 1 505 ? -10.919 11.655 -12.778 1.00 95.25 505 ASP A N 1
ATOM 3693 C CA . ASP A 1 505 ? -9.500 11.551 -13.138 1.00 95.25 505 ASP A CA 1
ATOM 3694 C C . ASP A 1 505 ? -8.679 10.595 -12.234 1.00 95.25 505 ASP A C 1
ATOM 3696 O O . ASP A 1 505 ? -7.475 10.747 -12.071 1.00 95.25 505 ASP A O 1
ATOM 3700 N N . SER A 1 506 ? -9.310 9.555 -11.664 1.00 96.19 506 SER A N 1
ATOM 3701 C CA . SER A 1 506 ? -8.646 8.492 -10.877 1.00 96.19 506 SER A CA 1
ATOM 3702 C C . SER A 1 506 ? -7.963 8.914 -9.565 1.00 96.19 506 SER A C 1
ATOM 3704 O O . SER A 1 506 ? -7.142 8.165 -9.026 1.00 96.19 506 SER A O 1
ATOM 3706 N N . TYR A 1 507 ? -8.316 10.072 -9.005 1.00 94.19 507 TYR A N 1
ATOM 3707 C CA . TYR A 1 507 ? -7.623 10.622 -7.836 1.00 94.19 507 TYR A CA 1
ATOM 3708 C C . TYR A 1 507 ? -8.036 10.090 -6.469 1.00 94.19 507 TYR A C 1
ATOM 3710 O O . TYR A 1 507 ? -7.259 10.232 -5.529 1.00 94.19 507 TYR A O 1
ATOM 3718 N N . MET A 1 508 ? -9.233 9.533 -6.292 1.00 93.44 508 MET A N 1
ATOM 3719 C CA . MET A 1 508 ? -9.687 9.171 -4.948 1.00 93.44 508 MET A CA 1
ATOM 3720 C C . MET A 1 508 ? -10.642 7.990 -4.962 1.00 93.44 508 MET A C 1
ATOM 3722 O O . MET A 1 508 ? -11.498 7.877 -5.824 1.00 93.44 508 MET A O 1
ATOM 3726 N N . SER A 1 509 ? -10.497 7.116 -3.978 1.00 95.94 509 SER A N 1
ATOM 3727 C CA . SER A 1 509 ? -11.471 6.079 -3.637 1.00 95.94 509 SER A CA 1
ATOM 3728 C C . SER A 1 509 ? -11.649 6.065 -2.120 1.00 95.94 509 SER A C 1
ATOM 3730 O O . SER A 1 509 ? -10.879 6.705 -1.397 1.00 95.94 509 SER A O 1
ATOM 3732 N N . CYS A 1 510 ? -12.605 5.296 -1.604 1.00 97.81 510 CYS A N 1
ATOM 3733 C CA . CYS A 1 510 ? -12.754 5.123 -0.159 1.00 97.81 510 CYS A CA 1
ATOM 3734 C C . CYS A 1 510 ? -11.472 4.533 0.467 1.00 97.81 510 CYS A C 1
ATOM 3736 O O . CYS A 1 510 ? -11.040 4.964 1.540 1.00 97.81 510 CYS A O 1
ATOM 3738 N N . ALA A 1 511 ? -10.801 3.613 -0.238 1.00 97.38 511 ALA A N 1
ATOM 3739 C CA . ALA A 1 511 ? -9.544 3.002 0.197 1.00 97.38 511 ALA A CA 1
ATOM 3740 C C . ALA A 1 511 ? -8.368 3.993 0.314 1.00 97.38 511 ALA A C 1
ATOM 3742 O O . ALA A 1 511 ? -7.419 3.722 1.051 1.00 97.38 511 ALA A O 1
ATOM 3743 N N . SER A 1 512 ? -8.434 5.160 -0.339 1.00 96.31 512 SER A N 1
ATOM 3744 C CA . SER A 1 512 ? -7.404 6.205 -0.231 1.00 96.31 512 SER A CA 1
ATOM 3745 C C . SER A 1 512 ? -7.298 6.777 1.194 1.00 96.31 512 SER A C 1
ATOM 3747 O O . SER A 1 512 ? -6.220 7.212 1.603 1.00 96.31 512 SER A O 1
ATOM 3749 N N . CYS A 1 513 ? -8.383 6.719 1.977 1.00 97.38 513 CYS A N 1
ATOM 3750 C CA . CYS A 1 513 ? -8.411 7.098 3.399 1.00 97.38 513 CYS A CA 1
ATOM 3751 C C . CYS A 1 513 ? -8.650 5.902 4.332 1.00 97.38 513 CYS A C 1
ATOM 3753 O O . CYS A 1 513 ? -8.216 5.928 5.480 1.00 97.38 513 CYS A O 1
ATOM 3755 N N . HIS A 1 514 ? -9.271 4.828 3.841 1.00 97.56 514 HIS A N 1
ATOM 3756 C CA . HIS A 1 514 ? -9.687 3.666 4.633 1.00 97.56 514 HIS A CA 1
ATOM 3757 C C . HIS A 1 514 ? -9.113 2.346 4.094 1.00 97.56 514 HIS A C 1
ATOM 3759 O O . HIS A 1 514 ? -9.837 1.361 3.933 1.00 97.56 514 HIS A O 1
ATOM 3765 N N . ASN A 1 515 ? -7.814 2.310 3.782 1.00 95.31 515 ASN A N 1
ATOM 3766 C CA . ASN A 1 515 ? -7.146 1.103 3.288 1.00 95.31 515 ASN A CA 1
ATOM 3767 C C . ASN A 1 515 ? -7.351 -0.068 4.271 1.00 95.31 515 ASN A C 1
ATOM 3769 O O . ASN A 1 515 ? -7.185 0.098 5.483 1.00 95.31 515 ASN A O 1
ATOM 3773 N N . ASP A 1 516 ? -7.766 -1.232 3.761 1.00 92.31 516 ASP A N 1
ATOM 3774 C CA . ASP A 1 516 ? -8.148 -2.411 4.556 1.00 92.31 516 ASP A CA 1
ATOM 3775 C C . ASP A 1 516 ? -9.261 -2.129 5.592 1.00 92.31 516 ASP A C 1
ATOM 3777 O O . ASP A 1 516 ? -9.319 -2.777 6.636 1.00 92.31 516 ASP A O 1
ATOM 3781 N N . GLY A 1 517 ? -10.118 -1.126 5.357 1.00 95.25 517 GLY A N 1
ATOM 3782 C CA . GLY A 1 517 ? -11.134 -0.675 6.319 1.00 95.25 517 GLY A CA 1
ATOM 3783 C C . GLY A 1 517 ? -10.555 0.060 7.537 1.00 95.25 517 GLY A C 1
ATOM 3784 O O . GLY A 1 517 ? -11.255 0.285 8.524 1.00 95.25 517 GLY A O 1
ATOM 3785 N N . GLY A 1 518 ? -9.268 0.413 7.508 1.00 96.00 518 GLY A N 1
ATOM 3786 C CA . GLY A 1 518 ? -8.589 1.163 8.560 1.00 96.00 518 GLY A CA 1
ATOM 3787 C C . GLY A 1 518 ? -8.873 2.668 8.522 1.00 96.00 518 GLY A C 1
ATOM 3788 O O . GLY A 1 518 ? -9.917 3.124 8.056 1.00 96.00 518 GLY A O 1
ATOM 3789 N N . HIS A 1 519 ? -7.918 3.437 9.036 1.00 95.94 519 HIS A N 1
ATOM 3790 C CA . HIS A 1 519 ? -7.889 4.897 8.992 1.00 95.94 519 HIS A CA 1
ATOM 3791 C C . HIS A 1 519 ? -6.509 5.356 8.510 1.00 95.94 519 HIS A C 1
ATOM 3793 O O . HIS A 1 519 ? -5.524 4.632 8.653 1.00 95.94 519 HIS A O 1
ATOM 3799 N N . ASP A 1 520 ? -6.430 6.577 7.990 1.00 97.38 520 ASP A N 1
ATOM 3800 C CA . ASP A 1 520 ? -5.181 7.186 7.521 1.00 97.38 520 ASP A CA 1
ATOM 3801 C C . ASP A 1 520 ? -4.429 7.963 8.612 1.00 97.38 520 ASP A C 1
ATOM 3803 O O . ASP A 1 520 ? -3.340 8.483 8.371 1.00 97.38 520 ASP A O 1
ATOM 3807 N N . GLY A 1 521 ? -5.012 8.059 9.810 1.00 96.38 521 GLY A N 1
ATOM 3808 C CA . GLY A 1 521 ? -4.445 8.788 10.944 1.00 96.38 521 GLY A CA 1
ATOM 3809 C C . GLY A 1 521 ? -4.324 10.294 10.705 1.00 96.38 521 GLY A C 1
ATOM 3810 O O . GLY A 1 521 ? -3.455 10.923 11.311 1.00 96.38 521 GLY A O 1
ATOM 3811 N N . ARG A 1 522 ? -5.112 10.870 9.786 1.00 96.50 522 ARG A N 1
ATOM 3812 C CA . ARG A 1 522 ? -5.123 12.305 9.468 1.00 96.50 522 ARG A CA 1
ATOM 3813 C C . ARG A 1 522 ? -6.319 13.023 10.079 1.00 96.50 522 ARG A C 1
ATOM 3815 O O . ARG A 1 522 ? -7.388 12.449 10.286 1.00 96.50 522 ARG A O 1
ATOM 3822 N N . VAL A 1 523 ? -6.129 14.324 10.302 1.00 97.38 523 VAL A N 1
ATOM 3823 C CA . VAL A 1 523 ? -7.208 15.275 10.585 1.00 97.38 523 VAL A CA 1
ATOM 3824 C C . VAL A 1 523 ? -7.460 16.138 9.351 1.00 97.38 523 VAL A C 1
ATOM 3826 O O . VAL A 1 523 ? -6.686 17.051 9.035 1.00 97.38 523 VAL A O 1
ATOM 3829 N N . TRP A 1 524 ? -8.573 15.880 8.674 1.00 97.50 524 TRP A N 1
ATOM 3830 C CA . TRP A 1 524 ? -9.010 16.610 7.490 1.00 97.50 524 TRP A CA 1
ATOM 3831 C C . TRP A 1 524 ? -9.764 17.882 7.868 1.00 97.50 524 TRP A C 1
ATOM 3833 O O . TRP A 1 524 ? -10.557 17.891 8.811 1.00 97.50 524 TRP A O 1
ATOM 3843 N N . ASP A 1 525 ? -9.530 18.965 7.129 1.00 97.81 525 ASP A N 1
ATOM 3844 C CA . ASP A 1 525 ? -10.294 20.200 7.278 1.00 97.81 525 ASP A CA 1
ATOM 3845 C C . ASP A 1 525 ? -11.526 20.177 6.364 1.00 97.81 525 ASP A C 1
ATOM 3847 O O . ASP A 1 525 ? -11.461 20.502 5.178 1.00 97.81 525 ASP A O 1
ATOM 3851 N N . LEU A 1 526 ? -12.665 19.790 6.945 1.00 96.44 526 LEU A N 1
ATOM 3852 C CA . LEU A 1 526 ? -13.953 19.707 6.258 1.00 96.44 526 LEU A CA 1
ATOM 3853 C C . LEU A 1 526 ? -14.819 20.962 6.456 1.00 96.44 526 LEU A C 1
ATOM 3855 O O . LEU A 1 526 ? -16.018 20.932 6.174 1.00 96.44 526 LEU A O 1
ATOM 3859 N N . THR A 1 527 ? -14.234 22.086 6.886 1.00 95.69 527 THR A N 1
ATOM 3860 C CA . THR A 1 527 ? -14.969 23.354 7.084 1.00 95.69 527 THR A CA 1
ATOM 3861 C C . THR A 1 527 ? -15.638 23.888 5.825 1.00 95.69 527 THR A C 1
ATOM 3863 O O . THR A 1 527 ? -16.719 24.471 5.901 1.00 95.69 527 THR A O 1
ATOM 3866 N N . GLY A 1 528 ? -15.081 23.576 4.655 1.00 93.69 528 GLY A N 1
ATOM 3867 C CA . GLY A 1 528 ? -15.701 23.831 3.355 1.00 93.69 528 GLY A CA 1
ATOM 3868 C C . GLY A 1 528 ? -17.031 23.117 3.109 1.00 93.69 528 GLY A C 1
ATOM 3869 O O . GLY A 1 528 ? -17.863 23.598 2.344 1.00 93.69 528 GLY A O 1
ATOM 3870 N N . PHE A 1 529 ? -17.252 21.990 3.786 1.00 91.94 529 PHE A N 1
ATOM 3871 C CA . PHE A 1 529 ? -18.478 21.194 3.710 1.00 91.94 529 PHE A CA 1
ATOM 3872 C C . PHE A 1 529 ? -19.448 21.500 4.862 1.00 91.94 529 PHE A C 1
ATOM 3874 O O . PHE A 1 529 ? -20.437 20.792 5.043 1.00 91.94 529 PHE A O 1
ATOM 3881 N N . GLY A 1 530 ? -19.168 22.536 5.661 1.00 93.19 530 GLY A N 1
ATOM 3882 C CA . GLY A 1 530 ? -19.922 22.872 6.871 1.00 93.19 530 GLY A CA 1
ATOM 3883 C C . GLY A 1 530 ? -19.584 21.992 8.080 1.00 93.19 530 GLY A C 1
ATOM 3884 O O . GLY A 1 530 ? -20.076 22.246 9.175 1.00 93.19 530 GLY A O 1
ATOM 3885 N N . GLU A 1 531 ? -18.725 20.989 7.916 1.00 93.62 531 GLU A N 1
ATOM 3886 C CA . GLU A 1 531 ? -18.169 20.183 9.003 1.00 93.62 531 GLU A CA 1
ATOM 3887 C C . GLU A 1 531 ? -16.974 20.913 9.647 1.00 93.62 531 GLU A C 1
ATOM 3889 O O . GLU A 1 531 ? -16.718 22.075 9.364 1.00 93.62 531 GLU A O 1
ATOM 3894 N N . GLY A 1 532 ? -16.277 20.302 10.598 1.00 95.81 532 GLY A N 1
ATOM 3895 C CA . GLY A 1 532 ? -15.084 20.898 11.208 1.00 95.81 532 GLY A CA 1
ATOM 3896 C C . GLY A 1 532 ? -13.809 20.192 10.788 1.00 95.81 532 GLY A C 1
ATOM 3897 O O . GLY A 1 532 ? -13.793 19.402 9.847 1.00 95.81 532 GLY A O 1
ATOM 3898 N N . LEU A 1 533 ? -12.757 20.390 11.573 1.00 97.62 533 LEU A N 1
ATOM 3899 C CA . LEU A 1 533 ? -11.648 19.447 11.585 1.00 97.62 533 LEU A CA 1
ATOM 3900 C C . LEU A 1 533 ? -12.170 18.068 12.013 1.00 97.62 533 LEU A C 1
ATOM 3902 O O . LEU A 1 533 ? -12.862 17.953 13.036 1.00 97.62 533 LEU A O 1
ATOM 3906 N N . ARG A 1 534 ? -11.880 17.044 11.205 1.00 96.06 534 ARG A N 1
ATOM 3907 C CA . ARG A 1 534 ? -12.338 15.667 11.407 1.00 96.06 534 ARG A CA 1
ATOM 3908 C C . ARG A 1 534 ? -11.189 14.682 11.316 1.00 96.06 534 ARG A C 1
ATOM 3910 O O . ARG A 1 534 ? -10.502 14.600 10.306 1.00 96.06 534 ARG A O 1
ATOM 3917 N N . ASN A 1 535 ? -11.013 13.930 12.389 1.00 96.12 535 ASN A N 1
ATOM 3918 C CA . ASN A 1 535 ? -10.154 12.766 12.438 1.00 96.12 535 ASN A CA 1
ATOM 3919 C C . ASN A 1 535 ? -10.841 11.591 11.736 1.00 96.12 535 ASN A C 1
ATOM 3921 O O . ASN A 1 535 ? -12.009 11.297 12.019 1.00 96.12 535 ASN A O 1
ATOM 3925 N N . THR A 1 536 ? -10.122 10.927 10.838 1.00 95.56 536 THR A N 1
ATOM 3926 C CA . THR A 1 536 ? -10.627 9.775 10.087 1.00 95.56 536 THR A CA 1
ATOM 3927 C C . THR A 1 536 ? -10.969 8.613 11.026 1.00 95.56 536 THR A C 1
ATOM 3929 O O . THR A 1 536 ? -10.152 8.196 11.845 1.00 95.56 536 THR A O 1
ATOM 3932 N N . ILE A 1 537 ? -12.178 8.061 10.899 1.00 93.06 537 ILE A N 1
ATOM 3933 C CA . ILE A 1 537 ? -12.658 6.934 11.715 1.00 93.06 537 ILE A CA 1
ATOM 3934 C C . ILE A 1 537 ? -12.259 5.606 11.054 1.00 93.06 537 ILE A C 1
ATOM 3936 O O . ILE A 1 537 ? -12.376 5.455 9.843 1.00 93.06 537 ILE A O 1
ATOM 3940 N N . ALA A 1 538 ? -11.822 4.613 11.831 1.00 94.88 538 ALA A N 1
ATOM 3941 C CA . ALA A 1 538 ? -11.629 3.256 11.312 1.00 94.88 538 ALA A CA 1
ATOM 3942 C C . ALA A 1 538 ? -12.980 2.561 11.054 1.00 94.88 538 ALA A C 1
ATOM 3944 O O . ALA A 1 538 ? -13.879 2.634 11.891 1.00 94.88 538 ALA A O 1
ATOM 3945 N N . LEU A 1 539 ? -13.107 1.835 9.941 1.00 96.88 539 LEU A N 1
ATOM 3946 C CA . LEU A 1 539 ? -14.323 1.095 9.565 1.00 96.88 539 LEU A CA 1
ATOM 3947 C C . LEU A 1 539 ? -14.322 -0.358 10.074 1.00 96.88 539 LEU A C 1
ATOM 3949 O O . LEU A 1 539 ? -15.371 -0.980 10.219 1.00 96.88 539 LEU A O 1
ATOM 3953 N N . ASN A 1 540 ? -13.156 -0.917 10.385 1.00 94.81 540 ASN A N 1
ATOM 3954 C CA . ASN A 1 540 ? -13.041 -2.287 10.885 1.00 94.81 540 ASN A CA 1
ATOM 3955 C C . ASN A 1 540 ? -13.758 -2.483 12.229 1.00 94.81 540 ASN A C 1
ATOM 3957 O O . ASN A 1 540 ? -13.527 -1.752 13.194 1.00 94.81 540 ASN A O 1
ATOM 3961 N N . GLY A 1 541 ? -14.632 -3.486 12.293 1.00 94.00 541 GLY A N 1
ATOM 3962 C CA . GLY A 1 541 ? -15.463 -3.803 13.457 1.00 94.00 541 GLY A CA 1
ATOM 3963 C C . GLY A 1 541 ? -16.747 -2.982 13.560 1.00 94.00 541 GLY A C 1
ATOM 3964 O O . GLY A 1 541 ? -17.600 -3.290 14.385 1.00 94.00 541 GLY A O 1
ATOM 3965 N N . ARG A 1 542 ? -16.918 -1.952 12.726 1.00 94.19 542 ARG A N 1
ATOM 3966 C CA . ARG A 1 542 ? -18.011 -0.981 12.847 1.00 94.19 542 ARG A CA 1
ATOM 3967 C C . ARG A 1 542 ? -19.303 -1.447 12.173 1.00 94.19 542 ARG A C 1
ATOM 3969 O O . ARG A 1 542 ? -20.360 -0.921 12.513 1.00 94.19 542 ARG A O 1
ATOM 3976 N N . ALA A 1 543 ? -19.216 -2.439 11.279 1.00 95.56 543 ALA A N 1
ATOM 3977 C CA . ALA A 1 543 ? -20.338 -3.034 10.551 1.00 95.56 543 ALA A CA 1
ATOM 3978 C C . ALA A 1 543 ? -21.252 -1.985 9.885 1.00 95.56 543 ALA A C 1
ATOM 3980 O O . ALA A 1 543 ? -22.478 -2.052 9.995 1.00 95.56 543 ALA A O 1
ATOM 3981 N N . GLY A 1 544 ? -20.660 -0.984 9.222 1.00 94.25 544 GLY A N 1
ATOM 3982 C CA . GLY A 1 544 ? -21.388 0.202 8.765 1.00 94.25 544 GLY A CA 1
ATOM 3983 C C . GLY A 1 544 ? -22.018 0.924 9.953 1.00 94.25 544 GLY A C 1
ATOM 3984 O O . GLY A 1 544 ? -21.301 1.470 10.789 1.00 94.25 544 GLY A O 1
ATOM 3985 N N . MET A 1 545 ? -23.345 0.853 10.049 1.00 92.38 545 MET A N 1
ATOM 3986 C CA . MET A 1 545 ? -24.146 1.441 11.130 1.00 92.38 545 MET A CA 1
ATOM 3987 C C . MET A 1 545 ? -24.224 0.577 12.404 1.00 92.38 545 MET A C 1
ATOM 3989 O O . MET A 1 545 ? -24.906 0.935 13.360 1.00 92.38 545 MET A O 1
ATOM 3993 N N . GLY A 1 546 ? -23.558 -0.584 12.457 1.00 91.38 546 GLY A N 1
ATOM 3994 C CA . GLY A 1 546 ? -23.655 -1.502 13.603 1.00 91.38 546 GLY A CA 1
ATOM 3995 C C . GLY A 1 546 ? -23.122 -0.942 14.930 1.00 91.38 546 GLY A C 1
ATOM 3996 O O . GLY A 1 546 ? -23.470 -1.459 15.992 1.00 91.38 546 GLY A O 1
ATOM 3997 N N . HIS A 1 547 ? -22.306 0.114 14.885 1.00 88.25 547 HIS A N 1
ATOM 3998 C CA . HIS A 1 547 ? -21.867 0.869 16.064 1.00 88.25 547 HIS A CA 1
ATOM 3999 C C . HIS A 1 547 ? -22.641 2.177 16.287 1.00 88.25 547 HIS A C 1
ATOM 4001 O O . HIS A 1 547 ? -22.304 2.901 17.221 1.00 88.25 547 HIS A O 1
ATOM 4007 N N . GLY A 1 548 ? -23.629 2.481 15.443 1.00 92.00 548 GLY A N 1
ATOM 4008 C CA . GLY A 1 548 ? -24.358 3.744 15.433 1.00 92.00 548 GLY A CA 1
ATOM 4009 C C . GLY A 1 548 ? -24.085 4.583 14.183 1.00 92.00 548 GLY A C 1
ATOM 4010 O O . GLY A 1 548 ? -23.753 4.040 13.132 1.00 92.00 548 GLY A O 1
ATOM 4011 N N . PHE A 1 549 ? -24.283 5.895 14.296 1.00 92.94 549 PHE A N 1
ATOM 4012 C CA . PHE A 1 549 ? -24.239 6.835 13.175 1.00 92.94 549 PHE A CA 1
ATOM 4013 C C . PHE A 1 549 ? -22.837 7.017 12.602 1.00 92.94 549 PHE A C 1
ATOM 4015 O O . PHE A 1 549 ? -21.828 6.952 13.304 1.00 92.94 549 PHE A O 1
ATOM 4022 N N . LEU A 1 550 ? -22.785 7.300 11.302 1.00 91.81 550 LEU A N 1
ATOM 4023 C CA . LEU A 1 550 ? -21.545 7.649 10.627 1.00 91.81 550 LEU A CA 1
ATOM 4024 C C . LEU A 1 550 ? -21.294 9.158 10.783 1.00 91.81 550 LEU A C 1
ATOM 4026 O O . LEU A 1 550 ? -22.218 9.969 10.894 1.00 91.81 550 LEU A O 1
ATOM 4030 N N . HIS A 1 551 ? -20.008 9.514 10.803 1.00 90.25 551 HIS A N 1
ATOM 4031 C CA . HIS A 1 551 ? -19.461 10.813 11.214 1.00 90.25 551 HIS A CA 1
ATOM 4032 C C . HIS A 1 551 ? -19.619 11.184 12.693 1.00 90.25 551 HIS A C 1
ATOM 4034 O O . HIS A 1 551 ? -20.597 10.907 13.375 1.00 90.25 551 HIS A O 1
ATOM 4040 N N . TRP A 1 552 ? -18.655 11.980 13.154 1.00 93.69 552 TRP A N 1
ATOM 4041 C CA . TRP A 1 552 ? -18.616 12.552 14.499 1.00 93.69 552 TRP A CA 1
ATOM 4042 C C . TRP A 1 552 ? -19.810 13.454 14.849 1.00 93.69 552 TRP A C 1
ATOM 4044 O O . TRP A 1 552 ? -20.047 13.725 16.022 1.00 93.69 552 TRP A O 1
ATOM 4054 N N . SER A 1 553 ? -20.536 13.960 13.852 1.00 93.69 553 SER A N 1
ATOM 4055 C CA . SER A 1 553 ? -21.708 14.826 14.021 1.00 93.69 553 SER A CA 1
ATOM 4056 C C . SER A 1 553 ? -23.038 14.049 14.030 1.00 93.69 553 SER A C 1
ATOM 4058 O O . SER A 1 553 ? -24.090 14.690 14.090 1.00 93.69 553 SER A O 1
ATOM 4060 N N . ALA A 1 554 ? -23.008 12.706 13.967 1.00 93.88 554 ALA A N 1
ATOM 4061 C CA . ALA A 1 554 ? -24.169 11.822 13.787 1.00 93.88 554 ALA A CA 1
ATOM 4062 C C . ALA A 1 554 ? -25.149 12.355 12.734 1.00 93.88 554 ALA A C 1
ATOM 4064 O O . ALA A 1 554 ? -26.322 12.626 13.025 1.00 93.88 554 ALA A O 1
ATOM 4065 N N . ASN A 1 555 ? -24.639 12.643 11.540 1.00 92.94 555 ASN A N 1
ATOM 4066 C CA . ASN A 1 555 ? -25.448 13.186 10.456 1.00 92.94 555 ASN A CA 1
ATOM 4067 C C . ASN A 1 555 ? -25.690 12.193 9.326 1.00 92.94 555 ASN A C 1
ATOM 4069 O O . ASN A 1 555 ? -26.428 12.567 8.430 1.00 92.94 555 ASN A O 1
ATOM 4073 N N . PHE A 1 556 ? -25.083 11.006 9.345 1.00 94.44 556 PHE A N 1
ATOM 4074 C CA . PHE A 1 556 ? -25.271 9.968 8.330 1.00 94.44 556 PHE A CA 1
ATOM 4075 C C . PHE A 1 556 ? -25.909 8.748 9.005 1.00 94.44 556 PHE A C 1
ATOM 4077 O O . PHE A 1 556 ? -25.322 8.191 9.941 1.00 94.44 556 PHE A O 1
ATOM 4084 N N . ASP A 1 557 ? -27.115 8.381 8.574 1.00 94.50 557 ASP A N 1
ATOM 4085 C CA . ASP A 1 557 ? -27.891 7.256 9.112 1.00 94.50 557 ASP A CA 1
ATOM 4086 C C . ASP A 1 557 ? -27.832 5.994 8.238 1.00 94.50 557 ASP A C 1
ATOM 4088 O O . ASP A 1 557 ? -28.294 4.924 8.646 1.00 94.50 557 ASP A O 1
ATOM 4092 N N . GLU A 1 558 ? -27.178 6.087 7.083 1.00 96.12 558 GLU A N 1
ATOM 4093 C CA . GLU A 1 558 ? -26.882 4.968 6.197 1.00 96.12 558 GLU A CA 1
ATOM 4094 C C . GLU A 1 558 ? -25.504 5.136 5.527 1.00 96.12 558 GLU A C 1
ATOM 4096 O O . GLU A 1 558 ? -25.015 6.243 5.301 1.00 96.12 558 GLU A O 1
ATOM 4101 N N . VAL A 1 559 ? -24.841 4.032 5.157 1.00 97.31 559 VAL A N 1
ATOM 4102 C CA . VAL A 1 559 ? -23.563 4.112 4.408 1.00 97.31 559 VAL A CA 1
ATOM 4103 C C . VAL A 1 559 ? -23.777 4.793 3.051 1.00 97.31 559 VAL A C 1
ATOM 4105 O O . VAL A 1 559 ? -22.899 5.469 2.520 1.00 97.31 559 VAL A O 1
ATOM 4108 N N . GLN A 1 560 ? -24.970 4.649 2.494 1.00 97.88 560 GLN A N 1
ATOM 4109 C CA . GLN A 1 560 ? -25.358 5.202 1.211 1.00 97.88 560 GLN A CA 1
ATOM 4110 C C . GLN A 1 560 ? -25.348 6.744 1.193 1.00 97.88 560 GLN A C 1
ATOM 4112 O O . GLN A 1 560 ? -25.252 7.334 0.116 1.00 97.88 560 GLN A O 1
ATOM 4117 N N . ASP A 1 561 ? -25.346 7.424 2.346 1.00 96.81 561 ASP A N 1
ATOM 4118 C CA . ASP A 1 561 ? -25.210 8.886 2.435 1.00 96.81 561 ASP A CA 1
ATOM 4119 C C . ASP A 1 561 ? -23.912 9.422 1.817 1.00 96.81 561 ASP A C 1
ATOM 4121 O O . ASP A 1 561 ? -23.859 10.562 1.333 1.00 96.81 561 ASP A O 1
ATOM 4125 N N . PHE A 1 562 ? -22.876 8.580 1.747 1.00 96.19 562 PHE A N 1
ATOM 4126 C CA . PHE A 1 562 ? -21.616 8.901 1.082 1.00 96.19 562 PHE A CA 1
ATOM 4127 C C . PHE A 1 562 ? -21.757 9.132 -0.433 1.00 96.19 562 PHE A C 1
ATOM 4129 O O . PHE A 1 562 ? -20.861 9.739 -1.021 1.00 96.19 562 PHE A O 1
ATOM 4136 N N . GLU A 1 563 ? -22.892 8.788 -1.056 1.00 97.62 563 GLU A N 1
ATOM 4137 C CA . GLU A 1 563 ? -23.221 9.143 -2.450 1.00 97.62 563 GLU A CA 1
ATOM 4138 C C . GLU A 1 563 ? -23.030 10.642 -2.726 1.00 97.62 563 GLU A C 1
ATOM 4140 O O . GLU A 1 563 ? -22.533 11.042 -3.782 1.00 97.62 563 GLU A O 1
ATOM 4145 N N . LYS A 1 564 ? -23.355 11.505 -1.755 1.00 95.56 564 LYS A N 1
ATOM 4146 C CA . LYS A 1 564 ? -23.126 12.945 -1.906 1.00 95.56 564 LYS A CA 1
ATOM 4147 C C . LYS A 1 564 ? -21.637 13.284 -1.952 1.00 95.56 564 LYS A C 1
ATOM 4149 O O . LYS A 1 564 ? -21.235 14.097 -2.779 1.00 95.56 564 LYS A O 1
ATOM 4154 N N . GLN A 1 565 ? -20.818 12.673 -1.095 1.00 94.31 565 GLN A N 1
ATOM 4155 C CA . GLN A 1 565 ? -19.373 12.925 -1.065 1.00 94.31 565 GLN A CA 1
ATOM 4156 C C . GLN A 1 565 ? -18.662 12.361 -2.301 1.00 94.31 565 GLN A C 1
ATOM 4158 O O . GLN A 1 565 ? -17.767 13.024 -2.825 1.00 94.31 565 GLN A O 1
ATOM 4163 N N . ILE A 1 566 ? -19.109 11.213 -2.820 1.00 97.38 566 ILE A N 1
ATOM 4164 C CA . ILE A 1 566 ? -18.671 10.678 -4.119 1.00 97.38 566 ILE A CA 1
ATOM 4165 C C . ILE A 1 566 ? -18.812 11.755 -5.207 1.00 97.38 566 ILE A C 1
ATOM 4167 O O . ILE A 1 566 ? -17.868 12.049 -5.941 1.00 97.38 566 ILE A O 1
ATOM 4171 N N . ARG A 1 567 ? -19.964 12.431 -5.246 1.00 97.25 567 ARG A N 1
ATOM 4172 C CA . ARG A 1 567 ? -20.240 13.482 -6.233 1.00 97.25 567 ARG A CA 1
ATOM 4173 C C . ARG A 1 567 ? -19.470 14.773 -5.980 1.00 97.25 567 ARG A C 1
ATOM 4175 O O . ARG A 1 567 ? -18.905 15.346 -6.906 1.00 97.25 567 ARG A O 1
ATOM 4182 N N . THR A 1 568 ? -19.461 15.268 -4.742 1.00 94.56 568 THR A N 1
ATOM 4183 C CA . THR A 1 568 ? -18.981 16.630 -4.454 1.00 94.56 568 THR A CA 1
ATOM 4184 C C . THR A 1 568 ? -17.499 16.717 -4.115 1.00 94.56 568 THR A C 1
ATOM 4186 O O . THR A 1 568 ? -16.893 17.748 -4.390 1.00 94.56 568 THR A O 1
ATOM 4189 N N . LEU A 1 569 ? -16.925 15.686 -3.486 1.00 95.31 569 LEU A N 1
ATOM 4190 C CA . LEU A 1 569 ? -15.512 15.663 -3.094 1.00 95.31 569 LEU A CA 1
ATOM 4191 C C . LEU A 1 569 ? -14.671 14.927 -4.137 1.00 95.31 569 LEU A C 1
ATOM 4193 O O . LEU A 1 569 ? -13.717 15.499 -4.654 1.00 95.31 569 LEU A O 1
ATOM 4197 N N . ALA A 1 570 ? -15.041 13.688 -4.473 1.00 96.12 570 ALA A N 1
ATOM 4198 C CA . ALA A 1 570 ? -14.298 12.887 -5.448 1.00 96.12 570 ALA A CA 1
ATOM 4199 C C . ALA A 1 570 ? -14.606 13.276 -6.907 1.00 96.12 570 ALA A C 1
ATOM 4201 O O . ALA A 1 570 ? -13.867 12.903 -7.818 1.00 96.12 570 ALA A O 1
ATOM 4202 N N . GLY A 1 571 ? -15.668 14.054 -7.143 1.00 96.69 571 GLY A N 1
ATOM 4203 C CA . GLY A 1 571 ? -16.048 14.542 -8.470 1.00 96.69 571 GLY A CA 1
ATOM 4204 C C . GLY A 1 571 ? -16.678 13.480 -9.374 1.00 96.69 571 GLY A C 1
ATOM 4205 O O . GLY A 1 571 ? -16.752 13.697 -10.583 1.00 96.69 571 GLY A O 1
ATOM 4206 N N . GLY A 1 572 ? -17.095 12.340 -8.818 1.00 97.69 572 GLY A N 1
ATOM 4207 C CA . GLY A 1 572 ? -17.748 11.270 -9.565 1.00 97.69 572 GLY A CA 1
ATOM 4208 C C . GLY A 1 572 ? -19.177 11.623 -9.989 1.00 97.69 572 GLY A C 1
ATOM 4209 O O . GLY A 1 572 ? -19.814 12.518 -9.433 1.00 97.69 572 GLY A O 1
ATOM 4210 N N . THR A 1 573 ? -19.722 10.899 -10.967 1.00 97.69 573 THR A N 1
ATOM 4211 C CA . THR A 1 573 ? -21.129 11.079 -11.378 1.00 97.69 573 THR A CA 1
ATOM 4212 C C . THR A 1 573 ? -22.140 10.442 -10.418 1.00 97.69 573 THR A C 1
ATOM 4214 O O . THR A 1 573 ? -23.334 10.648 -10.600 1.00 97.69 573 THR A O 1
ATOM 4217 N N . GLY A 1 574 ? -21.689 9.685 -9.412 1.00 98.06 574 GLY A N 1
ATOM 4218 C CA . GLY A 1 574 ? -22.513 8.955 -8.447 1.00 98.06 574 GLY A CA 1
ATOM 4219 C C . GLY A 1 574 ? -22.918 7.547 -8.892 1.00 98.06 574 GLY A C 1
ATOM 4220 O O . GLY A 1 574 ? -23.004 7.258 -10.089 1.00 98.06 574 GLY A O 1
ATOM 4221 N N . LEU A 1 575 ? -23.160 6.662 -7.918 1.00 98.31 575 LEU A N 1
ATOM 4222 C CA . LEU A 1 575 ? -23.659 5.297 -8.146 1.00 98.31 575 LEU A CA 1
ATOM 4223 C C . LEU A 1 575 ? -25.189 5.247 -8.255 1.00 98.31 575 LEU A C 1
ATOM 4225 O O . LEU A 1 575 ? -25.750 4.236 -8.676 1.00 98.31 575 LEU A O 1
ATOM 4229 N N . MET A 1 576 ? -25.877 6.325 -7.883 1.00 97.44 576 MET A N 1
ATOM 4230 C CA . MET A 1 576 ? -27.315 6.508 -8.075 1.00 97.44 576 MET A CA 1
ATOM 4231 C C . MET A 1 576 ? -27.596 7.349 -9.332 1.00 97.44 576 MET A C 1
ATOM 4233 O O . MET A 1 576 ? -26.744 8.114 -9.781 1.00 97.44 576 MET A O 1
ATOM 4237 N N . SER A 1 577 ? -28.791 7.247 -9.923 1.00 97.88 577 SER A N 1
ATOM 4238 C CA . SER A 1 577 ? -29.187 8.184 -10.983 1.00 97.88 577 SER A CA 1
ATOM 4239 C C . SER A 1 577 ? -29.436 9.589 -10.412 1.00 97.88 577 SER A C 1
ATOM 4241 O O . SER A 1 577 ? -29.867 9.736 -9.267 1.00 97.88 577 SER A O 1
ATOM 4243 N N . ASP A 1 578 ? -29.227 10.640 -11.209 1.00 98.12 578 ASP A N 1
ATOM 4244 C CA . ASP A 1 578 ? -29.534 12.014 -10.780 1.00 98.12 578 ASP A CA 1
ATOM 4245 C C . ASP A 1 578 ? -31.020 12.198 -10.440 1.00 98.12 578 ASP A C 1
ATOM 4247 O O . ASP A 1 578 ? -31.366 12.977 -9.551 1.00 98.12 578 ASP A O 1
ATOM 4251 N N . THR A 1 579 ? -31.914 11.488 -11.134 1.00 98.19 579 THR A N 1
ATOM 4252 C CA . THR A 1 579 ? -33.357 11.533 -10.868 1.00 98.19 579 THR A CA 1
ATOM 4253 C C . THR A 1 579 ? -33.682 10.960 -9.492 1.00 98.19 579 THR A C 1
ATOM 4255 O O . THR A 1 579 ? -34.398 11.597 -8.717 1.00 98.19 579 THR A O 1
ATOM 4258 N N . ASP A 1 580 ? -33.123 9.799 -9.158 1.00 98.12 580 ASP A N 1
ATOM 4259 C CA . ASP A 1 580 ? -33.365 9.159 -7.866 1.00 98.12 580 ASP A CA 1
ATOM 4260 C C . ASP A 1 580 ? -32.728 9.955 -6.724 1.00 98.12 580 ASP A C 1
ATOM 4262 O O . ASP A 1 580 ? -33.377 10.192 -5.700 1.00 98.12 580 ASP A O 1
ATOM 4266 N N . PHE A 1 581 ? -31.499 10.445 -6.926 1.00 98.00 581 PHE A N 1
ATOM 4267 C CA . PHE A 1 581 ? -30.763 11.237 -5.939 1.00 98.00 581 PHE A CA 1
ATOM 4268 C C . PHE A 1 581 ? -31.496 12.533 -5.575 1.00 98.00 581 PHE A C 1
ATOM 4270 O O . PHE A 1 581 ? -31.514 12.934 -4.413 1.00 98.00 581 PHE A O 1
ATOM 4277 N N . ASN A 1 582 ? -32.142 13.177 -6.550 1.00 97.62 582 ASN A N 1
ATOM 4278 C CA . ASN A 1 582 ? -32.880 14.426 -6.346 1.00 97.62 582 ASN A CA 1
ATOM 4279 C C . ASN A 1 582 ? -34.371 14.229 -6.027 1.00 97.62 582 ASN A C 1
ATOM 4281 O O . ASN A 1 582 ? -35.111 15.209 -5.928 1.00 97.62 582 ASN A O 1
ATOM 4285 N N . THR A 1 583 ? -34.837 12.991 -5.871 1.00 98.06 583 THR A N 1
ATOM 4286 C CA . THR A 1 583 ? -36.223 12.727 -5.478 1.00 98.06 583 THR A CA 1
ATOM 4287 C C . THR A 1 583 ? -36.412 13.020 -3.987 1.00 98.06 583 THR A C 1
ATOM 4289 O O . THR A 1 583 ? -35.701 12.473 -3.145 1.00 98.06 583 THR A O 1
ATOM 4292 N N . GLY A 1 584 ? -37.398 13.862 -3.662 1.00 97.44 584 GLY A N 1
ATOM 4293 C CA . GLY A 1 584 ? -37.734 14.207 -2.278 1.00 97.44 584 GLY A CA 1
ATOM 4294 C C . GLY A 1 584 ? -36.571 14.879 -1.546 1.00 97.44 584 GLY A C 1
ATOM 4295 O O . GLY A 1 584 ? -36.014 15.865 -2.031 1.00 97.44 584 GLY A O 1
ATOM 4296 N N . THR A 1 585 ? -36.210 14.352 -0.377 1.00 97.75 585 THR A N 1
ATOM 4297 C CA . THR A 1 585 ? -35.068 14.820 0.428 1.00 97.75 585 THR A CA 1
ATOM 4298 C C . THR A 1 585 ? -33.856 13.891 0.336 1.00 97.75 585 THR A C 1
ATOM 4300 O O . THR A 1 585 ? -32.906 14.065 1.093 1.00 97.75 585 THR A O 1
ATOM 4303 N N . ARG A 1 586 ? -33.839 12.929 -0.597 1.00 97.31 586 ARG A N 1
ATOM 4304 C CA . ARG A 1 586 ? -32.811 11.875 -0.669 1.00 97.31 586 ARG A CA 1
ATOM 4305 C C . ARG A 1 586 ? -31.379 12.390 -0.784 1.00 97.31 586 ARG A C 1
ATOM 4307 O O . ARG A 1 586 ? -30.463 11.772 -0.261 1.00 97.31 586 ARG A O 1
ATOM 4314 N N . ASN A 1 587 ? -31.153 13.548 -1.396 1.00 96.44 587 ASN A N 1
ATOM 4315 C CA . ASN A 1 587 ? -29.824 14.171 -1.455 1.00 96.44 587 ASN A CA 1
ATOM 4316 C C . ASN A 1 587 ? -29.317 14.729 -0.102 1.00 96.44 587 ASN A C 1
ATOM 4318 O O . ASN A 1 587 ? -28.231 15.325 -0.039 1.00 96.44 587 ASN A O 1
ATOM 4322 N N . GLN A 1 588 ? -30.092 14.570 0.973 1.00 94.69 588 GLN A N 1
ATOM 4323 C CA . GLN A 1 588 ? -29.760 14.974 2.335 1.00 94.69 588 GLN A CA 1
ATOM 4324 C C . GLN A 1 588 ? -29.356 13.745 3.176 1.00 94.69 588 GLN A C 1
ATOM 4326 O O . GLN A 1 588 ? -29.979 12.695 3.032 1.00 94.69 588 GLN A O 1
ATOM 4331 N N . PRO A 1 589 ? -28.350 13.869 4.063 1.00 90.31 589 PRO A N 1
ATOM 4332 C CA . PRO A 1 589 ? -27.873 12.760 4.901 1.00 90.31 589 PRO A CA 1
ATOM 4333 C C . PRO A 1 589 ? -28.820 12.184 5.970 1.00 90.31 589 PRO A C 1
ATOM 4335 O O . PRO A 1 589 ? -28.532 11.145 6.522 1.00 90.31 589 PRO A O 1
ATOM 4338 N N . LEU A 1 590 ? -29.909 12.871 6.326 1.00 92.81 590 LEU A N 1
ATOM 4339 C CA . LEU A 1 590 ? -30.966 12.345 7.217 1.00 92.81 590 LEU A CA 1
ATOM 4340 C C . LEU A 1 590 ? -32.337 12.468 6.527 1.00 92.81 590 LEU A C 1
ATOM 4342 O O . LEU A 1 590 ? -33.350 12.780 7.156 1.00 92.81 590 LEU A O 1
ATOM 4346 N N . GLY A 1 591 ? -32.319 12.411 5.193 1.00 95.25 591 GLY A N 1
ATOM 4347 C CA . GLY A 1 591 ? -33.490 12.567 4.339 1.00 95.25 591 GLY A CA 1
ATOM 4348 C C . GLY A 1 591 ? -34.142 11.228 4.007 1.00 95.25 591 GLY A C 1
ATOM 4349 O O . GLY A 1 591 ? -34.020 10.252 4.738 1.00 95.25 591 GLY A O 1
ATOM 4350 N N . ASP A 1 592 ? -34.846 11.184 2.878 1.00 97.75 592 ASP A N 1
ATOM 4351 C CA . ASP A 1 592 ? -35.379 9.934 2.340 1.00 97.75 592 ASP A CA 1
ATOM 4352 C C . ASP A 1 592 ? -34.244 8.920 2.102 1.00 97.75 592 ASP A C 1
ATOM 4354 O O . ASP A 1 592 ? -33.219 9.260 1.505 1.00 97.75 592 ASP A O 1
ATOM 4358 N N . ALA A 1 593 ? -34.460 7.665 2.508 1.00 97.38 593 ALA A N 1
ATOM 4359 C CA . ALA A 1 593 ? -33.456 6.607 2.403 1.00 97.38 593 ALA A CA 1
ATOM 4360 C C . ALA A 1 593 ? -32.981 6.380 0.956 1.00 97.38 593 ALA A C 1
ATOM 4362 O O . ALA A 1 593 ? -33.774 6.402 0.001 1.00 97.38 593 ALA A O 1
ATOM 4363 N N . LYS A 1 594 ? -31.679 6.133 0.808 1.00 98.06 594 LYS A N 1
ATOM 4364 C CA . LYS A 1 594 ? -30.995 5.718 -0.426 1.00 98.06 594 LYS A CA 1
ATOM 4365 C C . LYS A 1 594 ? -30.855 4.203 -0.500 1.00 98.06 594 LYS A C 1
ATOM 4367 O O . LYS A 1 594 ? -30.751 3.679 -1.609 1.00 98.06 594 LYS A O 1
ATOM 4372 N N . ALA A 1 595 ? -30.867 3.515 0.641 1.00 97.69 595 ALA A N 1
ATOM 4373 C CA . ALA A 1 595 ? -30.879 2.063 0.697 1.00 97.69 595 ALA A CA 1
ATOM 4374 C C . ALA A 1 595 ? -32.022 1.477 -0.150 1.00 97.69 595 ALA A C 1
ATOM 4376 O O . ALA A 1 595 ? -33.175 1.905 -0.053 1.00 97.69 595 ALA A O 1
ATOM 4377 N N . GLY A 1 596 ? -31.704 0.490 -0.988 1.00 98.00 596 GLY A N 1
ATOM 4378 C CA . GLY A 1 596 ? -32.659 -0.176 -1.877 1.00 98.00 596 GLY A CA 1
ATOM 4379 C C . GLY A 1 596 ? -32.948 0.559 -3.189 1.00 98.00 596 GLY A C 1
ATOM 4380 O O . GLY A 1 596 ? -33.792 0.099 -3.959 1.00 98.00 596 GLY A O 1
ATOM 4381 N N . VAL A 1 597 ? -32.295 1.696 -3.455 1.00 98.12 597 VAL A N 1
ATOM 4382 C CA . VAL A 1 597 ? -32.536 2.512 -4.660 1.00 98.12 597 VAL A CA 1
ATOM 4383 C C . VAL A 1 597 ? -31.509 2.234 -5.760 1.00 98.12 597 VAL A C 1
ATOM 4385 O O . VAL A 1 597 ? -31.873 2.169 -6.932 1.00 98.12 597 VAL A O 1
ATOM 4388 N N . SER A 1 598 ? -30.232 2.053 -5.405 1.00 98.31 598 SER A N 1
ATOM 4389 C CA . SER A 1 598 ? -29.166 1.696 -6.350 1.00 98.31 598 SER A CA 1
ATOM 4390 C C . SER A 1 598 ? -28.450 0.439 -5.882 1.00 98.31 598 SER A C 1
ATOM 4392 O O . SER A 1 598 ? -27.869 0.428 -4.801 1.00 98.31 598 SER A O 1
ATOM 4394 N N . VAL A 1 599 ? -28.445 -0.586 -6.740 1.00 98.38 599 VAL A N 1
ATOM 4395 C CA . VAL A 1 599 ? -27.785 -1.868 -6.464 1.00 98.38 599 VAL A CA 1
ATOM 4396 C C . VAL A 1 599 ? -26.310 -1.652 -6.137 1.00 98.38 599 VAL A C 1
ATOM 4398 O O . VAL A 1 599 ? -25.873 -2.047 -5.069 1.00 98.38 599 VAL A O 1
ATOM 4401 N N . ASP A 1 600 ? -25.550 -0.953 -6.982 1.00 98.31 600 ASP A N 1
ATOM 4402 C CA . ASP A 1 600 ? -24.109 -0.758 -6.755 1.00 98.31 600 ASP A CA 1
ATOM 4403 C C . ASP A 1 600 ? -23.812 0.023 -5.460 1.00 98.31 600 ASP A C 1
ATOM 4405 O O . ASP A 1 600 ? -22.819 -0.248 -4.782 1.00 98.31 600 ASP A O 1
ATOM 4409 N N . LEU A 1 601 ? -24.672 0.981 -5.093 1.00 98.50 601 LEU A N 1
ATOM 4410 C CA . LEU A 1 601 ? -24.531 1.728 -3.841 1.00 98.50 601 LEU A CA 1
ATOM 4411 C C . LEU A 1 601 ? -24.852 0.850 -2.620 1.00 98.50 601 LEU A C 1
ATOM 4413 O O . LEU A 1 601 ? -24.169 0.944 -1.599 1.00 98.50 601 LEU A O 1
ATOM 4417 N N . ASP A 1 602 ? -25.845 -0.033 -2.737 1.00 98.75 602 ASP A N 1
ATOM 4418 C CA . ASP A 1 602 ? -26.164 -1.030 -1.715 1.00 98.75 602 ASP A CA 1
ATOM 4419 C C . ASP A 1 602 ? -25.059 -2.080 -1.577 1.00 98.75 602 ASP A C 1
ATOM 4421 O O . ASP A 1 602 ? -24.772 -2.513 -0.463 1.00 98.75 602 ASP A O 1
ATOM 4425 N N . GLU A 1 603 ? -24.379 -2.447 -2.664 1.00 98.75 603 GLU A N 1
ATOM 4426 C CA . GLU A 1 603 ? -23.235 -3.355 -2.593 1.00 98.75 603 GLU A CA 1
ATOM 4427 C C . GLU A 1 603 ? -22.038 -2.710 -1.903 1.00 98.75 603 GLU A C 1
ATOM 4429 O O . GLU A 1 603 ? -21.428 -3.317 -1.017 1.00 98.75 603 GLU A O 1
ATOM 4434 N N . LEU A 1 604 ? -21.734 -1.446 -2.223 1.00 98.69 604 LEU A N 1
ATOM 4435 C CA . LEU A 1 604 ? -20.733 -0.671 -1.487 1.00 98.69 604 LEU A CA 1
ATOM 4436 C C . LEU A 1 604 ? -21.062 -0.638 0.015 1.00 98.69 604 LEU A C 1
ATOM 4438 O O . LEU A 1 604 ? -20.184 -0.892 0.846 1.00 98.69 604 LEU A O 1
ATOM 4442 N N . ALA A 1 605 ? -22.328 -0.399 0.365 1.00 98.50 605 ALA A N 1
ATOM 4443 C CA . ALA A 1 605 ? -22.795 -0.459 1.745 1.00 98.50 605 ALA A CA 1
ATOM 4444 C C . ALA A 1 605 ? -22.651 -1.863 2.352 1.00 98.50 605 ALA A C 1
ATOM 4446 O O . ALA A 1 605 ? -22.171 -1.986 3.479 1.00 98.50 605 ALA A O 1
ATOM 4447 N N . ALA A 1 606 ? -22.971 -2.926 1.609 1.00 98.69 606 ALA A N 1
ATOM 4448 C CA . ALA A 1 606 ? -22.825 -4.308 2.054 1.00 98.69 606 ALA A CA 1
ATOM 4449 C C . ALA A 1 606 ? -21.368 -4.653 2.396 1.00 98.69 606 ALA A C 1
ATOM 4451 O O . ALA A 1 606 ? -21.122 -5.331 3.397 1.00 98.69 606 ALA A O 1
ATOM 4452 N N . TYR A 1 607 ? -20.393 -4.148 1.632 1.00 98.62 607 TYR A N 1
ATOM 4453 C CA . TYR A 1 607 ? -18.982 -4.292 1.989 1.00 98.62 607 TYR A CA 1
ATOM 4454 C C . TYR A 1 607 ? -18.650 -3.588 3.307 1.00 98.62 607 TYR A C 1
ATOM 4456 O O . TYR A 1 607 ? -18.097 -4.222 4.206 1.00 98.62 607 TYR A O 1
ATOM 4464 N N . VAL A 1 608 ? -19.023 -2.317 3.473 1.00 98.38 608 VAL A N 1
ATOM 4465 C CA . VAL A 1 608 ? -18.750 -1.580 4.720 1.00 98.38 608 VAL A CA 1
ATOM 4466 C C . VAL A 1 608 ? -19.449 -2.244 5.917 1.00 98.38 608 VAL A C 1
ATOM 4468 O O . VAL A 1 608 ? -18.864 -2.363 6.996 1.00 98.38 608 VAL A O 1
ATOM 4471 N N . SER A 1 609 ? -20.663 -2.764 5.723 1.00 98.06 609 SER A N 1
ATOM 4472 C CA . SER A 1 609 ? -21.395 -3.550 6.719 1.00 98.06 609 SER A CA 1
ATOM 4473 C C . SER A 1 609 ? -20.740 -4.893 7.046 1.00 98.06 609 SER A C 1
ATOM 4475 O O . SER A 1 609 ? -20.845 -5.355 8.181 1.00 98.06 609 SER A O 1
ATOM 4477 N N . SER A 1 610 ? -20.018 -5.500 6.101 1.00 97.94 610 SER A N 1
ATOM 4478 C CA . SER A 1 610 ? -19.286 -6.754 6.326 1.00 97.94 610 SER A CA 1
ATOM 4479 C C . SER A 1 610 ? -18.060 -6.599 7.237 1.00 97.94 610 SER A C 1
ATOM 4481 O O . SER A 1 610 ? -17.575 -7.588 7.787 1.00 97.94 610 SER A O 1
ATOM 4483 N N . LEU A 1 611 ? -17.575 -5.369 7.456 1.00 97.06 611 LEU A N 1
ATOM 4484 C CA . LEU A 1 611 ? -16.461 -5.060 8.358 1.00 97.06 611 LEU A CA 1
ATOM 4485 C C . LEU A 1 611 ? -16.907 -5.111 9.833 1.00 97.06 611 LEU A C 1
ATOM 4487 O O . LEU A 1 611 ? -16.811 -4.129 10.568 1.00 97.06 611 LEU A O 1
ATOM 4491 N N . SER A 1 612 ? -17.424 -6.255 10.280 1.00 95.12 612 SER A N 1
ATOM 4492 C CA . SER A 1 612 ? -18.122 -6.417 11.565 1.00 95.12 612 SER A CA 1
ATOM 4493 C C . SER A 1 612 ? -17.273 -6.992 12.699 1.00 95.12 612 SER A C 1
ATOM 4495 O O . SER A 1 612 ? -17.770 -7.203 13.804 1.00 95.12 612 SER A O 1
ATOM 4497 N N . THR A 1 613 ? -15.997 -7.278 12.447 1.00 93.00 613 THR A N 1
ATOM 4498 C CA . THR A 1 613 ? -15.105 -7.893 13.435 1.00 93.00 613 THR A CA 1
ATOM 4499 C C . THR A 1 613 ? -14.092 -6.884 13.960 1.00 93.00 613 THR A C 1
ATOM 4501 O O . THR A 1 613 ? -13.239 -6.401 13.218 1.00 93.00 613 THR A O 1
ATOM 4504 N N . PHE A 1 614 ? -14.188 -6.582 15.255 1.00 93.75 614 PHE A N 1
ATOM 4505 C CA . PHE A 1 614 ? -13.156 -5.856 15.994 1.00 93.75 614 PHE A CA 1
ATOM 4506 C C . PHE A 1 614 ? -11.887 -6.713 16.124 1.00 93.75 614 PHE A C 1
ATOM 4508 O O . PHE A 1 614 ? -11.939 -7.946 16.118 1.00 93.75 614 PHE A O 1
ATOM 4515 N N . ALA A 1 615 ? -10.737 -6.067 16.243 1.00 93.19 615 ALA A N 1
ATOM 4516 C CA . ALA A 1 615 ? -9.463 -6.719 16.456 1.00 93.19 615 ALA A CA 1
ATOM 4517 C C . ALA A 1 615 ? -9.326 -7.253 17.891 1.00 93.19 615 ALA A C 1
ATOM 4519 O O . ALA A 1 615 ? -9.975 -6.830 18.850 1.00 93.19 615 ALA A O 1
ATOM 4520 N N . GLN A 1 616 ? -8.417 -8.206 18.053 1.00 94.31 616 GLN A N 1
ATOM 4521 C CA . GLN A 1 616 ? -7.856 -8.498 19.364 1.00 94.31 616 GLN A CA 1
ATOM 4522 C C . GLN A 1 616 ? -6.843 -7.410 19.732 1.00 94.31 616 GLN A C 1
ATOM 4524 O O . GLN A 1 616 ? -6.096 -6.927 18.882 1.00 94.31 616 GLN A O 1
ATOM 4529 N N . THR A 1 617 ? -6.792 -7.052 21.011 1.00 95.25 617 THR A N 1
ATOM 4530 C CA . THR A 1 617 ? -5.811 -6.093 21.544 1.00 95.25 617 THR A CA 1
ATOM 4531 C C . THR A 1 617 ? -4.499 -6.799 21.896 1.00 95.25 617 THR A C 1
ATOM 4533 O O . THR A 1 617 ? -4.548 -7.853 22.538 1.00 95.25 617 THR A O 1
ATOM 4536 N N . PRO A 1 618 ? -3.318 -6.248 21.562 1.00 96.06 618 PRO A N 1
ATOM 4537 C CA . PRO A 1 618 ? -2.034 -6.820 21.975 1.00 96.06 618 PRO A CA 1
ATOM 4538 C C . PRO A 1 618 ? -1.688 -6.549 23.452 1.00 96.06 618 PRO A C 1
ATOM 4540 O O . PRO A 1 618 ? -0.697 -7.070 23.951 1.00 96.06 618 PRO A O 1
ATOM 4543 N N . TYR A 1 619 ? -2.490 -5.751 24.171 1.00 96.38 619 TYR A N 1
ATOM 4544 C CA . TYR A 1 619 ? -2.171 -5.269 25.525 1.00 96.38 619 TYR A CA 1
ATOM 4545 C C . TYR A 1 619 ? -2.704 -6.149 26.669 1.00 96.38 619 TYR A C 1
ATOM 4547 O O . TYR A 1 619 ? -2.525 -5.816 27.844 1.00 96.38 619 TYR A O 1
ATOM 4555 N N . ARG A 1 620 ? -3.379 -7.255 26.347 1.00 96.88 620 ARG A N 1
ATOM 4556 C CA . ARG A 1 620 ? -3.822 -8.273 27.316 1.00 96.88 620 ARG A CA 1
ATOM 4557 C C . ARG A 1 620 ? -2.696 -9.247 27.655 1.00 96.88 620 ARG A C 1
ATOM 4559 O O . ARG A 1 620 ? -1.700 -9.331 26.938 1.00 96.88 620 ARG A O 1
ATOM 4566 N N . ASN A 1 621 ? -2.882 -10.019 28.723 1.00 96.56 621 ASN A N 1
ATOM 4567 C CA . ASN A 1 621 ? -1.989 -11.130 29.044 1.00 96.56 621 ASN A CA 1
ATOM 4568 C C . ASN A 1 621 ? -1.971 -12.164 27.901 1.00 96.56 621 ASN A C 1
ATOM 4570 O O . ASN A 1 621 ? -2.840 -12.180 27.024 1.00 96.56 621 ASN A O 1
ATOM 4574 N N . THR A 1 622 ? -0.982 -13.057 27.910 1.00 93.69 622 THR A N 1
ATOM 4575 C CA . THR A 1 622 ? -0.811 -14.087 26.870 1.00 93.69 622 THR A CA 1
ATOM 4576 C C . THR A 1 622 ? -2.000 -15.042 26.761 1.00 93.69 622 THR A C 1
ATOM 4578 O O . THR A 1 622 ? -2.267 -15.544 25.673 1.00 93.69 622 THR A O 1
ATOM 4581 N N . ASP A 1 623 ? -2.741 -15.247 27.852 1.00 94.06 623 ASP A N 1
ATOM 4582 C CA . ASP A 1 623 ? -3.975 -16.039 27.912 1.00 94.06 623 ASP A CA 1
ATOM 4583 C C . ASP A 1 623 ? -5.244 -15.255 27.507 1.00 94.06 623 ASP A C 1
ATOM 4585 O O . ASP A 1 623 ? -6.340 -15.808 27.520 1.00 94.06 623 ASP A O 1
ATOM 4589 N N . GLY A 1 624 ? -5.116 -13.971 27.148 1.00 94.88 624 GLY A N 1
ATOM 4590 C CA . GLY A 1 624 ? -6.231 -13.088 26.790 1.00 94.88 624 GLY A CA 1
ATOM 4591 C C . GLY A 1 624 ? -6.953 -12.443 27.981 1.00 94.88 624 GLY A C 1
ATOM 4592 O O . GLY A 1 624 ? -7.868 -11.635 27.786 1.00 94.88 624 GLY A O 1
ATOM 4593 N N . SER A 1 625 ? -6.550 -12.732 29.219 1.00 96.31 625 SER A N 1
ATOM 4594 C CA . SER A 1 625 ? -7.101 -12.057 30.396 1.00 96.31 625 SER A CA 1
ATOM 4595 C C . SER A 1 625 ? -6.647 -10.592 30.479 1.00 96.31 625 SER A C 1
ATOM 4597 O O . SER A 1 625 ? -5.620 -10.193 29.918 1.00 96.31 625 SER A O 1
ATOM 4599 N N . LEU A 1 626 ? -7.437 -9.768 31.178 1.00 97.69 626 LEU A N 1
ATOM 4600 C CA . LEU A 1 626 ? -7.056 -8.389 31.480 1.00 97.69 626 LEU A CA 1
ATOM 4601 C C . LEU A 1 626 ? -5.806 -8.366 32.364 1.00 97.69 626 LEU A C 1
ATOM 4603 O O . LEU A 1 626 ? -5.660 -9.166 33.289 1.00 97.69 626 LEU A O 1
ATOM 4607 N N . THR A 1 627 ? -4.935 -7.385 32.144 1.00 98.06 627 THR A N 1
ATOM 4608 C CA . THR A 1 627 ? -3.849 -7.102 33.095 1.00 98.06 627 THR A CA 1
ATOM 4609 C C . THR A 1 627 ? -4.409 -6.672 34.460 1.00 98.06 627 THR A C 1
ATOM 4611 O O . THR A 1 627 ? -5.573 -6.279 34.581 1.00 98.06 627 THR A O 1
ATOM 4614 N N . ALA A 1 628 ? -3.580 -6.696 35.509 1.00 98.06 628 ALA A N 1
ATOM 4615 C CA . ALA A 1 628 ? -3.995 -6.243 36.841 1.00 98.06 628 ALA A CA 1
ATOM 4616 C C . ALA A 1 628 ? -4.462 -4.771 36.841 1.00 98.06 628 ALA A C 1
ATOM 4618 O O . ALA A 1 628 ? -5.507 -4.455 37.410 1.00 98.06 628 ALA A O 1
ATOM 4619 N N . ALA A 1 629 ? -3.737 -3.890 36.140 1.00 98.25 629 ALA A N 1
ATOM 4620 C CA . ALA A 1 629 ? -4.100 -2.479 35.997 1.00 98.25 629 ALA A CA 1
ATOM 4621 C C . ALA A 1 629 ? -5.421 -2.300 35.234 1.00 98.25 629 ALA A C 1
ATOM 4623 O O . ALA A 1 629 ? -6.294 -1.559 35.679 1.00 98.25 629 ALA A O 1
ATOM 4624 N N . ALA A 1 630 ? -5.615 -3.031 34.132 1.00 98.00 630 ALA A N 1
ATOM 4625 C CA . ALA A 1 630 ? -6.864 -2.987 33.373 1.00 98.00 630 ALA A CA 1
ATOM 4626 C C . ALA A 1 630 ? -8.055 -3.557 34.162 1.00 98.00 630 ALA A C 1
ATOM 4628 O O . ALA A 1 630 ? -9.166 -3.044 34.061 1.00 98.00 630 ALA A O 1
ATOM 4629 N N . SER A 1 631 ? -7.829 -4.572 34.998 1.00 97.44 631 SER A N 1
ATOM 4630 C CA . SER A 1 631 ? -8.859 -5.121 35.887 1.00 97.44 631 SER A CA 1
ATOM 4631 C C . SER A 1 631 ? -9.306 -4.098 36.937 1.00 97.44 631 SER A C 1
ATOM 4633 O O . SER A 1 631 ? -10.504 -3.927 37.154 1.00 97.44 631 SER A O 1
ATOM 4635 N N . ALA A 1 632 ? -8.367 -3.362 37.545 1.00 97.50 632 ALA A N 1
ATOM 4636 C CA . ALA A 1 632 ? -8.694 -2.238 38.427 1.00 97.50 632 ALA A CA 1
ATOM 4637 C C . ALA A 1 632 ? -9.390 -1.098 37.658 1.00 97.50 632 ALA A C 1
ATOM 4639 O O . ALA A 1 632 ? -10.384 -0.537 38.121 1.00 97.50 632 ALA A O 1
ATOM 4640 N N . GLY A 1 633 ? -8.909 -0.808 36.447 1.00 97.69 633 GLY A N 1
ATOM 4641 C CA . GLY A 1 633 ? -9.439 0.222 35.559 1.00 97.69 633 GLY A CA 1
ATOM 4642 C C . GLY A 1 633 ? -10.875 -0.020 35.133 1.00 97.69 633 GLY A C 1
ATOM 4643 O O . GLY A 1 633 ? -11.651 0.928 35.070 1.00 97.69 633 GLY A O 1
ATOM 4644 N N . ARG A 1 634 ? -11.263 -1.280 34.917 1.00 96.62 634 ARG A N 1
ATOM 4645 C CA . ARG A 1 634 ? -12.643 -1.662 34.596 1.00 96.62 634 ARG A CA 1
ATOM 4646 C C . ARG A 1 634 ? -13.635 -1.202 35.662 1.00 96.62 634 ARG A C 1
ATOM 4648 O O . ARG A 1 634 ? -14.716 -0.721 35.327 1.00 96.62 634 ARG A O 1
ATOM 4655 N N . THR A 1 635 ? -13.271 -1.319 36.937 1.00 94.62 635 THR A N 1
ATOM 4656 C CA . THR A 1 635 ? -14.119 -0.873 38.052 1.00 94.62 635 THR A CA 1
ATOM 4657 C C . THR A 1 635 ? -14.317 0.640 38.021 1.00 94.62 635 THR A C 1
ATOM 4659 O O . THR A 1 635 ? -15.447 1.111 38.118 1.00 94.62 635 THR A O 1
ATOM 4662 N N . VAL A 1 636 ? -13.239 1.402 37.826 1.00 96.12 636 VAL A N 1
ATOM 4663 C CA . VAL A 1 636 ? -13.300 2.869 37.713 1.00 96.12 636 VAL A CA 1
ATOM 4664 C C . VAL A 1 636 ? -14.103 3.286 36.476 1.00 96.12 636 VAL A C 1
ATOM 4666 O O . VAL A 1 636 ? -14.995 4.127 36.565 1.00 96.12 636 VAL A O 1
ATOM 4669 N N . PHE A 1 637 ? -13.851 2.647 35.333 1.00 96.50 637 PHE A N 1
ATOM 4670 C CA . PHE A 1 637 ? -14.544 2.903 34.071 1.00 96.50 637 PHE A CA 1
ATOM 4671 C C . PHE A 1 637 ? -16.063 2.739 34.201 1.00 96.50 637 PHE A C 1
ATOM 4673 O O . PHE A 1 637 ? -16.823 3.576 33.715 1.00 96.50 637 PHE A O 1
ATOM 4680 N N . ASN A 1 638 ? -16.521 1.692 34.890 1.00 93.50 638 ASN A N 1
ATOM 4681 C CA . ASN A 1 638 ? -17.951 1.461 35.095 1.00 93.50 638 ASN A CA 1
ATOM 4682 C C . ASN A 1 638 ? -18.631 2.584 35.892 1.00 93.50 638 ASN A C 1
ATOM 4684 O O . ASN A 1 638 ? -19.813 2.846 35.678 1.00 93.50 638 ASN A O 1
ATOM 4688 N N . ASN A 1 639 ? -17.890 3.268 36.765 1.00 91.19 639 ASN A N 1
ATOM 4689 C CA . ASN A 1 639 ? -18.412 4.367 37.575 1.00 91.19 639 ASN A CA 1
ATOM 4690 C C . ASN A 1 639 ? -18.338 5.724 36.860 1.00 91.19 639 ASN A C 1
ATOM 4692 O O . ASN A 1 639 ? -19.195 6.572 37.091 1.00 91.19 639 ASN A O 1
ATOM 4696 N N . SER A 1 640 ? -17.325 5.937 36.014 1.00 91.88 640 SER A N 1
ATOM 4697 C CA . SER A 1 640 ? -16.998 7.268 35.474 1.00 91.88 640 SER A CA 1
ATOM 4698 C C . SER A 1 640 ? -17.176 7.417 33.962 1.00 91.88 640 SER A C 1
ATOM 4700 O O . SER A 1 640 ? -17.211 8.540 33.472 1.00 91.88 640 SER A O 1
ATOM 4702 N N . CYS A 1 641 ? -17.270 6.319 33.208 1.00 94.88 641 CYS A N 1
ATOM 4703 C CA . CYS A 1 641 ? -17.256 6.346 31.738 1.00 94.88 641 CYS A CA 1
ATOM 4704 C C . CYS A 1 641 ? -18.434 5.589 31.107 1.00 94.88 641 CYS A C 1
ATOM 4706 O O . CYS A 1 641 ? -18.885 5.939 30.014 1.00 94.88 641 CYS A O 1
ATOM 4708 N N . ALA A 1 642 ? -18.956 4.559 31.781 1.00 93.44 642 ALA A N 1
ATOM 4709 C CA . ALA A 1 642 ? -19.987 3.689 31.214 1.00 93.44 642 ALA A CA 1
ATOM 4710 C C . ALA A 1 642 ? -21.324 4.401 30.943 1.00 93.44 642 ALA A C 1
ATOM 4712 O O . ALA A 1 642 ? -22.086 3.940 30.103 1.00 93.44 642 ALA A O 1
ATOM 4713 N N . SER A 1 643 ? -21.604 5.552 31.562 1.00 91.12 643 SER A N 1
ATOM 4714 C CA . SER A 1 643 ? -22.794 6.346 31.224 1.00 91.12 643 SER A CA 1
ATOM 4715 C C . SER A 1 643 ? -22.812 6.818 29.765 1.00 91.12 643 SER A C 1
ATOM 4717 O O . SER A 1 643 ? -23.896 7.029 29.238 1.00 91.12 643 SER A O 1
ATOM 4719 N N . CYS A 1 644 ? -21.654 6.936 29.103 1.00 92.69 644 CYS A N 1
ATOM 4720 C CA . CYS A 1 644 ? -21.538 7.220 27.667 1.00 92.69 644 CYS A CA 1
ATOM 4721 C C . CYS A 1 644 ? -21.056 6.001 26.861 1.00 92.69 644 CYS A C 1
ATOM 4723 O O . CYS A 1 644 ? -21.439 5.831 25.708 1.00 92.69 644 CYS A O 1
ATOM 4725 N N . HIS A 1 645 ? -20.238 5.134 27.459 1.00 94.62 645 HIS A N 1
ATOM 4726 C CA . HIS A 1 645 ? -19.581 4.027 26.763 1.00 94.62 645 HIS A CA 1
ATOM 4727 C C . HIS A 1 645 ? -20.013 2.665 27.311 1.00 94.62 645 HIS A C 1
ATOM 4729 O O . HIS A 1 645 ? -19.206 1.941 27.899 1.00 94.62 645 HIS A O 1
ATOM 4735 N N . ASN A 1 646 ? -21.290 2.318 27.124 1.00 91.75 646 ASN A N 1
ATOM 4736 C CA . ASN A 1 646 ? -21.843 1.028 27.542 1.00 91.75 646 ASN A CA 1
ATOM 4737 C C . ASN A 1 646 ? -22.298 0.115 26.397 1.00 91.75 646 ASN A C 1
ATOM 4739 O O . ASN A 1 646 ? -22.030 0.365 25.222 1.00 91.75 646 ASN A O 1
ATOM 4743 N N . GLY A 1 647 ? -22.919 -1.003 26.772 1.00 90.62 647 GLY A N 1
ATOM 4744 C CA . GLY A 1 647 ? -23.459 -1.986 25.853 1.00 90.62 647 GLY A CA 1
ATOM 4745 C C . GLY A 1 647 ? -22.372 -2.828 25.201 1.00 90.62 647 GLY A C 1
ATOM 4746 O O . GLY A 1 647 ? -21.215 -2.859 25.628 1.00 90.62 647 GLY A O 1
ATOM 4747 N N . ASN A 1 648 ? -22.764 -3.546 24.150 1.00 89.75 648 ASN A N 1
ATOM 4748 C CA . ASN A 1 648 ? -21.830 -4.384 23.413 1.00 89.75 648 ASN A CA 1
ATOM 4749 C C . ASN A 1 648 ? -20.843 -3.554 22.590 1.00 89.75 648 ASN A C 1
ATOM 4751 O O . ASN A 1 648 ? -19.711 -3.976 22.426 1.00 89.75 648 ASN A O 1
ATOM 4755 N N . ALA A 1 649 ? -21.228 -2.387 22.080 1.00 89.75 649 ALA A N 1
ATOM 4756 C CA . ALA A 1 649 ? -20.355 -1.578 21.236 1.00 89.75 649 ALA A CA 1
ATOM 4757 C C . ALA A 1 649 ? -19.516 -0.552 22.022 1.00 89.75 649 ALA A C 1
ATOM 4759 O O . ALA A 1 649 ? -18.673 0.102 21.419 1.00 89.75 649 ALA A O 1
ATOM 4760 N N . PHE A 1 650 ? -19.685 -0.412 23.345 1.00 95.00 650 PHE A N 1
ATOM 4761 C CA . PHE A 1 650 ? -19.023 0.635 24.146 1.00 95.00 650 PHE A CA 1
ATOM 4762 C C . PHE A 1 650 ? -19.294 2.052 23.613 1.00 95.00 650 PHE A C 1
ATOM 4764 O O . PHE A 1 650 ? -18.400 2.894 23.526 1.00 95.00 650 PHE A O 1
ATOM 4771 N N . THR A 1 651 ? -20.546 2.296 23.240 1.00 93.00 651 THR A N 1
ATOM 4772 C CA . THR A 1 651 ? -21.064 3.564 22.719 1.00 93.00 651 THR A CA 1
ATOM 4773 C C . THR A 1 651 ? -22.564 3.649 23.001 1.00 93.00 651 THR A C 1
ATOM 4775 O O . THR A 1 651 ? -23.232 2.624 23.138 1.00 93.00 651 THR A O 1
ATOM 4778 N N . LEU A 1 652 ? -23.079 4.875 23.099 1.00 90.62 652 LEU A N 1
ATOM 4779 C CA . LEU A 1 652 ? -24.506 5.186 23.146 1.00 90.62 652 LEU A CA 1
ATOM 4780 C C . LEU A 1 652 ? -25.083 5.661 21.802 1.00 90.62 652 LEU A C 1
ATOM 4782 O O . LEU A 1 652 ? -26.254 6.052 21.760 1.00 90.62 652 LEU A O 1
ATOM 4786 N N . SER A 1 653 ? -24.293 5.645 20.727 1.00 91.62 653 SER A N 1
ATOM 4787 C CA . SER A 1 653 ? -24.749 6.025 19.390 1.00 91.62 653 SER A CA 1
ATOM 4788 C C . SER A 1 653 ? -25.886 5.098 18.963 1.00 91.62 653 SER A C 1
ATOM 4790 O O . SER A 1 653 ? -25.719 3.888 18.812 1.00 91.62 653 SER A O 1
ATOM 4792 N N . SER A 1 654 ? -27.088 5.661 18.904 1.00 83.31 654 SER A N 1
ATOM 4793 C CA . SER A 1 654 ? -28.341 4.913 18.730 1.00 83.31 654 SER A CA 1
ATOM 4794 C C . SER A 1 654 ? -29.431 5.760 18.085 1.00 83.31 654 SER A C 1
ATOM 4796 O O . SER A 1 654 ? -30.228 5.242 17.309 1.00 83.31 654 SER A O 1
ATOM 4798 N N . ASP A 1 655 ? -29.433 7.066 18.349 1.00 79.69 655 ASP A N 1
ATOM 4799 C CA . ASP A 1 655 ? -30.218 8.050 17.620 1.00 79.69 655 ASP A CA 1
ATOM 4800 C C . ASP A 1 655 ? -29.383 9.305 17.330 1.00 79.69 655 ASP A C 1
ATOM 4802 O O . ASP A 1 655 ? -28.374 9.580 17.982 1.00 79.69 655 ASP A O 1
ATOM 4806 N N . ALA A 1 656 ? -29.826 10.087 16.347 1.00 83.25 656 ALA A N 1
ATOM 4807 C CA . ALA A 1 656 ? -29.136 11.292 15.894 1.00 83.25 656 ALA A CA 1
ATOM 4808 C C . ALA A 1 656 ? -29.220 12.471 16.896 1.00 83.25 656 ALA A C 1
ATOM 4810 O O . ALA A 1 656 ? -28.814 13.586 16.560 1.00 83.25 656 ALA A O 1
ATOM 4811 N N . ASN A 1 657 ? -29.807 12.276 18.085 1.00 82.31 657 ASN A N 1
ATOM 4812 C CA . ASN A 1 657 ? -30.132 13.339 19.039 1.00 82.31 657 ASN A CA 1
ATOM 4813 C C . ASN A 1 657 ? -29.322 13.256 20.339 1.00 82.31 657 ASN A C 1
ATOM 4815 O O . ASN A 1 657 ? -29.175 14.268 21.026 1.00 82.31 657 ASN A O 1
ATOM 4819 N N . ASN A 1 658 ? -28.760 12.097 20.681 1.00 85.94 658 ASN A N 1
ATOM 4820 C CA . ASN A 1 658 ? -28.019 11.887 21.927 1.00 85.94 658 ASN A CA 1
ATOM 4821 C C . ASN A 1 658 ? -26.545 12.348 21.873 1.00 85.94 658 ASN A C 1
ATOM 4823 O O . ASN A 1 658 ? -25.645 11.696 22.407 1.00 85.94 658 ASN A O 1
ATOM 4827 N N . LEU A 1 659 ? -26.293 13.497 21.245 1.00 93.19 659 LEU A N 1
ATOM 4828 C CA . LEU A 1 659 ? -24.959 14.080 21.128 1.00 93.19 659 LEU A CA 1
ATOM 4829 C C . LEU A 1 659 ? -24.430 14.538 22.497 1.00 93.19 659 LEU A C 1
ATOM 4831 O O . LEU A 1 659 ? -25.158 15.131 23.297 1.00 93.19 659 LEU A O 1
ATOM 4835 N N . LYS A 1 660 ? -23.139 14.319 22.763 1.00 94.25 660 LYS A N 1
ATOM 4836 C CA . LYS A 1 660 ? -22.471 14.728 24.007 1.00 94.25 660 LYS A CA 1
ATOM 4837 C C . LYS A 1 660 ? -21.457 15.832 23.753 1.00 94.25 660 LYS A C 1
ATOM 4839 O O . LYS A 1 660 ? -20.660 15.765 22.822 1.00 94.25 660 LYS A O 1
ATOM 4844 N N . ASN A 1 661 ? -21.456 16.844 24.613 1.00 95.06 661 ASN A N 1
ATOM 4845 C CA . ASN A 1 661 ? -20.393 17.839 24.649 1.00 95.06 661 ASN A CA 1
ATOM 4846 C C . ASN A 1 661 ? -19.482 17.551 25.838 1.00 95.06 661 ASN A C 1
ATOM 4848 O O . ASN A 1 661 ? -19.870 17.759 26.983 1.00 95.06 661 ASN A O 1
ATOM 4852 N N . VAL A 1 662 ? -18.274 17.084 25.542 1.00 95.19 662 VAL A N 1
ATOM 4853 C CA . VAL A 1 662 ? -17.253 16.749 26.545 1.00 95.19 662 VAL A CA 1
ATOM 4854 C C . VAL A 1 662 ? -16.229 17.873 26.736 1.00 95.19 662 VAL A C 1
ATOM 4856 O O . VAL A 1 662 ? -15.195 17.674 27.362 1.00 95.19 662 VAL A O 1
ATOM 4859 N N . GLY A 1 663 ? -16.493 19.064 26.183 1.00 95.56 663 GLY A N 1
ATOM 4860 C CA . GLY A 1 663 ? -15.611 20.232 26.277 1.00 95.56 663 GLY A CA 1
ATOM 4861 C C . GLY A 1 663 ? -14.607 20.379 25.130 1.00 95.56 663 GLY A C 1
ATOM 4862 O O . GLY A 1 663 ? -13.781 21.286 25.162 1.00 95.56 663 GLY A O 1
ATOM 4863 N N . THR A 1 664 ? -14.677 19.530 24.103 1.00 95.88 664 THR A N 1
ATOM 4864 C CA . THR A 1 664 ? -13.738 19.535 22.965 1.00 95.88 664 THR A CA 1
ATOM 4865 C C . THR A 1 664 ? -14.234 20.339 21.757 1.00 95.88 664 THR A C 1
ATOM 4867 O O . THR A 1 664 ? -13.466 20.579 20.823 1.00 95.88 664 THR A O 1
ATOM 4870 N N . ILE A 1 665 ? -15.499 20.776 21.760 1.00 96.44 665 ILE A N 1
ATOM 4871 C CA . ILE A 1 665 ? -16.076 21.610 20.698 1.00 96.44 665 ILE A CA 1
ATOM 4872 C C . ILE A 1 665 ? -15.492 23.024 20.776 1.00 96.44 665 ILE A C 1
ATOM 4874 O O . ILE A 1 665 ? -15.511 23.673 21.819 1.00 96.44 665 ILE A O 1
ATOM 4878 N N . ASN A 1 666 ? -15.000 23.514 19.642 1.00 95.06 666 ASN A N 1
ATOM 4879 C CA . ASN A 1 666 ? -14.410 24.841 19.479 1.00 95.06 666 ASN A CA 1
ATOM 4880 C C . ASN A 1 666 ? -14.812 25.463 18.128 1.00 95.06 666 ASN A C 1
ATOM 4882 O O . ASN A 1 666 ? -15.573 24.871 17.362 1.00 95.06 666 ASN A O 1
ATOM 4886 N N . SER A 1 667 ? -14.272 26.641 17.802 1.00 94.25 667 SER A N 1
ATOM 4887 C CA . SER A 1 667 ? -14.570 27.354 16.547 1.00 94.25 667 SER A CA 1
ATOM 4888 C C . SER A 1 667 ? -14.227 26.574 15.271 1.00 94.25 667 SER A C 1
ATOM 4890 O O . SER A 1 667 ? -14.805 26.848 14.225 1.00 94.25 667 SER A O 1
ATOM 4892 N N . LEU A 1 668 ? -13.329 25.588 15.347 1.00 96.56 668 LEU A N 1
ATOM 4893 C CA . LEU A 1 668 ? -12.927 24.726 14.231 1.00 96.56 668 LEU A CA 1
ATOM 4894 C C . LEU A 1 668 ? -13.725 23.415 14.169 1.00 96.56 668 LEU A C 1
ATOM 4896 O O . LEU A 1 668 ? -13.460 22.566 13.322 1.00 96.56 668 LEU A O 1
ATOM 4900 N N . SER A 1 669 ? -14.696 23.215 15.064 1.00 96.31 669 SER A N 1
ATOM 4901 C CA . SER A 1 669 ? -15.505 21.989 15.102 1.00 96.31 669 SER A CA 1
ATOM 4902 C C . SER A 1 669 ? -16.640 21.977 14.074 1.00 96.31 669 SER A C 1
ATOM 4904 O O . SER A 1 669 ? -17.196 20.906 13.814 1.00 96.31 669 SER A O 1
ATOM 4906 N N . GLY A 1 670 ? -16.908 23.117 13.433 1.00 95.12 670 GLY A N 1
ATOM 4907 C CA . GLY A 1 670 ? -17.879 23.247 12.351 1.00 95.12 670 GLY A CA 1
ATOM 4908 C C . GLY A 1 670 ? -19.326 23.246 12.833 1.00 95.12 670 GLY A C 1
ATOM 4909 O O . GLY A 1 670 ? -19.631 23.617 13.967 1.00 95.12 670 GLY A O 1
ATOM 4910 N N . GLN A 1 671 ? -20.220 22.846 11.939 1.00 95.25 671 GLN A N 1
ATOM 4911 C CA . GLN A 1 671 ? -21.666 22.827 12.131 1.00 95.25 671 GLN A CA 1
ATOM 4912 C C . GLN A 1 671 ? -22.205 21.396 12.027 1.00 95.25 671 GLN A C 1
ATOM 4914 O O . GLN A 1 671 ? -21.494 20.457 11.667 1.00 95.25 671 GLN A O 1
ATOM 4919 N N . ARG A 1 672 ? -23.494 21.239 12.330 1.00 94.12 672 ARG A N 1
ATOM 4920 C CA . ARG A 1 672 ? -24.270 20.034 12.037 1.00 94.12 672 ARG A CA 1
ATOM 4921 C C . ARG A 1 672 ? -25.438 20.421 11.145 1.00 94.12 672 ARG A C 1
ATOM 4923 O O . ARG A 1 672 ? -26.341 21.118 11.595 1.00 94.12 672 ARG A O 1
ATOM 4930 N N . LEU A 1 673 ? -25.407 19.984 9.884 1.00 92.06 673 LEU A N 1
ATOM 4931 C CA . LEU A 1 673 ? -26.471 20.247 8.902 1.00 92.06 673 LEU A CA 1
ATOM 4932 C C . LEU A 1 673 ? -26.821 21.748 8.772 1.00 92.06 673 LEU A C 1
ATOM 4934 O O . LEU A 1 673 ? -27.986 22.121 8.685 1.00 92.06 673 LEU A O 1
ATOM 4938 N N . GLY A 1 674 ? -25.808 22.621 8.799 1.00 91.88 674 GLY A N 1
ATOM 4939 C CA . GLY A 1 674 ? -25.985 24.079 8.711 1.00 91.88 674 GLY A CA 1
ATOM 4940 C C . GLY A 1 674 ? -26.355 24.779 10.029 1.00 91.88 674 GLY A C 1
ATOM 4941 O O . GLY A 1 674 ? -26.453 26.004 10.063 1.00 91.88 674 GLY A O 1
ATOM 4942 N N . ALA A 1 675 ? -26.562 24.030 11.116 1.00 93.75 675 ALA A N 1
ATOM 4943 C CA . ALA A 1 675 ? -26.878 24.557 12.441 1.00 93.75 675 ALA A CA 1
ATOM 4944 C C . ALA A 1 675 ? -25.694 24.429 13.414 1.00 93.75 675 ALA A C 1
ATOM 4946 O O . ALA A 1 675 ? -24.725 23.707 13.170 1.00 93.75 675 ALA A O 1
ATOM 4947 N N . THR A 1 676 ? -25.776 25.119 14.554 1.00 94.31 676 THR A N 1
ATOM 4948 C CA . THR A 1 676 ? -24.771 25.030 15.623 1.00 94.31 676 THR A CA 1
ATOM 4949 C C . THR A 1 676 ? -24.553 23.581 16.064 1.00 94.31 676 THR A C 1
ATOM 4951 O O . THR A 1 676 ? -25.503 22.877 16.400 1.00 94.31 676 THR A O 1
ATOM 4954 N N . LEU A 1 677 ? -23.290 23.152 16.121 1.00 95.62 677 LEU A N 1
ATOM 4955 C CA . LEU A 1 677 ? -22.905 21.857 16.676 1.00 95.62 677 LEU A CA 1
ATOM 4956 C C . LEU A 1 677 ? -22.941 21.921 18.212 1.00 95.62 677 LEU A C 1
ATOM 4958 O O . LEU A 1 677 ? -22.077 22.535 18.835 1.00 95.62 677 LEU A O 1
ATOM 4962 N N . THR A 1 678 ? -23.953 21.311 18.828 1.00 94.81 678 THR A N 1
ATOM 4963 C CA . THR A 1 678 ? -24.152 21.336 20.290 1.00 94.81 678 THR A CA 1
ATOM 4964 C C . THR A 1 678 ? -23.460 20.189 21.026 1.00 94.81 678 THR A C 1
ATOM 4966 O O . THR A 1 678 ? -23.248 20.284 22.233 1.00 94.81 678 THR A O 1
ATOM 4969 N N . GLY A 1 679 ? -23.088 19.127 20.311 1.00 95.50 679 GLY A N 1
ATOM 4970 C CA . GLY A 1 679 ? -22.449 17.921 20.830 1.00 95.50 679 GLY A CA 1
ATOM 4971 C C . GLY A 1 679 ? -21.886 17.070 19.689 1.00 95.50 679 GLY A C 1
ATOM 4972 O O . GLY A 1 679 ? -22.089 17.388 18.518 1.00 95.50 679 GLY A O 1
ATOM 4973 N N . LEU A 1 680 ? -21.201 15.988 20.037 1.00 95.31 680 LEU A N 1
ATOM 4974 C CA . LEU A 1 680 ? -20.654 14.994 19.115 1.00 95.31 680 LEU A CA 1
ATOM 4975 C C . LEU A 1 680 ? -21.255 13.624 19.410 1.00 95.31 680 LEU A C 1
ATOM 4977 O O . LEU A 1 680 ? -21.688 13.362 20.536 1.00 95.31 680 LEU A O 1
ATOM 4981 N N . ASP A 1 681 ? -21.262 12.759 18.405 1.00 95.25 681 ASP A N 1
ATOM 4982 C CA . ASP A 1 681 ? -21.622 11.367 18.608 1.00 95.25 681 ASP A CA 1
ATOM 4983 C C . ASP A 1 681 ? -20.606 10.676 19.517 1.00 95.25 681 ASP A C 1
ATOM 4985 O O . ASP A 1 681 ? -19.415 11.009 19.516 1.00 95.25 681 ASP A O 1
ATOM 4989 N N . VAL A 1 682 ? -21.076 9.717 20.310 1.00 94.44 682 VAL A N 1
ATOM 4990 C CA . VAL A 1 682 ? -20.205 8.977 21.220 1.00 94.44 682 VAL A CA 1
ATOM 4991 C C . VAL A 1 682 ? -19.549 7.842 20.437 1.00 94.44 682 VAL A C 1
ATOM 4993 O O . VAL A 1 682 ? -20.239 6.904 20.051 1.00 94.44 682 VAL A O 1
ATOM 4996 N N . PRO A 1 683 ? -18.228 7.850 20.197 1.00 93.56 683 PRO A N 1
ATOM 4997 C CA . PRO A 1 683 ? -17.602 6.779 19.437 1.00 93.56 683 PRO A CA 1
ATOM 4998 C C . PRO A 1 683 ? -17.563 5.480 20.249 1.00 93.56 683 PRO A C 1
ATOM 5000 O O . PRO A 1 683 ? -17.512 5.487 21.483 1.00 93.56 683 PRO A O 1
ATOM 5003 N N . THR A 1 684 ? -17.516 4.347 19.551 1.00 94.56 684 THR A N 1
ATOM 5004 C CA . THR A 1 684 ? -17.146 3.069 20.172 1.00 94.56 684 THR A CA 1
ATOM 5005 C C . THR A 1 684 ? -15.731 3.145 20.754 1.00 94.56 684 THR A C 1
ATOM 5007 O O . THR A 1 684 ? -14.819 3.672 20.115 1.00 94.56 684 THR A O 1
ATOM 5010 N N . LEU A 1 685 ? -15.529 2.578 21.948 1.00 95.88 685 LEU A N 1
ATOM 5011 C CA . LEU A 1 685 ? -14.187 2.398 22.522 1.00 95.88 685 LEU A CA 1
ATOM 5012 C C . LEU A 1 685 ? -13.519 1.076 22.134 1.00 95.88 685 LEU A C 1
A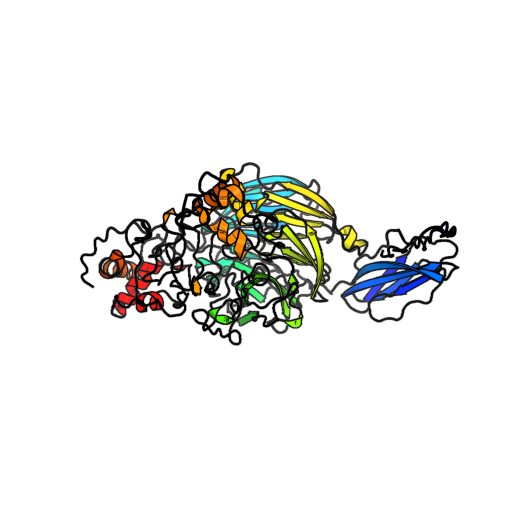TOM 5014 O O . LEU A 1 685 ? -12.440 0.765 22.636 1.00 95.88 685 LEU A O 1
ATOM 5018 N N . ARG A 1 686 ? -14.129 0.281 21.249 1.00 95.19 686 ARG A N 1
ATOM 5019 C CA . ARG A 1 686 ? -13.491 -0.948 20.781 1.00 95.19 686 ARG A CA 1
ATOM 5020 C C . ARG A 1 686 ? -12.321 -0.636 19.848 1.00 95.19 686 ARG A C 1
ATOM 5022 O O . ARG A 1 686 ? -12.437 0.157 18.910 1.00 95.19 686 ARG A O 1
ATOM 5029 N N . ASP A 1 687 ? -11.204 -1.306 20.111 1.00 93.94 687 ASP A N 1
ATOM 5030 C CA . ASP A 1 687 ? -9.927 -1.211 19.397 1.00 93.94 687 ASP A CA 1
ATOM 5031 C C . ASP A 1 687 ? -9.264 0.162 19.405 1.00 93.94 687 ASP A C 1
ATOM 5033 O O . ASP A 1 687 ? -8.392 0.428 18.580 1.00 93.94 687 ASP A O 1
ATOM 5037 N N . THR A 1 688 ? -9.599 1.033 20.361 1.00 94.88 688 THR A N 1
ATOM 5038 C CA . THR A 1 688 ? -8.985 2.369 20.427 1.00 94.88 688 THR A CA 1
ATOM 5039 C C . THR A 1 688 ? -7.467 2.321 20.551 1.00 94.88 688 THR A C 1
ATOM 5041 O O . THR A 1 688 ? -6.793 3.268 20.181 1.00 94.88 688 THR A O 1
ATOM 5044 N N . TRP A 1 689 ? -6.893 1.203 21.000 1.00 95.06 689 TRP A N 1
ATOM 5045 C CA . TRP A 1 689 ? -5.446 0.999 21.012 1.00 95.06 689 TRP A CA 1
ATOM 5046 C C . TRP A 1 689 ? -4.772 1.215 19.641 1.00 95.06 689 TRP A C 1
ATOM 5048 O O . TRP A 1 689 ? -3.590 1.551 19.609 1.00 95.06 689 TRP A O 1
ATOM 5058 N N . ALA A 1 690 ? -5.509 1.050 18.537 1.00 93.75 690 ALA A N 1
ATOM 5059 C CA . ALA A 1 690 ? -5.004 1.168 17.172 1.00 93.75 690 ALA A CA 1
ATOM 5060 C C . ALA A 1 690 ? -5.387 2.480 16.468 1.00 93.75 690 ALA A C 1
ATOM 5062 O O . ALA A 1 690 ? -4.892 2.722 15.378 1.00 93.75 690 ALA A O 1
ATOM 5063 N N . THR A 1 691 ? -6.257 3.320 17.042 1.00 93.94 691 THR A N 1
ATOM 5064 C CA . THR A 1 691 ? -6.961 4.374 16.280 1.00 93.94 691 THR A CA 1
ATOM 5065 C C . THR A 1 691 ? -6.462 5.790 16.546 1.00 93.94 691 THR A C 1
ATOM 5067 O O . THR A 1 691 ? -7.220 6.736 16.364 1.00 93.94 691 THR A O 1
ATOM 5070 N N . ALA A 1 692 ? -5.235 5.958 17.041 1.00 94.25 692 ALA A N 1
ATOM 5071 C CA . ALA A 1 692 ? -4.672 7.287 17.273 1.00 94.25 692 ALA A CA 1
ATOM 5072 C C . ALA A 1 692 ? -4.532 8.078 15.947 1.00 94.25 692 ALA A C 1
ATOM 5074 O O . ALA A 1 692 ? -4.213 7.476 14.918 1.00 94.25 692 ALA A O 1
ATOM 5075 N N . PRO A 1 693 ? -4.683 9.418 15.953 1.00 96.31 693 PRO A N 1
ATOM 5076 C CA . PRO A 1 693 ? -4.989 10.274 17.105 1.00 96.31 693 PRO A CA 1
ATOM 5077 C C . PRO A 1 693 ? -6.450 10.135 17.571 1.00 96.31 693 PRO A C 1
ATOM 5079 O O . PRO A 1 693 ? -7.258 9.484 16.928 1.00 96.31 693 PRO A O 1
ATOM 5082 N N . TYR A 1 694 ? -6.797 10.726 18.711 1.00 96.94 694 TYR A N 1
ATOM 5083 C CA . TYR A 1 694 ? -8.096 10.572 19.374 1.00 96.94 694 TYR A CA 1
ATOM 5084 C C . TYR A 1 694 ? -8.904 11.872 19.379 1.00 96.94 694 TYR A C 1
ATOM 5086 O O . TYR A 1 694 ? -8.349 12.965 19.241 1.00 96.94 694 TYR A O 1
ATOM 5094 N N . LEU A 1 695 ? -10.210 11.727 19.642 1.00 96.56 695 LEU A N 1
ATOM 5095 C CA . LEU A 1 695 ? -11.241 12.773 19.576 1.00 96.56 695 LEU A CA 1
ATOM 5096 C C . LEU A 1 695 ? -11.561 13.199 18.136 1.00 96.56 695 LEU A C 1
ATOM 5098 O O . LEU A 1 695 ? -10.826 12.893 17.194 1.00 96.56 695 LEU A O 1
ATOM 5102 N N . HIS A 1 696 ? -12.677 13.913 17.967 1.00 96.44 696 HIS A N 1
ATOM 5103 C CA . HIS A 1 696 ? -13.238 14.254 16.656 1.00 96.44 696 HIS A CA 1
ATOM 5104 C C . HIS A 1 696 ? -12.301 15.060 15.769 1.00 96.44 696 HIS A C 1
ATOM 5106 O O . HIS A 1 696 ? -12.399 14.962 14.558 1.00 96.44 696 HIS A O 1
ATOM 5112 N N . ASN A 1 697 ? -11.398 15.838 16.354 1.00 95.88 697 ASN A N 1
ATOM 5113 C CA . ASN A 1 697 ? -10.447 16.701 15.657 1.00 95.88 697 ASN A CA 1
ATOM 5114 C C . ASN A 1 697 ? -8.987 16.249 15.832 1.00 95.88 697 ASN A C 1
ATOM 5116 O O . ASN A 1 697 ? -8.080 17.028 15.552 1.00 95.88 697 ASN A O 1
ATOM 5120 N N . GLY A 1 698 ? -8.748 15.045 16.368 1.00 96.50 698 GLY A N 1
ATOM 5121 C CA . GLY A 1 698 ? -7.401 14.515 16.599 1.00 96.50 698 GLY A CA 1
ATOM 5122 C C . GLY A 1 698 ? -6.580 15.281 17.644 1.00 96.50 698 GLY A C 1
ATOM 5123 O O . GLY A 1 698 ? -5.355 15.191 17.647 1.00 96.50 698 GLY A O 1
ATOM 5124 N N . SER A 1 699 ? -7.216 16.066 18.522 1.00 96.62 699 SER A N 1
ATOM 5125 C CA . SER A 1 699 ? -6.521 16.902 19.516 1.00 96.62 699 SER A CA 1
ATOM 5126 C C . SER A 1 699 ? -5.800 16.125 20.621 1.00 96.62 699 SER A C 1
ATOM 5128 O O . SER A 1 699 ? -4.966 16.706 21.316 1.00 96.62 699 SER A O 1
ATOM 5130 N N . ALA A 1 700 ? -6.063 14.826 20.768 1.00 96.88 700 ALA A N 1
ATOM 5131 C CA . ALA A 1 700 ? -5.383 13.973 21.733 1.00 96.88 700 ALA A CA 1
ATOM 5132 C C . ALA A 1 700 ? -4.501 12.932 21.030 1.00 96.88 700 ALA A C 1
ATOM 5134 O O . ALA A 1 700 ? -4.987 12.072 20.307 1.00 96.88 700 ALA A O 1
ATOM 5135 N N . SER A 1 701 ? -3.192 12.951 21.288 1.00 93.88 701 SER A N 1
ATOM 5136 C CA . SER A 1 701 ? -2.244 11.966 20.738 1.00 93.88 701 SER A CA 1
ATOM 5137 C C . SER A 1 701 ? -2.196 10.649 21.523 1.00 93.88 701 SER A C 1
ATOM 5139 O O . SER A 1 701 ? -1.668 9.651 21.039 1.00 93.88 701 SER A O 1
ATOM 5141 N N . THR A 1 702 ? -2.747 10.627 22.740 1.00 96.44 702 THR A N 1
ATOM 5142 C CA . THR A 1 702 ? -2.782 9.456 23.628 1.00 96.44 702 THR A CA 1
ATOM 5143 C C . THR A 1 702 ? -4.166 9.290 24.247 1.00 96.44 702 THR A C 1
ATOM 5145 O O . THR A 1 702 ? -4.904 10.265 24.394 1.00 96.44 702 THR A O 1
ATOM 5148 N N . ILE A 1 703 ? -4.501 8.069 24.674 1.00 97.50 703 ILE A N 1
ATOM 5149 C CA . ILE A 1 703 ? -5.752 7.796 25.401 1.00 97.50 703 ILE A CA 1
ATOM 5150 C C . ILE A 1 703 ? -5.790 8.591 26.713 1.00 97.50 703 ILE A C 1
ATOM 5152 O O . ILE A 1 703 ? -6.834 9.125 27.068 1.00 97.50 703 ILE A O 1
ATOM 5156 N N . THR A 1 704 ? -4.649 8.758 27.391 1.00 97.75 704 THR A N 1
ATOM 5157 C CA . THR A 1 704 ? -4.534 9.615 28.582 1.00 97.75 704 THR A CA 1
ATOM 5158 C C . THR A 1 704 ? -4.991 11.043 28.292 1.00 97.75 704 THR A C 1
ATOM 5160 O O . THR A 1 704 ? -5.860 11.555 28.994 1.00 97.75 704 THR A O 1
ATOM 5163 N N . ALA A 1 705 ? -4.464 11.661 27.228 1.00 97.25 705 ALA A N 1
ATOM 5164 C CA . ALA A 1 705 ? -4.860 13.008 26.823 1.00 97.25 705 ALA A CA 1
ATOM 5165 C C . ALA A 1 705 ? -6.342 13.073 26.418 1.00 97.25 705 ALA A C 1
ATOM 5167 O O . ALA A 1 705 ? -7.019 14.048 26.730 1.00 97.25 705 ALA A O 1
ATOM 5168 N N . ALA A 1 706 ? -6.866 12.025 25.773 1.00 97.31 706 ALA A N 1
ATOM 5169 C CA . ALA A 1 706 ? -8.272 11.956 25.389 1.00 97.31 706 ALA A CA 1
ATOM 5170 C C . ALA A 1 706 ? -9.198 11.917 26.614 1.00 97.31 706 ALA A C 1
ATOM 5172 O O . ALA A 1 706 ? -10.166 12.671 26.669 1.00 97.31 706 ALA A O 1
ATOM 5173 N N . VAL A 1 707 ? -8.885 11.095 27.623 1.00 97.25 707 VAL A N 1
ATOM 5174 C CA . VAL A 1 707 ? -9.653 11.033 28.880 1.00 97.25 707 VAL A CA 1
ATOM 5175 C C . VAL A 1 707 ? -9.577 12.369 29.620 1.00 97.25 707 VAL A C 1
ATOM 5177 O O . VAL A 1 707 ? -10.603 12.885 30.045 1.00 97.25 707 VAL A O 1
ATOM 5180 N N . GLN A 1 708 ? -8.391 12.975 29.718 1.00 96.88 708 GLN A N 1
ATOM 5181 C CA . GLN A 1 708 ? -8.203 14.264 30.397 1.00 96.88 708 GLN A CA 1
ATOM 5182 C C . GLN A 1 708 ? -8.892 15.445 29.701 1.00 96.88 708 GLN A C 1
ATOM 5184 O O . GLN A 1 708 ? -9.171 16.448 30.351 1.00 96.88 708 GLN A O 1
ATOM 5189 N N . ALA A 1 709 ? -9.170 15.346 28.399 1.00 96.38 709 ALA A N 1
ATOM 5190 C CA . ALA A 1 709 ? -9.893 16.380 27.664 1.00 96.38 709 ALA A CA 1
ATOM 5191 C C . ALA A 1 709 ? -11.388 16.453 28.025 1.00 96.38 709 ALA A C 1
ATOM 5193 O O . ALA A 1 709 ? -12.037 17.441 27.686 1.00 96.38 709 ALA A O 1
ATOM 5194 N N . HIS A 1 710 ? -11.937 15.433 28.696 1.00 96.31 710 HIS A N 1
ATOM 5195 C CA . HIS A 1 710 ? -13.334 15.416 29.121 1.00 96.31 710 HIS A CA 1
ATOM 5196 C C . HIS A 1 710 ? -13.531 16.330 30.332 1.00 96.31 710 HIS A C 1
ATOM 5198 O O . HIS A 1 710 ? -13.056 16.045 31.429 1.00 96.31 710 HIS A O 1
ATOM 5204 N N . ASN A 1 711 ? -14.282 17.416 30.158 1.00 91.75 711 ASN A N 1
ATOM 5205 C CA . ASN A 1 711 ? -14.533 18.392 31.223 1.00 91.75 711 ASN A CA 1
ATOM 5206 C C . ASN A 1 711 ? -15.394 17.859 32.388 1.00 91.75 711 ASN A C 1
ATOM 5208 O O . ASN A 1 711 ? -15.426 18.479 33.449 1.00 91.75 711 ASN A O 1
ATOM 5212 N N . AS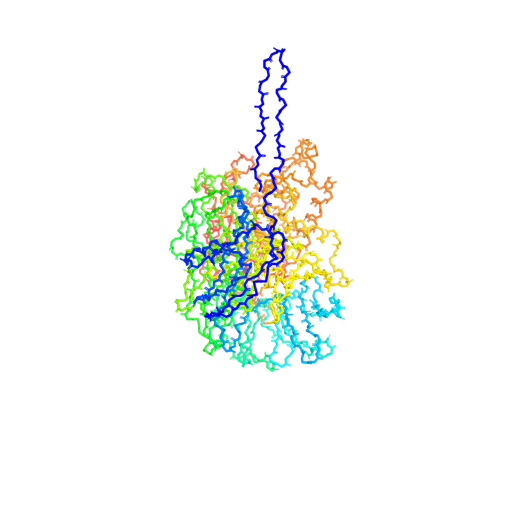N A 1 712 ? -16.076 16.729 32.201 1.00 87.06 712 ASN A N 1
ATOM 5213 C CA . ASN A 1 712 ? -16.947 16.084 33.184 1.00 87.06 712 ASN A CA 1
ATOM 5214 C C . ASN A 1 712 ? -16.333 14.820 33.815 1.00 87.06 712 ASN A C 1
ATOM 5216 O O . ASN A 1 712 ? -16.998 14.134 34.588 1.00 87.06 712 ASN A O 1
ATOM 5220 N N . VAL A 1 713 ? -15.070 14.498 33.512 1.00 91.62 713 VAL A N 1
ATOM 5221 C CA . VAL A 1 713 ? -14.365 13.345 34.088 1.00 91.62 713 VAL A CA 1
ATOM 5222 C C . VAL A 1 713 ? -13.151 13.838 34.865 1.00 91.62 713 VAL A C 1
ATOM 5224 O O . VAL A 1 713 ? -12.245 14.453 34.314 1.00 91.62 713 VAL A O 1
ATOM 5227 N N . THR A 1 714 ? -13.102 13.547 36.164 1.00 92.00 714 THR A N 1
ATOM 5228 C CA . THR A 1 714 ? -11.935 13.832 37.012 1.00 92.00 714 THR A CA 1
ATOM 5229 C C . THR A 1 714 ? -11.479 12.549 37.688 1.00 92.00 714 THR A C 1
ATOM 5231 O O . THR A 1 714 ? -12.211 11.968 38.484 1.00 92.00 714 THR A O 1
ATOM 5234 N N . LEU A 1 715 ? -10.258 12.113 37.376 1.00 96.19 715 LEU A N 1
ATOM 5235 C CA . LEU A 1 715 ? -9.627 10.921 37.945 1.00 96.19 715 LEU A CA 1
ATOM 5236 C C . LEU A 1 715 ? -8.290 11.309 38.582 1.00 96.19 715 LEU A C 1
ATOM 5238 O O . LEU A 1 715 ? -7.568 12.157 38.055 1.00 96.19 715 LEU A O 1
ATOM 5242 N N . ASN A 1 716 ? -7.930 10.673 39.699 1.00 97.12 716 ASN A N 1
ATOM 5243 C CA . ASN A 1 716 ? -6.564 10.774 40.216 1.00 97.12 716 ASN A CA 1
ATOM 5244 C C . ASN A 1 716 ? -5.582 10.028 39.285 1.00 97.12 716 ASN A C 1
ATOM 5246 O O . ASN A 1 716 ? -5.992 9.269 38.408 1.00 97.12 716 ASN A O 1
ATOM 5250 N N . ALA A 1 717 ? -4.275 10.231 39.473 1.00 97.56 717 ALA A N 1
ATOM 5251 C CA . ALA A 1 717 ? -3.254 9.676 38.580 1.00 97.56 717 ALA A CA 1
ATOM 5252 C C . ALA A 1 717 ? -3.289 8.137 38.473 1.00 97.56 717 ALA A C 1
ATOM 5254 O O . ALA A 1 717 ? -3.110 7.596 37.382 1.00 97.56 717 ALA A O 1
ATOM 5255 N N . THR A 1 718 ? -3.545 7.438 39.583 1.00 98.00 718 THR A N 1
ATOM 5256 C CA . THR A 1 718 ? -3.622 5.970 39.618 1.00 98.00 718 THR A CA 1
ATOM 5257 C C . THR A 1 718 ? -4.844 5.467 38.857 1.00 98.00 718 THR A C 1
ATOM 5259 O O . THR A 1 718 ? -4.727 4.584 38.009 1.00 98.00 718 THR A O 1
ATOM 5262 N N . ASP A 1 719 ? -6.008 6.058 39.116 1.00 98.12 719 ASP A N 1
ATOM 5263 C CA . ASP A 1 719 ? -7.259 5.692 38.455 1.00 98.12 719 ASP A CA 1
ATOM 5264 C C . ASP A 1 719 ? -7.219 6.009 36.961 1.00 98.12 719 ASP A C 1
ATOM 5266 O O . ASP A 1 719 ? -7.656 5.194 36.153 1.00 98.12 719 ASP A O 1
ATOM 5270 N N . LEU A 1 720 ? -6.619 7.138 36.575 1.00 98.19 720 LEU A N 1
ATOM 5271 C CA . LEU A 1 720 ? -6.394 7.486 35.175 1.00 98.19 720 LEU A CA 1
ATOM 5272 C C . LEU A 1 720 ? -5.519 6.441 34.473 1.00 98.19 720 LEU A C 1
ATOM 5274 O O . LEU A 1 720 ? -5.891 5.957 33.408 1.00 98.19 720 LEU A O 1
ATOM 5278 N N . ALA A 1 721 ? -4.387 6.055 35.069 1.00 98.38 721 ALA A N 1
ATOM 5279 C CA . ALA A 1 721 ? -3.511 5.032 34.498 1.00 98.38 721 ALA A CA 1
ATOM 5280 C C . ALA A 1 721 ? -4.226 3.676 34.351 1.00 98.38 721 ALA A C 1
ATOM 5282 O O . ALA A 1 721 ? -4.109 3.020 33.314 1.00 98.38 721 ALA A O 1
ATOM 5283 N N . ASN A 1 722 ? -5.015 3.284 35.354 1.00 98.56 722 ASN A N 1
ATOM 5284 C CA . ASN A 1 722 ? -5.803 2.056 35.324 1.00 98.56 722 ASN A CA 1
ATOM 5285 C C . ASN A 1 722 ? -6.898 2.098 34.241 1.00 98.56 722 ASN A C 1
ATOM 5287 O O . ASN A 1 722 ? -7.033 1.145 33.473 1.00 98.56 722 ASN A O 1
ATOM 5291 N N . VAL A 1 723 ? -7.656 3.197 34.129 1.00 98.38 723 VAL A N 1
ATOM 5292 C CA . VAL A 1 723 ? -8.682 3.376 33.083 1.00 98.38 723 VAL A CA 1
ATOM 5293 C C . VAL A 1 723 ? -8.055 3.358 31.693 1.00 98.38 723 VAL A C 1
ATOM 5295 O O . VAL A 1 723 ? -8.575 2.679 30.813 1.00 98.38 723 VAL A O 1
ATOM 5298 N N . VAL A 1 724 ? -6.920 4.030 31.493 1.00 98.31 724 VAL A N 1
ATOM 5299 C CA . VAL A 1 724 ? -6.184 3.993 30.219 1.00 98.31 724 VAL A CA 1
ATOM 5300 C C . VAL A 1 724 ? -5.783 2.559 29.867 1.00 98.31 724 VAL A C 1
ATOM 5302 O O . VAL A 1 724 ? -6.034 2.120 28.743 1.00 98.31 724 VAL A O 1
ATOM 5305 N N . ALA A 1 725 ? -5.241 1.803 30.828 1.00 98.31 725 ALA A N 1
ATOM 5306 C CA . ALA A 1 725 ? -4.896 0.398 30.629 1.00 98.31 725 ALA A CA 1
ATOM 5307 C C . ALA A 1 725 ? -6.122 -0.461 30.274 1.00 98.31 725 ALA A C 1
ATOM 5309 O O . ALA A 1 725 ? -6.010 -1.372 29.454 1.00 98.31 725 ALA A O 1
ATOM 5310 N N . TYR A 1 726 ? -7.291 -0.171 30.856 1.00 98.31 726 TYR A N 1
ATOM 5311 C CA . TYR A 1 726 ? -8.537 -0.854 30.511 1.00 98.31 726 TYR A CA 1
ATOM 5312 C C . TYR A 1 726 ? -9.021 -0.499 29.105 1.00 98.31 726 TYR A C 1
ATOM 5314 O O . TYR A 1 726 ? -9.260 -1.410 28.321 1.00 98.31 726 TYR A O 1
ATOM 5322 N N . VAL A 1 727 ? -9.088 0.789 28.746 1.00 97.88 727 VAL A N 1
ATOM 5323 C CA . VAL A 1 727 ? -9.530 1.262 27.419 1.00 97.88 727 VAL A CA 1
ATOM 5324 C C . VAL A 1 727 ? -8.654 0.690 26.299 1.00 97.88 727 VAL A C 1
ATOM 5326 O O . VAL A 1 727 ? -9.171 0.224 25.288 1.00 97.88 727 VAL A O 1
ATOM 5329 N N . GLN A 1 728 ? -7.335 0.598 26.500 1.00 97.06 728 GLN A N 1
ATOM 5330 C CA . GLN A 1 728 ? -6.426 -0.090 25.566 1.00 97.06 728 GLN A CA 1
ATOM 5331 C C . GLN A 1 728 ? -6.754 -1.579 25.372 1.00 97.06 728 GLN A C 1
ATOM 5333 O O . GLN A 1 728 ? -6.403 -2.172 24.349 1.00 97.06 728 GLN A O 1
ATOM 5338 N N . GLN A 1 729 ? -7.410 -2.198 26.352 1.00 97.44 729 GLN A N 1
ATOM 5339 C CA . GLN A 1 729 ? -7.744 -3.618 26.358 1.00 97.44 729 GLN A CA 1
ATOM 5340 C C . GLN A 1 729 ? -9.197 -3.916 25.947 1.00 97.44 729 GLN A C 1
ATOM 5342 O O . GLN A 1 729 ? -9.577 -5.091 25.891 1.00 97.44 729 GLN A O 1
ATOM 5347 N N . ILE A 1 730 ? -9.994 -2.901 25.590 1.00 96.38 730 ILE A N 1
ATOM 5348 C CA . ILE A 1 730 ? -11.336 -3.071 25.012 1.00 96.38 730 ILE A CA 1
ATOM 5349 C C . ILE A 1 730 ? -11.191 -3.452 23.527 1.00 96.38 730 ILE A C 1
ATOM 5351 O O . ILE A 1 730 ? -11.322 -2.624 22.635 1.00 96.38 730 ILE A O 1
ATOM 5355 N N . GLY A 1 731 ? -10.865 -4.716 23.253 1.00 92.94 731 GLY A N 1
ATOM 5356 C CA . GLY A 1 731 ? -10.921 -5.312 21.906 1.00 92.94 731 GLY A CA 1
ATOM 5357 C C . GLY A 1 731 ? -12.172 -6.170 21.723 1.00 92.94 731 GLY A C 1
ATOM 5358 O O . GLY A 1 731 ? -13.071 -6.128 22.562 1.00 92.94 731 GLY A O 1
ATOM 5359 N N . VAL A 1 732 ? -12.220 -7.012 20.688 1.00 93.06 732 VAL A N 1
ATOM 5360 C CA . VAL A 1 732 ? -13.316 -7.986 20.446 1.00 93.06 732 VAL A CA 1
ATOM 5361 C C . VAL A 1 732 ? -13.604 -8.919 21.631 1.00 93.06 732 VAL A C 1
ATOM 5363 O O . VAL A 1 732 ? -14.712 -9.413 21.800 1.00 93.06 732 VAL A O 1
ATOM 5366 N N . GLU A 1 733 ? -12.605 -9.127 22.479 1.00 92.69 733 GLU A N 1
ATOM 5367 C CA . GLU A 1 733 ? -12.631 -10.051 23.615 1.00 92.69 733 GLU A CA 1
ATOM 5368 C C . GLU A 1 733 ? -13.302 -9.482 24.858 1.00 92.69 733 GLU A C 1
ATOM 5370 O O . GLU A 1 733 ? -13.658 -10.235 25.763 1.00 92.69 733 GLU A O 1
ATOM 5375 N N . GLU A 1 734 ? -13.438 -8.155 24.941 1.00 94.56 734 GLU A N 1
ATOM 5376 C CA . GLU A 1 734 ? -14.098 -7.553 26.090 1.00 94.56 734 GLU A CA 1
ATOM 5377 C C . GLU A 1 734 ? -15.612 -7.737 25.968 1.00 94.56 734 GLU A C 1
ATOM 5379 O O . GLU A 1 734 ? -16.228 -7.406 24.943 1.00 94.56 734 GLU A O 1
ATOM 5384 N N . ALA A 1 735 ? -16.202 -8.262 27.040 1.00 90.94 735 ALA A N 1
ATOM 5385 C CA . ALA A 1 735 ? -17.637 -8.457 27.148 1.00 90.94 735 ALA A CA 1
ATOM 5386 C C . ALA A 1 735 ? -18.377 -7.113 27.161 1.00 90.94 735 ALA A C 1
ATOM 5388 O O . ALA A 1 735 ? -17.819 -6.077 27.520 1.00 90.94 735 ALA A O 1
ATOM 5389 N N . ALA A 1 736 ? -19.664 -7.139 26.813 1.00 85.31 736 ALA A N 1
ATOM 5390 C CA . ALA A 1 736 ? -20.527 -5.972 26.953 1.00 85.31 736 ALA A CA 1
ATOM 5391 C C . ALA A 1 736 ? -20.494 -5.433 28.394 1.00 85.31 736 ALA A C 1
ATOM 5393 O O . ALA A 1 736 ? -20.486 -6.205 29.357 1.00 85.31 736 ALA A O 1
ATOM 5394 N N . THR A 1 737 ? -20.513 -4.109 28.548 1.00 80.81 737 THR A N 1
ATOM 5395 C CA . THR A 1 737 ? -20.647 -3.486 29.870 1.00 80.81 737 THR A CA 1
ATOM 5396 C C . THR A 1 737 ? -22.092 -3.063 30.122 1.00 80.81 737 THR A C 1
ATOM 5398 O O . THR A 1 737 ? -22.736 -2.435 29.283 1.00 80.81 737 THR A O 1
ATOM 5401 N N . SER A 1 738 ? -22.618 -3.432 31.289 1.00 62.53 738 SER A N 1
ATOM 5402 C CA . SER A 1 738 ? -24.015 -3.228 31.689 1.00 62.53 738 SER A CA 1
ATOM 5403 C C . SER A 1 738 ? -24.233 -1.940 32.489 1.00 62.53 738 SER A C 1
ATOM 5405 O O . SER A 1 738 ? -25.224 -1.834 33.206 1.00 62.53 738 SER A O 1
ATOM 5407 N N . GLY A 1 739 ? -23.283 -1.001 32.457 1.00 54.59 739 GLY A N 1
ATOM 5408 C CA . GLY A 1 739 ? -23.266 0.147 33.360 1.00 54.59 739 GLY A CA 1
ATOM 5409 C C . GLY A 1 739 ? -24.467 1.081 33.194 1.00 54.59 739 GLY A C 1
ATOM 5410 O O . GLY A 1 739 ? -24.405 2.038 32.432 1.00 54.59 739 GLY A O 1
ATOM 5411 N N . THR A 1 740 ? -25.519 0.875 33.988 1.00 45.16 740 THR A N 1
ATOM 5412 C CA . THR A 1 740 ? -26.473 1.920 34.379 1.00 45.16 740 THR A C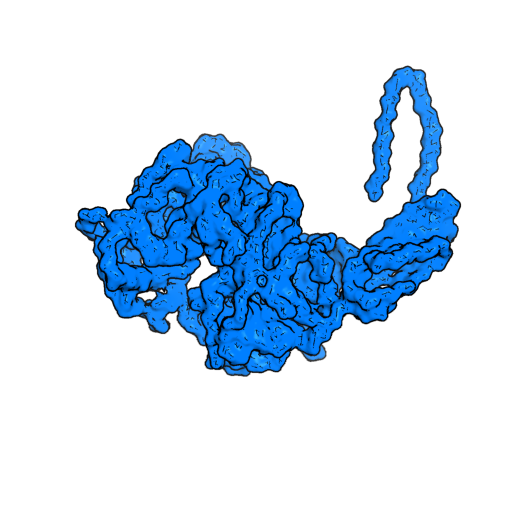A 1
ATOM 5413 C C . THR A 1 740 ? -25.809 2.781 35.453 1.00 45.16 740 THR A C 1
ATOM 5415 O O . THR A 1 740 ? -26.122 2.671 36.639 1.00 45.16 740 THR A O 1
ATOM 5418 N N . GLY A 1 741 ? -24.798 3.566 35.083 1.00 40.69 741 GLY A N 1
ATOM 5419 C CA . GLY A 1 741 ? -24.136 4.452 36.038 1.00 40.69 741 GLY A CA 1
ATOM 5420 C C . GLY A 1 741 ? -25.128 5.493 36.562 1.00 40.69 741 GLY A C 1
ATOM 5421 O O . GLY A 1 741 ? -25.568 6.352 35.808 1.00 40.69 741 GLY A O 1
ATOM 5422 N N . THR A 1 742 ? -25.459 5.449 37.854 1.00 37.84 742 THR A N 1
ATOM 5423 C CA . THR A 1 742 ? -26.260 6.464 38.570 1.00 37.84 742 THR A CA 1
ATOM 5424 C C . THR A 1 742 ? -25.451 7.736 38.883 1.00 37.84 742 THR A C 1
ATOM 5426 O O . THR A 1 742 ? -25.691 8.398 39.890 1.00 37.84 742 THR A O 1
ATOM 5429 N N . GLY A 1 743 ? -24.434 8.050 38.077 1.00 34.84 743 GLY A N 1
ATOM 5430 C CA . GLY A 1 743 ? -23.489 9.132 38.342 1.00 34.84 743 GLY A CA 1
ATOM 5431 C C . GLY A 1 743 ? -24.082 10.495 38.004 1.00 34.84 743 GLY A C 1
ATOM 5432 O O . GLY A 1 743 ? -24.208 10.843 36.836 1.00 34.84 743 GLY A O 1
ATOM 5433 N N . THR A 1 744 ? -24.424 11.272 39.029 1.00 29.53 744 THR A N 1
ATOM 5434 C CA . THR A 1 744 ? -24.778 12.699 38.949 1.00 29.53 744 THR A CA 1
ATOM 5435 C C . THR A 1 744 ? -23.523 13.572 38.786 1.00 29.53 744 THR A C 1
ATOM 5437 O O . THR A 1 744 ? -23.240 14.397 39.656 1.00 29.53 744 THR A O 1
ATOM 5440 N N . GLY A 1 745 ? -22.731 13.323 37.740 1.00 32.31 745 GLY A N 1
ATOM 5441 C CA . GLY A 1 745 ? -21.486 14.044 37.445 1.00 32.31 745 GLY A CA 1
ATOM 5442 C C . GLY A 1 745 ? -21.625 14.970 36.254 1.00 32.31 745 GLY A C 1
ATOM 5443 O O . GLY A 1 745 ? -21.815 14.424 35.144 1.00 32.31 745 GLY A O 1
#

Foldseek 3Di:
DDDDDDDDDDDPDDDDPPPPPPPDDFDDQPDFWWQFAAAAQDKDKTAGDFDPQKWKWKDFQQPDDIDDTDRGRIDMDTHNDFAWGWMKMWIAGNVRGIDIDTFTRGYFDDFDPFFKKKWFQKDWADDPPAFIWIWGDQQQQQWIWIAGPVVRATPDTEHHAHRWATWEQAPVRWIWIQHQQQQWIFTADPVVRYGPDIGHHFPNQRWAGKYAQRVRQWIWIARQQQQKIFIAGRVPRHTPDMARRDHQWHMWMAFRVSFKIKIFRQFFADFPQLLHLDTDQPPAAGWIFIATNPPRDTDDIEHDGWDPDPDDQADETFGWHRWAYFRAFSRRFKTKIKTKGARSQDACSGPNHHFAQFHGMWIKIWMAGRVVRYTPRVLIHTPGLAGTFQDKDAQNSSQWIWTDRAQQQWIFIDRNVNSDTDDIDHHAHGFRGWDADPVRQWIWTCHNLVQKIFIKGCCCCNTRSDSDIDGPDIYHRDDDRPDDPLLSLLVSQQSHQNQLQQADSHHDGVCSQQPVQAGSQGFHANVVVQFFGFGTDRLAQCLFCVLAAPAFLSFARAQLLCQLVSCGHRVGNGQADPVVCPPFCNPGRVTPDPPPRGSSSVSNRNNSNVSNFWGAFSLDDSVLHADPLLVLLVVLCLQFPCVAQFFAQGGPRDDSPPFDDQQPDDPRRGDHPPHRRPGTGRHGLAQPSNRPQDDGNSPRRAPLSVQVSGPRGDDDPSNSSSNSSNSSRRYSPDGTHPRPHPDPD

pLDDT: mean 93.8, std 11.38, range [29.53, 98.94]

Radius of gyration: 28.65 Å; Cα contacts (8 Å, |Δi|>4): 2064; chains: 1; bounding box: 68×66×99 Å